Protein 5SXO (pdb70)

Organism: Listeria monocytogenes (NCBI:txid1639)

Sequence (409 aa):
KRRVVVTGIGAVTPIGNDAETSWENAKKGVNGVAKMTRLNPDDFPVKIAAELKDFDVEKYLEKKEARKMDRFTHYAIASAEMAVQDSGLVIDDSNANRVGVWIGSGIGGMETFETQYEIFLNRGHRRVSPFFVPMMIPDMGSGQVSIRFGAKGINSTTVTACATATNSIGDAFKVIERGDADAMITGGAEAPITKMSLAGFTANKALSLNPDPETACRPFDKDRDGFIIGEGAGIVILEEYEHAKARGAKIYAEIVGYGATGDAYHITAPAPNGEGAARAMKMAIDDAGLTPDKVDYINAHGTSTPYNDEYETQAIKTVFGDHAKKLAISSTKSMTGHTLGASGGIEAIFALLTIRDNIIAPTIHLKNQDEVCDLDYVPNEAREANVNVVISNSFGFGGHNATLVFKRI

Nearest PDB structures (foldseek):
  5sxo-assembly1_A-2  TM=1.001E+00  e=2.263E-98  Listeria monocytogenes ATCC 19115
  3o04-assembly1_A  TM=1.002E+00  e=2.950E-94  Listeria monocytogenes EGD-e
  4ls5-assembly1_B  TM=9.975E-01  e=4.091E-77  Bacillus subtilis subsp. subtilis str. 168
  4ls6-assembly1_B  TM=9.971E-01  e=7.662E-77  Bacillus subtilis subsp. subtilis str. 168
  2gqd-assembly1_B  TM=9.963E-01  e=1.580E-71  Staphylococcus aureus

Foldseek 3Di:
DFWKFFQFKFKFFLQHRTLVSNLVCLQVVAFQKDFDDVDCLVVALAGIFREGDPDDLVVQDPPVVVVLAAPQLSQLRRRLVRGCVSFVDAQDPVALQQEAEEEEEAFFRPVLVVVQVVCCVPPNPVPRDPSSVLRGDGLVNQVVSCVVRVRNYYRYFAHDKQCRFQVRVVVVSVCVVVPRHFKYKGGYFYDQPDPVSSVVCVVVQAAFSPRDSQAQQFFQAPPQAHFHEFGMAMITMMGGPVVCVVVVGDTLFIWQFKFKFFQVPDQFAEDPLLVGQLRRVLRGCVSNVHALLLAAEEQELRRRHPRRSLNRLSSLCVRNPVCQQVHEYAHSCLRRIRNISRRQRSSVSSQSVCQVQQKHRARENRDHHDPRSHHHHRYHHIDRHNGFKYKYWGCRRRRITMMIITGHD

Radius of gyration: 19.76 Å; Cα contacts (8 Å, |Δi|>4): 1179; chains: 1; bounding box: 49×61×46 Å

B-factor: mean 24.23, std 11.74, range [8.73, 93.4]

Structure (mmCIF, N/CA/C/O backbone):
data_5SXO
#
_entry.id   5SXO
#
_cell.length_a   73.750
_cell.length_b   73.750
_cell.length_c   170.270
_cell.angle_alpha   90.00
_cell.angle_beta   90.00
_cell.angle_gamma   90.00
#
_symmetry.space_group_name_H-M   'P 43 21 2'
#
loop_
_entity.id
_entity.type
_entity.pdbx_description
1 polymer '3-oxoacyl-[acyl-carrier-protein] synthase 2'
2 water water
#
loop_
_atom_site.group_PDB
_atom_site.id
_atom_site.type_symbol
_atom_site.label_atom_id
_atom_site.label_alt_id
_atom_site.label_comp_id
_atom_site.label_asym_id
_atom_site.label_entity_id
_atom_site.label_seq_id
_atom_site.pdbx_PDB_ins_code
_atom_site.Cartn_x
_atom_site.Cartn_y
_atom_site.Cartn_z
_atom_site.occupancy
_atom_site.B_iso_or_equiv
_atom_site.auth_seq_id
_atom_site.auth_comp_id
_atom_site.auth_asym_id
_atom_site.auth_atom_id
_atom_site.pdbx_PDB_model_num
ATOM 1 N N . LYS A 1 3 ? -30.980 -35.778 -3.222 1.00 26.76 3 LYS A N 1
ATOM 2 C CA . LYS A 1 3 ? -29.609 -35.309 -3.382 1.00 27.02 3 LYS A CA 1
ATOM 3 C C . LYS A 1 3 ? -28.958 -35.945 -4.601 1.00 23.30 3 LYS A C 1
ATOM 4 O O . LYS A 1 3 ? -29.095 -37.141 -4.846 1.00 24.87 3 LYS A O 1
ATOM 22 N N . ARG A 1 4 ? -28.249 -35.132 -5.368 1.00 19.67 4 ARG A N 1
ATOM 23 C CA . ARG A 1 4 ? -27.547 -35.617 -6.542 1.00 17.92 4 ARG A CA 1
ATOM 24 C C . ARG A 1 4 ? -26.147 -36.076 -6.160 1.00 15.82 4 ARG A C 1
ATOM 25 O O . ARG A 1 4 ? -25.512 -35.522 -5.260 1.00 16.96 4 ARG A O 1
ATOM 46 N N . ARG A 1 5 ? -25.671 -37.102 -6.853 1.00 15.13 5 ARG A N 1
ATOM 47 C CA . ARG A 1 5 ? -24.283 -37.511 -6.728 1.00 14.47 5 ARG A CA 1
ATOM 48 C C . ARG A 1 5 ? -23.407 -36.641 -7.619 1.00 13.99 5 ARG A C 1
ATOM 49 O O . ARG A 1 5 ? -23.846 -36.137 -8.657 1.00 13.72 5 ARG A O 1
ATOM 70 N N . VAL A 1 6 ? -22.159 -36.464 -7.197 1.00 13.05 6 VAL A N 1
ATOM 71 C CA . VAL A 1 6 ? -21.250 -35.490 -7.790 1.00 12.69 6 VAL A CA 1
ATOM 72 C C . VAL A 1 6 ? -19.890 -36.149 -7.960 1.00 12.86 6 VAL A C 1
ATOM 73 O O . VAL A 1 6 ? -19.369 -36.762 -7.022 1.00 13.52 6 VAL A O 1
ATOM 86 N N . VAL A 1 7 ? -19.314 -36.022 -9.154 1.00 12.96 7 VAL A N 1
ATOM 87 C CA . VAL A 1 7 ? -18.033 -36.636 -9.470 1.00 13.40 7 VAL A CA 1
ATOM 88 C C . VAL A 1 7 ? -17.069 -35.563 -9.964 1.00 11.98 7 VAL A C 1
ATOM 89 O O . VAL A 1 7 ? -17.468 -34.458 -10.338 1.00 13.08 7 VAL A O 1
ATOM 102 N N . VAL A 1 8 ? -15.784 -35.910 -9.964 1.00 12.28 8 VAL A N 1
ATOM 103 C CA . VAL A 1 8 ? -14.727 -35.044 -10.477 1.00 12.64 8 VAL A CA 1
ATOM 104 C C . VAL A 1 8 ? -14.371 -35.517 -11.877 1.00 12.42 8 VAL A C 1
ATOM 105 O O . VAL A 1 8 ? -13.953 -36.666 -12.060 1.00 13.02 8 VAL A O 1
ATOM 118 N N . THR A 1 9 ? -14.511 -34.627 -12.859 1.00 11.53 9 THR A N 1
ATOM 119 C CA . THR A 1 9 ? -14.260 -34.970 -14.254 1.00 11.88 9 THR A CA 1
ATOM 120 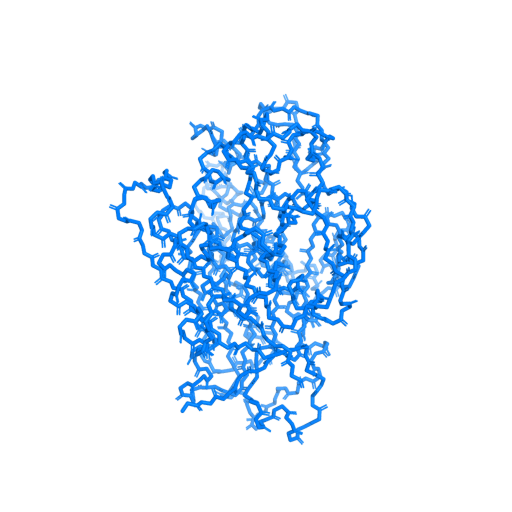C C . THR A 1 9 ? -13.097 -34.211 -14.873 1.00 12.07 9 THR A C 1
ATOM 121 O O . THR A 1 9 ? -12.783 -34.441 -16.044 1.00 15.39 9 THR A O 1
ATOM 132 N N . GLY A 1 10 ? -12.449 -33.320 -14.136 1.00 11.25 10 GLY A N 1
ATOM 133 C CA . GLY A 1 10 ? -11.308 -32.598 -14.665 1.00 11.86 10 GLY A CA 1
ATOM 134 C C . GLY A 1 10 ? -10.452 -32.065 -13.545 1.00 12.16 10 GLY A C 1
ATOM 135 O O . GLY A 1 10 ? -10.948 -31.745 -12.459 1.00 12.16 10 GLY A O 1
ATOM 139 N N . ILE A 1 11 ? -9.144 -31.984 -13.803 1.00 11.64 11 ILE A N 1
ATOM 140 C CA . ILE A 1 11 ? -8.183 -31.426 -12.862 1.00 11.74 11 ILE A CA 1
ATOM 141 C C . ILE A 1 11 ? -7.265 -30.472 -13.613 1.00 11.44 11 ILE A C 1
ATOM 142 O O . ILE A 1 11 ? -7.001 -30.642 -14.807 1.00 11.99 11 ILE A O 1
ATOM 158 N N . GLY A 1 12 ? -6.782 -29.457 -12.907 1.00 10.55 12 GLY A N 1
ATOM 159 C CA . GLY A 1 12 ? -5.821 -28.527 -13.460 1.00 11.63 12 GLY A CA 1
ATOM 160 C C . GLY A 1 12 ? -5.092 -27.804 -12.348 1.00 11.45 12 GLY A C 1
ATOM 161 O O . GLY A 1 12 ? -5.710 -27.432 -11.347 1.00 11.45 12 GLY A O 1
ATOM 165 N N . ALA A 1 13 ? -3.787 -27.596 -12.495 1.00 11.64 13 ALA A N 1
ATOM 166 C CA . ALA A 1 13 ? -3.021 -27.014 -11.403 1.00 11.78 13 ALA A CA 1
ATOM 167 C C . ALA A 1 13 ? -1.713 -26.444 -11.922 1.00 12.53 13 ALA A C 1
ATOM 168 O O . ALA A 1 13 ? -1.128 -26.952 -12.883 1.00 14.24 13 ALA A O 1
ATOM 175 N N . VAL A 1 14 ? -1.254 -25.390 -11.252 1.00 13.74 14 VAL A N 1
ATOM 176 C CA . VAL A 1 14 ? 0.125 -24.932 -11.342 1.00 13.33 14 VAL A CA 1
ATOM 177 C C . VAL A 1 14 ? 0.676 -24.904 -9.922 1.00 13.83 14 VAL A C 1
ATOM 178 O O . VAL A 1 14 ? 0.048 -24.338 -9.018 1.00 14.03 14 VAL A O 1
ATOM 191 N N . THR A 1 15 ? 1.818 -25.561 -9.717 1.00 14.54 15 THR A N 1
ATOM 192 C CA . THR A 1 15 ? 2.369 -25.712 -8.375 1.00 15.27 15 THR A CA 1
ATOM 193 C C . THR A 1 15 ? 3.881 -25.547 -8.400 1.00 15.62 15 THR A C 1
ATOM 194 O O . THR A 1 15 ? 4.495 -25.584 -9.474 1.00 15.54 15 THR A O 1
ATOM 205 N N . PRO A 1 16 ? 4.518 -25.389 -7.238 1.00 16.50 16 PRO A N 1
ATOM 206 C CA . PRO A 1 16 ? 5.987 -25.290 -7.206 1.00 16.48 16 PRO A CA 1
ATOM 207 C C . PRO A 1 16 ? 6.710 -26.535 -7.702 1.00 17.39 16 PRO A C 1
ATOM 208 O O . PRO A 1 16 ? 7.935 -26.478 -7.870 1.00 18.68 16 PRO A O 1
ATOM 219 N N . ILE A 1 17 ? 6.007 -27.642 -7.943 1.00 17.75 17 ILE A N 1
ATOM 220 C CA . ILE A 1 17 ? 6.626 -28.850 -8.476 1.00 17.48 17 ILE A CA 1
ATOM 221 C C . ILE A 1 17 ? 6.022 -29.256 -9.823 1.00 17.82 17 ILE A C 1
ATOM 222 O O . ILE A 1 17 ? 6.119 -30.412 -10.226 1.00 19.47 17 ILE A O 1
ATOM 238 N N . GLY A 1 18 ? 5.417 -28.310 -10.540 1.00 16.83 18 GLY A N 1
ATOM 239 C CA . GLY A 1 18 ? 4.950 -28.584 -11.885 1.00 16.98 18 GLY A CA 1
ATOM 240 C C . GLY A 1 18 ? 3.921 -27.592 -12.385 1.00 16.25 18 GLY A C 1
ATOM 241 O O . GLY A 1 18 ? 3.023 -27.193 -11.640 1.00 16.41 18 GLY A O 1
ATOM 245 N N . ASN A 1 19 ? 4.033 -27.193 -13.652 1.00 16.45 19 ASN A N 1
ATOM 246 C CA . ASN A 1 19 ? 3.094 -26.253 -14.250 1.00 17.01 19 ASN A CA 1
ATOM 247 C C . ASN A 1 19 ? 1.878 -26.943 -14.858 1.00 16.26 19 ASN A C 1
ATOM 248 O O . ASN A 1 19 ? 1.130 -26.316 -15.618 1.00 16.41 19 ASN A O 1
ATOM 259 N N . ASP A 1 20 ? 1.667 -28.213 -14.528 1.00 15.17 20 ASP A N 1
ATOM 260 C CA . ASP A 1 20 ? 0.414 -28.898 -14.791 1.00 15.30 20 ASP A CA 1
ATOM 261 C C . ASP A 1 20 ? 0.219 -29.944 -13.702 1.00 14.75 20 ASP A C 1
ATOM 262 O O . ASP A 1 20 ? 1.149 -30.285 -12.965 1.00 15.02 20 ASP A O 1
ATOM 271 N N . ALA A 1 21 ? -1.014 -30.441 -13.601 1.00 14.34 21 ALA A N 1
ATOM 272 C CA . ALA A 1 21 ? -1.373 -31.343 -12.511 1.00 14.46 21 ALA A CA 1
ATOM 273 C C . ALA A 1 21 ? -0.611 -32.661 -12.583 1.00 15.49 21 ALA A C 1
ATOM 274 O O . ALA A 1 21 ? -0.147 -33.171 -11.556 1.00 16.16 21 ALA A O 1
ATOM 281 N N . GLU A 1 22 ? -0.492 -33.246 -13.779 1.00 15.32 22 GLU A N 1
ATOM 282 C CA . GLU A 1 22 ? 0.164 -34.545 -13.894 1.00 16.49 22 GLU A CA 1
ATOM 283 C C . GLU A 1 22 ? 1.654 -34.448 -13.586 1.00 16.70 22 GLU A C 1
ATOM 284 O O . GLU A 1 22 ? 2.204 -35.310 -12.893 1.00 17.39 22 GLU A O 1
ATOM 296 N N . THR A 1 23 ? 2.331 -33.414 -14.095 1.00 17.88 23 THR A N 1
ATOM 297 C CA . THR A 1 23 ? 3.735 -33.223 -13.745 1.00 18.52 23 THR A CA 1
ATOM 298 C C . THR A 1 23 ? 3.890 -33.040 -12.244 1.00 17.77 23 THR A C 1
ATOM 299 O O . THR A 1 23 ? 4.789 -33.624 -11.628 1.00 18.36 23 THR A O 1
ATOM 310 N N . SER A 1 24 ? 3.016 -32.234 -11.637 1.00 16.56 24 SER A N 1
ATOM 311 C CA . SER A 1 24 ? 3.083 -32.021 -10.197 1.00 17.62 24 SER A CA 1
ATOM 312 C C . SER A 1 24 ? 2.935 -33.335 -9.441 1.00 17.53 24 SER A C 1
ATOM 313 O O . SER A 1 24 ? 3.666 -33.594 -8.479 1.00 17.32 24 SER A O 1
ATOM 321 N N . TRP A 1 25 ? 1.991 -34.177 -9.863 1.00 17.08 25 TRP A N 1
ATOM 322 C CA . TRP A 1 25 ? 1.745 -35.430 -9.157 1.00 17.91 25 TRP A CA 1
ATOM 323 C C . TRP A 1 25 ? 2.882 -36.424 -9.373 1.00 18.64 25 TRP A C 1
ATOM 324 O O . TRP A 1 25 ? 3.285 -37.125 -8.439 1.00 19.46 25 TRP A O 1
ATOM 345 N N . GLU A 1 26 ? 3.418 -36.500 -10.592 1.00 18.55 26 GLU A N 1
ATOM 346 C CA . GLU A 1 26 ? 4.579 -37.354 -10.821 1.00 19.23 26 GLU A CA 1
ATOM 347 C C . GLU A 1 26 ? 5.743 -36.931 -9.936 1.00 19.56 26 GLU A C 1
ATOM 348 O O . GLU A 1 26 ? 6.435 -37.777 -9.359 1.00 21.47 26 GLU A O 1
ATOM 360 N N . ASN A 1 27 ? 5.965 -35.623 -9.806 1.00 19.66 27 ASN A N 1
ATOM 361 C CA . ASN A 1 27 ? 7.047 -35.140 -8.957 1.00 19.45 27 ASN A CA 1
ATOM 362 C C . ASN A 1 27 ? 6.737 -35.359 -7.480 1.00 19.33 27 ASN A C 1
ATOM 363 O O . ASN A 1 27 ? 7.639 -35.662 -6.690 1.00 19.83 27 ASN A O 1
ATOM 374 N N . ALA A 1 28 ? 5.469 -35.230 -7.084 1.00 19.07 28 ALA A N 1
ATOM 375 C CA . ALA A 1 28 ? 5.106 -35.523 -5.702 1.00 18.68 28 ALA A CA 1
ATOM 376 C C . ALA A 1 28 ? 5.407 -36.978 -5.357 1.00 20.05 28 ALA A C 1
ATOM 377 O O . ALA A 1 28 ? 5.954 -37.272 -4.288 1.00 20.86 28 ALA A O 1
ATOM 384 N N . LYS A 1 29 ? 5.066 -37.904 -6.256 1.00 19.94 29 LYS A N 1
ATOM 385 C CA . LYS A 1 29 ? 5.344 -39.314 -6.003 1.00 20.74 29 LYS A CA 1
ATOM 386 C C . LYS A 1 29 ? 6.840 -39.582 -5.912 1.00 22.59 29 LYS A C 1
ATOM 387 O O . LYS A 1 29 ? 7.260 -40.531 -5.241 1.00 25.19 29 LYS A O 1
ATOM 406 N N . LYS A 1 30 ? 7.656 -38.762 -6.570 1.00 22.42 30 LYS A N 1
ATOM 407 C CA . LYS A 1 30 ? 9.105 -38.902 -6.527 1.00 23.74 30 LYS A CA 1
ATOM 408 C C . LYS A 1 30 ? 9.740 -38.153 -5.363 1.00 23.81 30 LYS A C 1
ATOM 409 O O . LYS A 1 30 ? 10.964 -38.199 -5.213 1.00 24.16 30 LYS A O 1
ATOM 428 N N . GLY A 1 31 ? 8.948 -37.462 -4.546 1.00 23.18 31 GLY A N 1
ATOM 429 C CA . GLY A 1 31 ? 9.494 -36.731 -3.419 1.00 22.62 31 GLY A CA 1
ATOM 430 C C . GLY A 1 31 ? 10.241 -35.474 -3.800 1.00 22.86 31 GLY A C 1
ATOM 431 O O . GLY A 1 31 ? 11.138 -35.049 -3.066 1.00 24.46 31 GLY A O 1
ATOM 435 N N . VAL A 1 32 ? 9.892 -34.862 -4.931 1.00 22.24 32 VAL A N 1
ATOM 436 C CA . VAL A 1 32 ? 10.594 -33.672 -5.397 1.00 21.81 32 VAL A CA 1
ATOM 437 C C . VAL A 1 32 ? 10.290 -32.503 -4.469 1.00 21.64 32 VAL A C 1
ATOM 438 O O . VAL A 1 32 ? 9.133 -32.257 -4.107 1.00 21.95 32 VAL A O 1
ATOM 451 N N . ASN A 1 33 ? 11.332 -31.764 -4.103 1.00 20.68 33 ASN A N 1
ATOM 452 C CA . ASN A 1 33 ? 11.215 -30.617 -3.212 1.00 22.09 33 ASN A CA 1
ATOM 453 C C . ASN A 1 33 ? 11.019 -29.359 -4.050 1.00 21.38 33 ASN A C 1
ATOM 454 O O . ASN A 1 33 ? 11.865 -29.028 -4.887 1.00 23.56 33 ASN A O 1
ATOM 465 N N . GLY A 1 34 ? 9.900 -28.665 -3.836 1.00 19.84 34 GLY A N 1
ATOM 466 C CA . GLY A 1 34 ? 9.642 -27.413 -4.519 1.00 19.85 34 GLY A CA 1
ATOM 467 C C . GLY A 1 34 ? 10.143 -26.171 -3.812 1.00 20.05 34 GLY A C 1
ATOM 468 O O . GLY A 1 34 ? 10.051 -25.072 -4.368 1.00 20.18 34 GLY A O 1
ATOM 472 N N . VAL A 1 35 ? 10.654 -26.314 -2.594 1.00 19.37 35 VAL A N 1
ATOM 473 C CA . VAL A 1 35 ? 11.196 -25.187 -1.842 1.00 20.59 35 VAL A CA 1
ATOM 474 C C . VAL A 1 35 ? 12.630 -24.937 -2.282 1.00 21.29 35 VAL A C 1
ATOM 475 O O . VAL A 1 35 ? 13.426 -25.874 -2.423 1.00 21.80 35 VAL A O 1
ATOM 488 N N . ALA A 1 36 ? 12.971 -23.669 -2.488 1.00 20.69 36 ALA A N 1
ATOM 489 C CA . ALA A 1 36 ? 14.313 -23.297 -2.918 1.00 22.05 36 ALA A CA 1
ATOM 490 C C . ALA A 1 36 ? 14.570 -21.856 -2.498 1.00 22.55 36 ALA A C 1
ATOM 491 O O . ALA A 1 36 ? 13.688 -21.176 -1.966 1.00 22.89 36 ALA A O 1
ATOM 498 N N . LYS A 1 37 ? 15.796 -21.395 -2.737 1.00 24.45 37 LYS A N 1
ATOM 499 C CA . LYS A 1 37 ? 16.124 -19.996 -2.504 1.00 25.78 37 LYS A CA 1
ATOM 500 C C . LYS A 1 37 ? 15.137 -19.104 -3.246 1.00 25.27 37 LYS A C 1
ATOM 501 O O . LYS A 1 37 ? 14.809 -19.349 -4.410 1.00 24.97 37 LYS A O 1
ATOM 520 N N . MET A 1 38 ? 14.655 -18.076 -2.555 1.00 24.12 38 MET A N 1
ATOM 521 C CA . MET A 1 38 ? 13.641 -17.197 -3.117 1.00 24.81 38 MET A CA 1
ATOM 522 C C . MET A 1 38 ? 14.224 -16.351 -4.244 1.00 24.87 38 MET A C 1
ATOM 523 O O . MET A 1 38 ? 15.343 -15.837 -4.145 1.00 25.69 38 MET A O 1
ATOM 537 N N . THR A 1 39 ? 13.451 -16.215 -5.327 1.00 25.25 39 THR A N 1
ATOM 538 C CA . THR A 1 39 ? 13.809 -15.357 -6.449 1.00 25.93 39 THR A CA 1
ATOM 539 C C . THR A 1 39 ? 12.756 -14.311 -6.777 1.00 26.00 39 THR A C 1
ATOM 540 O O . THR A 1 39 ? 13.093 -13.301 -7.405 1.00 27.50 39 THR A O 1
ATOM 551 N N . ARG A 1 40 ? 11.500 -14.518 -6.376 1.00 24.82 40 ARG A N 1
ATOM 552 C CA . ARG A 1 40 ? 10.461 -13.525 -6.634 1.00 24.13 40 ARG A CA 1
ATOM 553 C C . ARG A 1 40 ? 10.793 -12.212 -5.944 1.00 24.94 40 ARG A C 1
ATOM 554 O O . ARG A 1 40 ? 10.497 -11.130 -6.462 1.00 25.96 40 ARG A O 1
ATOM 575 N N . LEU A 1 41 ? 11.387 -12.295 -4.760 1.00 24.10 41 LEU A N 1
ATOM 576 C CA . LEU A 1 41 ? 11.888 -11.150 -4.025 1.00 24.86 41 LEU A CA 1
ATOM 577 C C . LEU A 1 41 ? 13.360 -11.392 -3.731 1.00 25.36 41 LEU A C 1
ATOM 578 O O . LEU A 1 41 ? 13.847 -12.523 -3.807 1.00 25.59 41 LEU A O 1
ATOM 594 N N . ASN A 1 42 ? 14.073 -10.319 -3.400 1.00 27.61 42 ASN A N 1
ATOM 595 C CA . ASN A 1 42 ? 15.496 -10.438 -3.107 1.00 29.38 42 ASN A CA 1
ATOM 596 C C . ASN A 1 42 ? 15.675 -10.999 -1.701 1.00 29.26 42 ASN A C 1
ATOM 597 O O . ASN A 1 42 ? 15.342 -10.320 -0.721 1.00 28.97 42 ASN A O 1
ATOM 608 N N . PRO A 1 43 ? 16.200 -12.219 -1.547 1.00 29.03 43 PRO A N 1
ATOM 609 C CA . PRO A 1 43 ? 16.323 -12.787 -0.195 1.00 30.52 43 PRO A CA 1
ATOM 610 C C . PRO A 1 43 ? 17.245 -12.000 0.714 1.00 32.34 43 PRO A C 1
ATOM 611 O O . PRO A 1 43 ? 17.104 -12.086 1.940 1.00 34.08 43 PRO A O 1
ATOM 622 N N . ASP A 1 44 ? 18.181 -11.229 0.158 1.00 32.04 44 ASP A N 1
ATOM 623 C CA . ASP A 1 44 ? 19.064 -10.412 0.980 1.00 32.90 44 ASP A CA 1
ATOM 624 C C . ASP A 1 44 ? 18.322 -9.314 1.729 1.00 33.90 44 ASP A C 1
ATOM 625 O O . ASP A 1 44 ? 18.917 -8.678 2.604 1.00 34.52 44 ASP A O 1
ATOM 634 N N . ASP A 1 45 ? 17.046 -9.082 1.416 1.00 35.73 45 ASP A N 1
ATOM 635 C CA . ASP A 1 45 ? 16.282 -7.985 1.997 1.00 38.53 45 ASP A CA 1
ATOM 636 C C . ASP A 1 45 ? 15.202 -8.457 2.964 1.00 36.52 45 ASP A C 1
ATOM 637 O O . ASP A 1 45 ? 14.382 -7.642 3.398 1.00 38.20 45 ASP A O 1
ATOM 646 N N . PHE A 1 46 ? 15.176 -9.740 3.313 1.00 33.31 46 PHE A N 1
ATOM 647 C CA . PHE A 1 46 ? 14.152 -10.272 4.199 1.00 31.05 46 PHE A CA 1
ATOM 648 C C . PHE A 1 46 ? 14.770 -11.302 5.133 1.00 30.10 46 PHE A C 1
ATOM 649 O O . PHE A 1 46 ? 15.777 -11.931 4.786 1.00 29.48 46 PHE A O 1
ATOM 666 N N . PRO A 1 47 ? 14.189 -11.496 6.321 1.00 29.52 47 PRO A N 1
ATOM 667 C CA . PRO A 1 47 ? 14.683 -12.563 7.207 1.00 29.24 47 PRO A CA 1
ATOM 668 C C . PRO A 1 47 ? 14.337 -13.962 6.728 1.00 27.64 47 PRO A C 1
ATOM 669 O O . PRO A 1 47 ? 14.977 -14.924 7.171 1.00 29.52 47 PRO A O 1
ATOM 680 N N . VAL A 1 48 ? 13.348 -14.108 5.851 1.00 25.76 48 VAL A N 1
ATOM 681 C CA . VAL A 1 48 ? 13.015 -15.384 5.230 1.00 26.34 48 VAL A CA 1
ATOM 682 C C . VAL A 1 48 ? 13.660 -15.404 3.852 1.00 26.96 48 VAL A C 1
ATOM 683 O O . VAL A 1 48 ? 13.504 -14.456 3.073 1.00 28.37 48 VAL A O 1
ATOM 696 N N . LYS A 1 49 ? 14.387 -16.479 3.553 1.00 24.91 49 LYS A N 1
ATOM 697 C CA . LYS A 1 49 ? 15.233 -16.549 2.370 1.00 25.46 49 LYS A CA 1
ATOM 698 C C . LYS A 1 49 ? 14.756 -17.569 1.350 1.00 24.01 49 LYS A C 1
ATOM 699 O O . LYS A 1 49 ? 15.350 -17.661 0.271 1.00 24.68 49 LYS A O 1
ATOM 718 N N . ILE A 1 50 ? 13.718 -18.346 1.664 1.00 22.43 50 ILE A N 1
ATOM 719 C CA . ILE A 1 50 ? 13.286 -19.454 0.825 1.00 21.81 50 ILE A CA 1
ATOM 720 C C . ILE A 1 50 ? 11.778 -19.385 0.621 1.00 20.98 50 ILE A C 1
ATOM 721 O O . ILE A 1 50 ? 11.042 -18.777 1.403 1.00 20.09 50 ILE A O 1
ATOM 737 N N . ALA A 1 51 ? 11.324 -20.032 -0.448 1.00 19.77 51 ALA A N 1
ATOM 738 C CA . ALA A 1 51 ? 9.906 -20.088 -0.777 1.00 19.42 51 ALA A CA 1
ATOM 739 C C . ALA A 1 51 ? 9.705 -21.194 -1.802 1.00 19.01 51 ALA A C 1
ATOM 740 O O . ALA A 1 51 ? 10.661 -21.702 -2.392 1.00 19.53 51 ALA A O 1
ATOM 747 N N . ALA A 1 52 ? 8.446 -21.559 -2.004 1.00 18.49 52 ALA A N 1
ATOM 748 C CA . ALA A 1 52 ? 8.057 -22.545 -3.008 1.00 18.30 52 ALA A CA 1
ATOM 749 C C . ALA A 1 52 ? 7.378 -21.789 -4.147 1.00 17.88 52 ALA A C 1
ATOM 750 O O . ALA A 1 52 ? 6.182 -21.491 -4.085 1.00 17.66 52 ALA A O 1
ATOM 757 N N . GLU A 1 53 ? 8.152 -21.476 -5.181 1.00 18.48 53 GLU A N 1
ATOM 758 C CA . GLU A 1 53 ? 7.688 -20.687 -6.312 1.00 19.13 53 GLU A CA 1
ATOM 759 C C . GLU A 1 53 ? 7.366 -21.592 -7.493 1.00 19.13 53 GLU A C 1
ATOM 760 O O . GLU A 1 53 ? 7.913 -22.689 -7.628 1.00 19.25 53 GLU A O 1
ATOM 772 N N . LEU A 1 54 ? 6.475 -21.119 -8.358 1.00 17.97 54 LEU A N 1
ATOM 773 C CA . LEU A 1 54 ? 6.349 -21.745 -9.664 1.00 18.24 54 LEU A CA 1
ATOM 774 C C . LEU A 1 54 ? 7.679 -21.627 -10.395 1.00 19.03 54 LEU A C 1
ATOM 775 O O . LEU A 1 54 ? 8.384 -20.623 -10.271 1.00 20.15 54 LEU A O 1
ATOM 791 N N . LYS A 1 55 ? 8.026 -22.668 -11.145 1.00 19.13 55 LYS A N 1
ATOM 792 C CA . LYS A 1 55 ? 9.279 -22.733 -11.889 1.00 20.62 55 LYS A CA 1
ATOM 793 C C . LYS A 1 55 ? 8.954 -22.556 -13.367 1.00 21.94 55 LYS A C 1
ATOM 794 O O . LYS A 1 55 ? 8.315 -23.422 -13.973 1.00 21.83 55 LYS A O 1
ATOM 813 N N . ASP A 1 56 ? 9.385 -21.435 -13.944 1.00 25.83 56 ASP A N 1
ATOM 814 C CA . ASP A 1 56 ? 9.273 -21.208 -15.386 1.00 28.55 56 ASP A CA 1
ATOM 815 C C . ASP A 1 56 ? 7.818 -21.184 -15.854 1.00 26.95 56 ASP A C 1
ATOM 816 O O . ASP A 1 56 ? 7.491 -21.672 -16.938 1.00 27.65 56 ASP A O 1
ATOM 825 N N . PHE A 1 57 ? 6.935 -20.612 -15.040 1.00 25.49 57 PHE A N 1
ATOM 826 C CA . PHE A 1 57 ? 5.547 -20.442 -15.448 1.00 24.38 57 PHE A CA 1
ATOM 827 C C . PHE A 1 57 ? 5.443 -19.266 -16.411 1.00 27.52 57 PHE A C 1
ATOM 828 O O . PHE A 1 57 ? 5.954 -18.177 -16.131 1.00 29.11 57 PHE A O 1
ATOM 845 N N . ASP A 1 58 ? 4.773 -19.486 -17.539 1.00 28.77 58 ASP A N 1
ATOM 846 C CA . ASP A 1 58 ? 4.647 -18.488 -18.601 1.00 31.79 58 ASP A CA 1
ATOM 847 C C . ASP A 1 58 ? 3.166 -18.218 -18.841 1.00 29.00 58 ASP A C 1
ATOM 848 O O . ASP A 1 58 ? 2.476 -19.019 -19.479 1.00 28.56 58 ASP A O 1
ATOM 857 N N . VAL A 1 59 ? 2.682 -17.077 -18.343 1.00 27.57 59 VAL A N 1
ATOM 858 C CA . VAL A 1 59 ? 1.276 -16.726 -18.501 1.00 25.77 59 VAL A CA 1
ATOM 859 C C . VAL A 1 59 ? 0.895 -16.561 -19.967 1.00 25.03 59 VAL A C 1
ATOM 860 O O . VAL A 1 59 ? -0.282 -16.687 -20.316 1.00 23.07 59 VAL A O 1
ATOM 873 N N . GLU A 1 60 ? 1.864 -16.287 -20.842 1.00 27.94 60 GLU A N 1
ATOM 874 C CA . GLU A 1 60 ? 1.554 -16.054 -22.248 1.00 31.27 60 GLU A CA 1
ATOM 875 C C . GLU A 1 60 ? 1.049 -17.302 -22.963 1.00 31.26 60 GLU A C 1
ATOM 876 O O . GLU A 1 60 ? 0.546 -17.186 -24.086 1.00 30.57 60 GLU A O 1
ATOM 888 N N . LYS A 1 61 ? 1.168 -18.482 -22.353 1.00 30.43 61 LYS A N 1
ATOM 889 C CA . LYS A 1 61 ? 0.539 -19.674 -22.908 1.00 31.96 61 LYS A CA 1
ATOM 890 C C . LYS A 1 61 ? -0.977 -19.659 -22.758 1.00 30.37 61 LYS A C 1
ATOM 891 O O . LYS A 1 61 ? -1.652 -20.487 -23.378 1.00 31.45 61 LYS A O 1
ATOM 910 N N . TYR A 1 62 ? -1.526 -18.741 -21.958 1.00 27.06 62 TYR A N 1
ATOM 911 C CA . TYR A 1 62 ? -2.957 -18.680 -21.702 1.00 26.07 62 TYR A CA 1
ATOM 912 C C . TYR A 1 62 ? -3.578 -17.334 -22.018 1.00 25.52 62 TYR A C 1
ATOM 913 O O . TYR A 1 62 ? -4.783 -17.281 -22.287 1.00 26.61 62 TYR A O 1
ATOM 931 N N . LEU A 1 63 ? -2.802 -16.255 -21.992 1.00 24.25 63 LEU A N 1
ATOM 932 C CA . LEU A 1 63 ? -3.334 -14.915 -22.160 1.00 24.76 63 LEU A CA 1
ATOM 933 C C . LEU A 1 63 ? -2.400 -14.114 -23.049 1.00 25.69 63 LEU A C 1
ATOM 934 O O . LEU A 1 63 ? -1.183 -14.315 -23.040 1.00 26.88 63 LEU A O 1
ATOM 950 N N . GLU A 1 64 ? -2.982 -13.202 -23.817 1.00 28.20 64 GLU A N 1
ATOM 951 C CA . GLU A 1 64 ? -2.181 -12.205 -24.502 1.00 32.33 64 GLU A CA 1
ATOM 952 C C . GLU A 1 64 ? -1.582 -11.251 -23.476 1.00 29.57 64 GLU A C 1
ATOM 953 O O . GLU A 1 64 ? -2.127 -11.054 -22.386 1.00 27.46 64 GLU A O 1
ATOM 965 N N . LYS A 1 65 ? -0.433 -10.672 -23.826 1.00 31.37 65 LYS A N 1
ATOM 966 C CA . LYS A 1 65 ? 0.268 -9.798 -22.892 1.00 34.49 65 LYS A CA 1
ATOM 967 C C . LYS A 1 65 ? -0.644 -8.688 -22.384 1.00 31.92 65 LYS A C 1
ATOM 968 O O . LYS A 1 65 ? -0.665 -8.389 -21.183 1.00 30.47 65 LYS A O 1
ATOM 987 N N . LYS A 1 66 ? -1.430 -8.085 -23.279 1.00 32.06 66 LYS A N 1
ATOM 988 C CA . LYS A 1 66 ? -2.311 -6.993 -22.878 1.00 34.67 66 LYS A CA 1
ATOM 989 C C . LYS A 1 66 ? -3.348 -7.458 -21.860 1.00 31.05 66 LYS A C 1
ATOM 990 O O . LYS A 1 66 ? -3.679 -6.722 -20.924 1.00 30.25 66 LYS A O 1
ATOM 1009 N N . GLU A 1 67 ? -3.878 -8.673 -22.030 1.00 28.85 67 GLU A N 1
ATOM 1010 C CA . GLU A 1 67 ? -4.860 -9.197 -21.085 1.00 29.71 67 GLU A CA 1
ATOM 1011 C C . GLU A 1 67 ? -4.211 -9.522 -19.747 1.00 25.70 67 GLU A C 1
ATOM 1012 O O . GLU A 1 67 ? -4.784 -9.243 -18.685 1.00 24.72 67 GLU A O 1
ATOM 1024 N N . ALA A 1 68 ? -3.018 -10.119 -19.781 1.00 24.45 68 ALA A N 1
ATOM 1025 C CA . ALA A 1 68 ? -2.342 -10.506 -18.549 1.00 22.82 68 ALA A CA 1
ATOM 1026 C C . ALA A 1 68 ? -2.000 -9.294 -17.696 1.00 22.03 68 ALA A C 1
ATOM 1027 O O . ALA A 1 68 ? -2.030 -9.379 -16.462 1.00 21.16 68 ALA A O 1
ATOM 1034 N N . ARG A 1 69 ? -1.677 -8.161 -18.328 1.00 24.41 69 ARG A N 1
ATOM 1035 C CA . ARG A 1 69 ? -1.335 -6.956 -17.580 1.00 28.07 69 ARG A CA 1
ATOM 1036 C C . ARG A 1 69 ? -2.499 -6.445 -16.745 1.00 24.05 69 ARG A C 1
ATOM 1037 O O . ARG A 1 69 ? -2.282 -5.665 -15.811 1.00 24.38 69 ARG A O 1
ATOM 1058 N N . LYS A 1 70 ? -3.725 -6.859 -17.056 1.00 22.11 70 LYS A N 1
ATOM 1059 C CA . LYS A 1 70 ? -4.905 -6.427 -16.322 1.00 22.72 70 LYS A CA 1
ATOM 1060 C C . LYS A 1 70 ? -5.349 -7.458 -15.291 1.00 20.13 70 LYS A C 1
ATOM 1061 O O . LYS A 1 70 ? -6.516 -7.459 -14.883 1.00 20.76 70 LYS A O 1
ATOM 1080 N N . MET A 1 71 ? -4.437 -8.328 -14.857 1.00 19.47 71 MET A N 1
ATOM 1081 C CA . MET A 1 71 ? -4.736 -9.358 -13.874 1.00 18.66 71 MET A CA 1
ATOM 1082 C C . MET A 1 71 ? -3.551 -9.526 -12.937 1.00 17.58 71 MET A C 1
ATOM 1083 O O . MET A 1 71 ? -2.396 -9.428 -13.357 1.00 18.90 71 MET A O 1
ATOM 1097 N N . ASP A 1 72 ? -3.844 -9.785 -11.670 1.00 15.46 72 ASP A N 1
ATOM 1098 C CA . ASP A 1 72 ? -2.807 -10.129 -10.715 1.00 14.38 72 ASP A CA 1
ATOM 1099 C C . ASP A 1 72 ? -2.327 -11.556 -10.967 1.00 14.01 72 ASP A C 1
ATOM 1100 O O . ASP A 1 72 ? -3.036 -12.381 -11.548 1.00 14.43 72 ASP A O 1
ATOM 1109 N N . ARG A 1 73 ? -1.105 -11.843 -10.506 1.00 15.42 73 ARG A N 1
ATOM 1110 C CA . ARG A 1 73 ? -0.554 -13.193 -10.617 1.00 14.99 73 ARG A CA 1
ATOM 1111 C C . ARG A 1 73 ? -1.531 -14.258 -10.128 1.00 13.54 73 ARG A C 1
ATOM 1112 O O . ARG A 1 73 ? -1.621 -15.338 -10.721 1.00 14.08 73 ARG A O 1
ATOM 1133 N N . PHE A 1 74 ? -2.237 -14.009 -9.020 1.00 12.55 74 PHE A N 1
ATOM 1134 C CA . PHE A 1 74 ? -3.116 -15.060 -8.512 1.00 11.88 74 PHE A CA 1
ATOM 1135 C C . PHE A 1 74 ? -4.187 -15.416 -9.534 1.00 11.77 74 PHE A C 1
ATOM 1136 O O . PHE A 1 74 ? -4.570 -16.586 -9.655 1.00 11.62 74 PHE A O 1
ATOM 1153 N N . THR A 1 75 ? -4.653 -14.427 -10.296 1.00 12.54 75 THR A N 1
ATOM 1154 C CA . THR A 1 75 ? -5.631 -14.682 -11.345 1.00 12.21 75 THR A CA 1
ATOM 1155 C C . THR A 1 75 ? -4.997 -15.376 -12.547 1.00 11.97 75 THR A C 1
ATOM 1156 O O . THR A 1 75 ? -5.645 -16.220 -13.177 1.00 12.14 75 THR A O 1
ATOM 1167 N N . HIS A 1 76 ? -3.737 -15.061 -12.871 1.00 12.11 76 HIS A N 1
ATOM 1168 C CA . HIS A 1 76 ? -3.018 -15.847 -13.875 1.00 12.60 76 HIS A CA 1
ATOM 1169 C C . HIS A 1 76 ? -3.083 -17.327 -13.533 1.00 12.52 76 HIS A C 1
ATOM 1170 O O . HIS A 1 76 ? -3.315 -18.173 -14.403 1.00 12.32 76 HIS A O 1
ATOM 1184 N N . TYR A 1 77 ? -2.843 -17.657 -12.261 1.00 11.86 77 TYR A N 1
ATOM 1185 C CA . TYR A 1 77 ? -2.786 -19.057 -11.856 1.00 12.01 77 TYR A CA 1
ATOM 1186 C C . TYR A 1 77 ? -4.167 -19.696 -11.916 1.00 11.42 77 TYR A C 1
ATOM 1187 O O . TYR A 1 77 ? -4.305 -20.852 -12.336 1.00 12.00 77 TYR A O 1
ATOM 1205 N N . ALA A 1 78 ? -5.201 -18.955 -11.505 1.00 10.98 78 ALA A N 1
ATOM 1206 C CA . ALA A 1 78 ? -6.567 -19.458 -11.602 1.00 10.90 78 ALA A CA 1
ATOM 1207 C C . ALA A 1 78 ? -6.956 -19.725 -13.049 1.00 11.57 78 ALA A C 1
ATOM 1208 O O . ALA A 1 78 ? -7.570 -20.754 -13.353 1.00 12.28 78 ALA A O 1
ATOM 1215 N N . ILE A 1 79 ? -6.606 -18.810 -13.956 1.00 11.64 79 ILE A N 1
ATOM 1216 C CA . ILE A 1 79 ? -6.961 -18.969 -15.367 1.00 12.66 79 ILE A CA 1
ATOM 1217 C C . ILE A 1 79 ? -6.239 -20.168 -15.967 1.00 11.92 79 ILE A C 1
ATOM 1218 O O . ILE A 1 79 ? -6.839 -20.984 -16.677 1.00 12.19 79 ILE A O 1
ATOM 1234 N N . ALA A 1 80 ? -4.934 -20.278 -15.716 1.00 11.90 80 ALA A N 1
ATOM 1235 C CA . ALA A 1 80 ? -4.162 -21.376 -16.285 1.00 12.49 80 ALA A CA 1
ATOM 1236 C C . ALA A 1 80 ? -4.703 -22.713 -15.808 1.00 12.13 80 ALA A C 1
ATOM 1237 O O . ALA A 1 80 ? -4.896 -23.643 -16.600 1.00 13.13 80 ALA A O 1
ATOM 1244 N N . SER A 1 81 ? -4.964 -22.821 -14.506 1.00 11.61 81 SER A N 1
ATOM 1245 C CA . SER A 1 81 ? -5.440 -24.079 -13.943 1.00 11.40 81 SER A CA 1
ATOM 1246 C C . SER A 1 81 ? -6.855 -24.396 -14.410 1.00 11.50 81 SER A C 1
ATOM 1247 O O . SER A 1 81 ? -7.170 -25.554 -14.702 1.00 12.52 81 SER A O 1
ATOM 1255 N N . ALA A 1 82 ? -7.720 -23.382 -14.495 1.00 11.38 82 ALA A N 1
ATOM 1256 C CA . ALA A 1 82 ? -9.073 -23.612 -14.993 1.00 11.53 82 ALA A CA 1
ATOM 1257 C C . ALA A 1 82 ? -9.058 -24.036 -16.455 1.00 11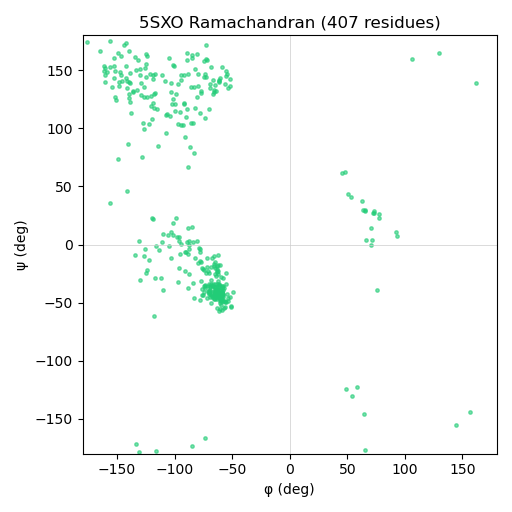.89 82 ALA A C 1
ATOM 1258 O O . ALA A 1 82 ? -9.815 -24.925 -16.852 1.00 12.25 82 ALA A O 1
ATOM 1265 N N . GLU A 1 83 ? -8.205 -23.411 -17.269 1.00 12.17 83 GLU A N 1
ATOM 1266 C CA . GLU A 1 83 ? -8.084 -23.816 -18.665 1.00 12.46 83 GLU A CA 1
ATOM 1267 C C . GLU A 1 83 ? -7.689 -25.282 -18.766 1.00 12.20 83 GLU A C 1
ATOM 1268 O O . GLU A 1 83 ? -8.301 -26.053 -19.510 1.00 12.52 83 GLU A O 1
ATOM 1280 N N . MET A 1 84 ? -6.669 -25.691 -18.013 1.00 12.35 84 MET A N 1
ATOM 1281 C CA . MET A 1 84 ? -6.232 -27.079 -18.082 1.00 12.38 84 MET A CA 1
ATOM 1282 C C . MET A 1 84 ? -7.318 -28.022 -17.577 1.00 12.19 84 MET A C 1
ATOM 1283 O O . MET A 1 84 ? -7.515 -29.109 -18.136 1.00 12.66 84 MET A O 1
ATOM 1297 N N . ALA A 1 85 ? -8.050 -27.615 -16.537 1.00 11.80 85 ALA A N 1
ATOM 1298 C CA . ALA A 1 85 ? -9.103 -28.464 -15.989 1.00 10.99 85 ALA A CA 1
ATOM 1299 C C . ALA A 1 85 ? -10.279 -28.597 -16.951 1.00 11.37 85 ALA A C 1
ATOM 1300 O O . ALA A 1 85 ? -10.810 -29.696 -17.141 1.00 11.16 85 ALA A O 1
ATOM 1307 N N . VAL A 1 86 ? -10.729 -27.484 -17.535 1.00 10.95 86 VAL A N 1
ATOM 1308 C CA . VAL A 1 86 ? -11.823 -27.554 -18.502 1.00 11.42 86 VAL A CA 1
ATOM 1309 C C . VAL A 1 86 ? -11.427 -28.427 -19.688 1.00 12.40 86 VAL A C 1
ATOM 1310 O O . VAL A 1 86 ? -12.195 -29.289 -20.131 1.00 13.87 86 VAL A O 1
ATOM 1323 N N . GLN A 1 87 ? -10.216 -28.226 -20.212 1.00 12.63 87 GLN A N 1
ATOM 1324 C CA . GLN A 1 87 ? -9.760 -29.034 -21.338 1.00 13.62 87 GLN A CA 1
ATOM 1325 C C . GLN A 1 87 ? -9.711 -30.508 -20.955 1.00 12.80 87 GLN A C 1
ATOM 1326 O O . GLN A 1 87 ? -10.198 -31.374 -21.693 1.00 14.18 87 GLN A O 1
ATOM 1340 N N . ASP A 1 88 ? -9.134 -30.805 -19.789 1.00 12.76 88 ASP A N 1
ATOM 1341 C CA . ASP A 1 88 ? -9.044 -32.179 -19.305 1.00 13.23 88 ASP A CA 1
ATOM 1342 C C . ASP A 1 88 ? -10.423 -32.817 -19.212 1.00 13.08 88 ASP A C 1
ATOM 1343 O O . ASP A 1 88 ? -10.592 -34.005 -19.511 1.00 14.65 88 ASP A O 1
ATOM 1352 N N . SER A 1 89 ? -11.427 -32.041 -18.804 1.00 13.26 89 SER A N 1
ATOM 1353 C CA . SER A 1 89 ? -12.758 -32.592 -18.593 1.00 13.57 89 SER A CA 1
ATOM 1354 C C . SER A 1 89 ? -13.489 -32.880 -19.893 1.00 14.37 89 SER A C 1
ATOM 1355 O O . SER A 1 89 ? -14.436 -33.672 -19.887 1.00 16.08 89 SER A O 1
ATOM 1363 N N . GLY A 1 90 ? -13.100 -32.243 -20.995 1.00 13.99 90 GLY A N 1
ATOM 1364 C CA . GLY A 1 90 ? -13.861 -32.363 -22.221 1.00 15.10 90 GLY A CA 1
ATOM 1365 C C . GLY A 1 90 ? -15.247 -31.762 -22.165 1.00 14.58 90 GLY A C 1
ATOM 1366 O O . GLY A 1 90 ? -15.997 -31.879 -23.141 1.00 15.61 90 GLY A O 1
ATOM 1370 N N . LEU A 1 91 ? -15.616 -31.116 -21.063 1.00 14.74 91 LEU A N 1
ATOM 1371 C CA . LEU A 1 91 ? -16.935 -30.509 -20.958 1.00 14.70 91 LEU A CA 1
ATOM 1372 C C . LEU A 1 91 ? -17.052 -29.364 -21.953 1.00 14.43 91 LEU A C 1
ATOM 1373 O O . LEU A 1 91 ? -16.171 -28.505 -22.033 1.00 15.75 91 LEU A O 1
ATOM 1389 N N . VAL A 1 92 ? -18.146 -29.353 -22.707 1.00 14.35 92 VAL A N 1
ATOM 1390 C CA . VAL A 1 92 ? -18.444 -28.282 -23.648 1.00 15.72 92 VAL A CA 1
ATOM 1391 C C . VAL A 1 92 ? -19.495 -27.379 -23.021 1.00 15.16 92 VAL A 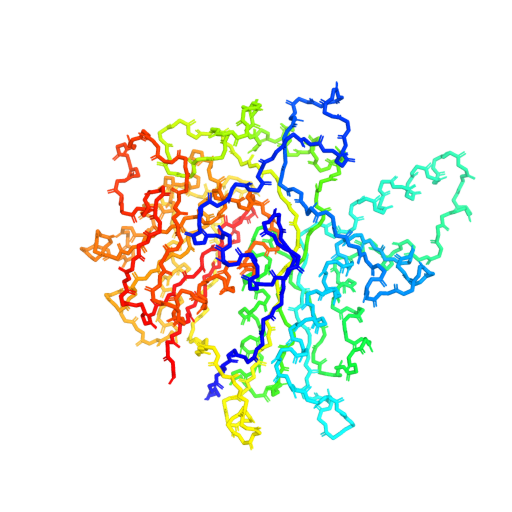C 1
ATOM 1392 O O . VAL A 1 92 ? -20.600 -27.828 -22.695 1.00 16.16 92 VAL A O 1
ATOM 1405 N N . ILE A 1 93 ? -19.148 -26.108 -22.857 1.00 15.80 93 ILE A N 1
ATOM 1406 C CA . ILE A 1 93 ? -20.036 -25.105 -22.286 1.00 16.98 93 ILE A CA 1
ATOM 1407 C C . ILE A 1 93 ? -20.532 -24.257 -23.447 1.00 18.91 93 ILE A C 1
ATOM 1408 O O . ILE A 1 93 ? -19.756 -23.516 -24.059 1.00 20.61 93 ILE A O 1
ATOM 1424 N N . ASP A 1 94 ? -21.817 -24.387 -23.777 1.00 19.07 94 ASP A N 1
ATOM 1425 C CA . ASP A 1 94 ? -22.402 -23.604 -24.860 1.00 20.07 94 ASP A CA 1
ATOM 1426 C C . ASP A 1 94 ? -23.733 -23.016 -24.412 1.00 19.31 94 ASP A C 1
ATOM 1427 O O . ASP A 1 94 ? -24.087 -23.104 -23.233 1.00 18.53 94 ASP A O 1
ATOM 1436 N N . ASP A 1 95 ? -24.480 -22.410 -25.333 1.00 21.77 95 ASP A N 1
ATOM 1437 C CA . ASP A 1 95 ? -25.718 -21.751 -24.935 1.00 23.91 95 ASP A CA 1
ATOM 1438 C C . ASP A 1 95 ? -26.695 -22.726 -24.290 1.00 25.04 95 ASP A C 1
ATOM 1439 O O . ASP A 1 95 ? -27.502 -22.323 -23.446 1.00 26.27 95 ASP A O 1
ATOM 1448 N N . SER A 1 96 ? -26.629 -24.010 -24.653 1.00 23.79 96 SER A N 1
ATOM 1449 C CA . SER A 1 96 ? -27.615 -24.970 -24.172 1.00 23.91 96 SER A CA 1
ATOM 1450 C C . SER A 1 96 ? -27.437 -25.314 -22.696 1.00 22.47 96 SER A C 1
ATOM 1451 O O . SER A 1 96 ? -28.409 -25.719 -22.051 1.00 24.34 96 SER A O 1
ATOM 1459 N N . ASN A 1 97 ? -26.232 -25.166 -22.144 1.00 19.55 97 ASN A N 1
ATOM 1460 C CA . ASN A 1 97 ? -25.990 -25.533 -20.755 1.00 18.29 97 ASN A CA 1
ATOM 1461 C C . ASN A 1 97 ? -25.269 -24.469 -19.936 1.00 15.01 97 ASN A C 1
ATOM 1462 O O . ASN A 1 97 ? -24.984 -24.716 -18.761 1.00 15.32 97 ASN A O 1
ATOM 1473 N N . ALA A 1 98 ? -24.980 -23.297 -20.505 1.00 15.05 98 ALA A N 1
ATOM 1474 C CA . ALA A 1 98 ? -24.172 -22.308 -19.796 1.00 15.47 98 ALA A CA 1
ATOM 1475 C C . ALA A 1 98 ? -24.797 -21.916 -18.462 1.00 13.97 98 ALA A C 1
ATOM 1476 O O . ALA A 1 98 ? -24.080 -21.655 -17.493 1.00 12.88 98 ALA A O 1
ATOM 1483 N N . ASN A 1 99 ? -26.130 -21.845 -18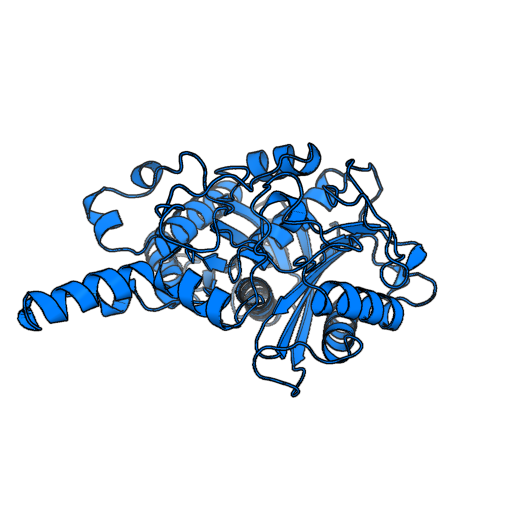.397 1.00 13.99 99 ASN A N 1
ATOM 1484 C CA . ASN A 1 99 ? -26.808 -21.458 -17.164 1.00 13.68 99 ASN A CA 1
ATOM 1485 C C . ASN A 1 99 ? -26.606 -22.474 -16.050 1.00 14.10 99 ASN A C 1
ATOM 1486 O O . ASN A 1 99 ? -26.846 -22.150 -14.880 1.00 16.11 99 ASN A O 1
ATOM 1497 N N . ARG A 1 100 ? -26.175 -23.689 -16.387 1.00 13.78 100 ARG A N 1
ATOM 1498 C CA . ARG A 1 100 ? -26.030 -24.781 -15.435 1.00 15.07 100 ARG A CA 1
ATOM 1499 C C . ARG A 1 100 ? -24.575 -25.065 -15.093 1.00 13.37 100 ARG A C 1
ATOM 1500 O O . ARG A 1 100 ? -24.288 -26.076 -14.445 1.00 13.89 100 ARG A O 1
ATOM 1521 N N . VAL A 1 101 ? -23.650 -24.220 -15.533 1.00 12.13 101 VAL A N 1
ATOM 1522 C CA . VAL A 1 101 ? -22.234 -24.380 -15.230 1.00 11.72 101 VAL A CA 1
ATOM 1523 C C . VAL A 1 101 ? -21.789 -23.130 -14.495 1.00 10.33 101 VAL A C 1
ATOM 1524 O O . VAL A 1 101 ? -21.869 -22.023 -15.040 1.00 11.23 101 VAL A O 1
ATOM 1537 N N . GLY A 1 102 ? -21.326 -23.302 -13.255 1.00 10.97 102 GLY A N 1
ATOM 1538 C CA . GLY A 1 102 ? -20.911 -22.198 -12.425 1.00 10.69 102 GLY A CA 1
ATOM 1539 C C . GLY A 1 102 ? -19.432 -22.258 -12.086 1.00 9.85 102 GLY A C 1
ATOM 1540 O O . GLY A 1 102 ? -18.698 -23.149 -12.522 1.00 9.88 102 GLY A O 1
ATOM 1544 N N . VAL A 1 103 ? -19.019 -21.285 -11.278 1.00 9.96 103 VAL A N 1
ATOM 1545 C CA . VAL A 1 103 ? -17.622 -21.090 -10.912 1.00 9.29 103 VAL A CA 1
ATOM 1546 C C . VAL A 1 103 ? -17.573 -20.734 -9.436 1.00 10.07 103 VAL A C 1
ATOM 1547 O O . VAL A 1 103 ? -18.290 -19.835 -8.990 1.00 11.56 103 VAL A O 1
ATOM 1560 N N . TRP A 1 104 ? -16.736 -21.440 -8.675 1.00 9.42 104 TRP A N 1
ATOM 1561 C CA . TRP A 1 104 ? -16.568 -21.158 -7.245 1.00 9.84 104 TRP A CA 1
ATOM 1562 C C . TRP A 1 104 ? -15.080 -21.314 -6.932 1.00 9.66 104 TRP A C 1
ATOM 1563 O O . TRP A 1 104 ? -14.622 -22.392 -6.553 1.00 9.92 104 TRP A O 1
ATOM 1584 N N . ILE A 1 105 ? -14.329 -20.231 -7.125 1.00 9.92 105 ILE A N 1
ATOM 1585 C CA . ILE A 1 105 ? -12.880 -20.220 -6.976 1.00 9.94 105 ILE A CA 1
ATOM 1586 C C . ILE A 1 105 ? -12.532 -19.203 -5.905 1.00 10.33 105 ILE A C 1
ATOM 1587 O O . ILE A 1 105 ? -12.967 -18.047 -5.969 1.00 11.13 105 ILE A O 1
ATOM 1603 N N . GLY A 1 106 ? -11.756 -19.634 -4.924 1.00 11.21 106 GLY A N 1
ATOM 1604 C CA . GLY A 1 106 ? -11.362 -18.762 -3.845 1.00 12.84 106 GLY A CA 1
ATOM 1605 C C . GLY A 1 106 ? -9.927 -18.305 -3.944 1.00 11.17 106 GLY A C 1
ATOM 1606 O O . GLY A 1 106 ? -9.109 -18.906 -4.646 1.00 10.91 106 GLY A O 1
ATOM 1610 N N . SER A 1 107 ? -9.623 -17.224 -3.239 1.00 11.56 107 SER A N 1
ATOM 1611 C CA . SER A 1 107 ? -8.259 -16.801 -2.979 1.00 11.43 107 SER A CA 1
ATOM 1612 C C . SER A 1 107 ? -8.236 -16.283 -1.552 1.00 12.50 107 SER A C 1
ATOM 1613 O O . SER A 1 107 ? -9.197 -15.651 -1.112 1.00 14.88 107 SER A O 1
ATOM 1621 N N . GLY A 1 108 ? -7.164 -16.577 -0.823 1.00 12.46 108 GLY A N 1
ATOM 1622 C CA . GLY A 1 108 ? -7.064 -16.169 0.565 1.00 12.95 108 GLY A CA 1
ATOM 1623 C C . GLY A 1 108 ? -6.762 -14.696 0.748 1.00 12.92 108 GLY A C 1
ATOM 1624 O O . GLY A 1 108 ? -7.362 -14.039 1.605 1.00 14.32 108 GLY A O 1
ATOM 1628 N N . ILE A 1 109 ? -5.830 -14.161 -0.045 1.00 14.98 109 ILE A N 1
ATOM 1629 C CA . ILE A 1 109 ? -5.422 -12.765 0.082 1.00 16.92 109 ILE A CA 1
ATOM 1630 C C . ILE A 1 109 ? -5.528 -11.989 -1.221 1.00 17.13 109 ILE A C 1
ATOM 1631 O O . ILE A 1 109 ? -5.281 -10.782 -1.225 1.00 19.58 109 ILE A O 1
ATOM 1647 N N . GLY A 1 110 ? -5.891 -12.632 -2.326 1.00 15.18 110 GLY A N 1
ATOM 1648 C CA . GLY A 1 110 ? -6.132 -11.906 -3.556 1.00 15.06 110 GLY A CA 1
ATOM 1649 C C . GLY A 1 110 ? -4.888 -11.227 -4.099 1.00 14.30 110 GLY A C 1
ATOM 1650 O O . GLY A 1 110 ? -3.762 -11.721 -3.978 1.00 15.55 110 GLY A O 1
ATOM 1654 N N . GLY A 1 111 ? -5.099 -10.066 -4.713 1.00 14.00 111 GLY A N 1
ATOM 1655 C CA . GLY A 1 111 ? -4.048 -9.416 -5.470 1.00 14.68 111 GLY A CA 1
ATOM 1656 C C . GLY A 1 111 ? -3.175 -8.492 -4.650 1.00 15.81 111 GLY A C 1
ATOM 1657 O O . GLY A 1 111 ? -3.178 -7.275 -4.855 1.00 16.25 111 GLY A O 1
ATOM 1661 N N . MET A 1 112 ? -2.413 -9.066 -3.718 1.00 16.27 112 MET A N 1
ATOM 1662 C CA . MET A 1 112 ? -1.585 -8.248 -2.840 1.00 19.53 112 MET A CA 1
ATOM 1663 C C . MET A 1 112 ? -0.499 -7.518 -3.620 1.00 17.51 112 MET A C 1
ATOM 1664 O O . MET A 1 112 ? -0.205 -6.351 -3.333 1.00 17.33 112 MET A O 1
ATOM 1678 N N . GLU A 1 113 ? 0.102 -8.173 -4.617 1.00 17.59 113 GLU A N 1
ATOM 1679 C CA . GLU A 1 113 ? 1.121 -7.494 -5.410 1.00 17.65 113 GLU A CA 1
ATOM 1680 C C . GLU A 1 113 ? 0.533 -6.283 -6.122 1.00 17.63 113 GLU A C 1
ATOM 1681 O O . GLU A 1 113 ? 1.157 -5.218 -6.171 1.00 18.83 113 GLU A O 1
ATOM 1693 N N . THR A 1 114 ? -0.675 -6.424 -6.674 1.00 17.18 114 THR A N 1
ATOM 1694 C CA . THR A 1 114 ? -1.320 -5.293 -7.332 1.00 16.55 114 THR A CA 1
ATOM 1695 C C . THR A 1 114 ? -1.553 -4.151 -6.349 1.00 16.38 114 THR A C 1
ATOM 1696 O O . THR A 1 114 ? -1.326 -2.981 -6.676 1.00 16.93 114 THR A O 1
ATOM 1707 N N . PHE A 1 115 ? -2.013 -4.469 -5.139 1.00 15.94 115 PHE A N 1
ATOM 1708 C CA . PHE A 1 115 ? -2.226 -3.430 -4.137 1.00 18.26 115 PHE A CA 1
ATOM 1709 C C . PHE A 1 115 ? -0.927 -2.688 -3.847 1.00 17.64 115 PHE A C 1
ATOM 1710 O O . PHE A 1 115 ? -0.896 -1.452 -3.812 1.00 17.81 115 PHE A O 1
ATOM 1727 N N . GLU A 1 116 ? 0.164 -3.431 -3.651 1.00 17.88 116 GLU A N 1
ATOM 1728 C CA . GLU A 1 116 ? 1.458 -2.804 -3.397 1.00 18.52 116 GLU A CA 1
ATOM 1729 C C . GLU A 1 116 ? 1.844 -1.867 -4.534 1.00 19.30 116 GLU A C 1
ATOM 1730 O O . GLU A 1 116 ? 2.246 -0.721 -4.303 1.00 20.73 116 GLU A O 1
ATOM 1742 N N . THR A 1 117 ? 1.732 -2.344 -5.774 1.00 19.38 117 THR A N 1
ATOM 1743 C CA . THR A 1 117 ? 2.170 -1.554 -6.920 1.00 20.73 117 THR A CA 1
ATOM 1744 C C . THR A 1 117 ? 1.312 -0.308 -7.093 1.00 21.27 117 THR A C 1
ATOM 1745 O O . THR A 1 117 ? 1.837 0.784 -7.347 1.00 21.96 117 THR A O 1
ATOM 1756 N N . GLN A 1 118 ? -0.007 -0.451 -6.963 1.00 20.73 118 GLN A N 1
ATOM 1757 C CA . GLN A 1 118 ? -0.906 0.665 -7.230 1.00 20.63 118 GLN A CA 1
ATOM 1758 C C . GLN A 1 118 ? -0.865 1.699 -6.113 1.00 21.81 118 GLN A C 1
ATOM 1759 O O . GLN A 1 118 ? -0.983 2.902 -6.371 1.00 21.21 118 GLN A O 1
ATOM 1773 N N . TYR A 1 119 ? -0.703 1.260 -4.866 1.00 21.58 119 TYR A N 1
ATOM 1774 C CA . TYR A 1 119 ? -0.598 2.225 -3.781 1.00 24.46 119 TYR A CA 1
ATOM 1775 C C . TYR A 1 119 ? 0.694 3.029 -3.885 1.00 25.47 119 TYR A C 1
ATOM 1776 O O . TYR A 1 119 ? 0.709 4.228 -3.588 1.00 24.79 119 TYR A O 1
ATOM 1794 N N . GLU A 1 120 ? 1.783 2.396 -4.328 1.00 26.63 120 GLU A N 1
ATOM 1795 C CA . GLU A 1 120 ? 3.016 3.143 -4.561 1.00 30.31 120 GLU A CA 1
ATOM 1796 C C . GLU A 1 120 ? 2.825 4.189 -5.652 1.00 27.59 120 GLU A C 1
ATOM 1797 O O . GLU A 1 120 ? 3.348 5.305 -5.551 1.00 27.44 120 GLU A O 1
ATOM 1809 N N . ILE A 1 121 ? 2.083 3.847 -6.707 1.00 27.03 121 ILE A N 1
ATOM 1810 C CA . ILE A 1 121 ? 1.745 4.831 -7.731 1.00 26.77 121 ILE A CA 1
ATOM 1811 C C . ILE A 1 121 ? 0.927 5.963 -7.125 1.00 26.17 121 ILE A C 1
ATOM 1812 O O . ILE A 1 121 ? 1.172 7.143 -7.401 1.00 27.21 121 ILE A O 1
ATOM 1828 N N . PHE A 1 122 ? -0.061 5.621 -6.296 1.00 26.44 122 PHE A N 1
ATOM 1829 C CA . PHE A 1 122 ? -0.866 6.641 -5.632 1.00 28.18 122 PHE A CA 1
ATOM 1830 C C . PHE A 1 122 ? 0.018 7.610 -4.857 1.00 29.85 122 PHE A C 1
ATOM 1831 O O . PHE A 1 122 ? -0.115 8.832 -4.986 1.00 30.18 122 PHE A O 1
ATOM 1848 N N . LEU A 1 123 ? 0.937 7.077 -4.049 1.00 31.85 123 LEU A N 1
ATOM 1849 C CA . LEU A 1 123 ? 1.765 7.930 -3.202 1.00 35.24 123 LEU A CA 1
ATOM 1850 C C . LEU A 1 123 ? 2.733 8.769 -4.028 1.00 37.21 123 LEU A C 1
ATOM 1851 O O . LEU A 1 123 ? 2.913 9.962 -3.758 1.00 38.30 123 LEU A O 1
ATOM 1867 N N . ASN A 1 124 ? 3.366 8.168 -5.035 1.00 40.00 124 ASN A N 1
ATOM 1868 C CA . ASN A 1 124 ? 4.453 8.828 -5.748 1.00 44.93 124 ASN A CA 1
ATOM 1869 C C . ASN A 1 124 ? 3.982 9.691 -6.909 1.00 49.37 124 ASN A C 1
ATOM 1870 O O . ASN A 1 124 ? 4.688 10.634 -7.289 1.00 50.01 124 ASN A O 1
ATOM 1881 N N . ARG A 1 125 ? 2.816 9.398 -7.487 1.00 50.14 125 ARG A N 1
ATOM 1882 C CA . ARG A 1 125 ? 2.366 10.093 -8.685 1.00 51.65 125 ARG A CA 1
ATOM 1883 C C . ARG A 1 125 ? 0.975 10.703 -8.578 1.00 49.60 125 ARG A C 1
ATOM 1884 O O . ARG A 1 125 ? 0.595 11.466 -9.473 1.00 50.46 125 ARG A O 1
ATOM 1905 N N . GLY A 1 126 ? 0.213 10.401 -7.539 1.00 46.15 126 GLY A N 1
ATOM 1906 C CA . GLY A 1 126 ? -1.082 11.012 -7.342 1.00 44.12 126 GLY A CA 1
ATOM 1907 C C . GLY A 1 126 ? -2.222 10.049 -7.640 1.00 41.51 126 GLY A C 1
ATOM 1908 O O . GLY A 1 126 ? -2.070 9.046 -8.344 1.00 39.21 126 GLY A O 1
ATOM 1912 N N . HIS A 1 127 ? -3.393 10.386 -7.095 1.00 42.29 127 HIS A N 1
ATOM 1913 C CA . HIS A 1 127 ? -4.557 9.515 -7.223 1.00 43.16 127 HIS A CA 1
ATOM 1914 C C . HIS A 1 127 ? -4.983 9.336 -8.675 1.00 40.29 127 HIS A C 1
ATOM 1915 O O . HIS A 1 127 ? -5.508 8.276 -9.036 1.00 38.36 127 HIS A O 1
ATOM 1929 N N . ARG A 1 128 ? -4.771 10.349 -9.520 1.00 39.62 128 ARG A N 1
ATOM 1930 C CA . ARG A 1 128 ? -5.211 10.262 -10.910 1.00 41.48 128 ARG A CA 1
ATOM 1931 C C . ARG A 1 128 ? -4.484 9.174 -11.688 1.00 39.95 128 ARG A C 1
ATOM 1932 O O . ARG A 1 128 ? -4.983 8.737 -12.730 1.00 40.49 128 ARG A O 1
ATOM 1953 N N . ARG A 1 129 ? -3.324 8.727 -11.213 1.00 38.93 129 ARG A N 1
ATOM 1954 C CA . ARG A 1 129 ? -2.527 7.747 -11.938 1.00 39.05 129 ARG A CA 1
ATOM 1955 C C . ARG A 1 129 ? -2.856 6.306 -11.566 1.00 33.52 129 ARG A C 1
ATOM 1956 O O . ARG A 1 129 ? -2.330 5.387 -12.202 1.00 32.04 129 ARG A O 1
ATOM 1977 N N . VAL A 1 130 ? -3.709 6.082 -10.562 1.00 30.33 130 VAL A N 1
ATOM 1978 C CA . VAL A 1 130 ? -4.110 4.722 -10.223 1.00 27.25 130 VAL A CA 1
ATOM 1979 C C . VAL A 1 130 ? -4.821 4.095 -11.414 1.00 25.97 130 VAL A C 1
ATOM 1980 O O . VAL A 1 130 ? -5.595 4.753 -12.122 1.00 26.34 130 VAL A O 1
ATOM 1993 N N . SER A 1 131 ? -4.563 2.813 -11.639 1.00 25.27 131 SER A N 1
ATOM 1994 C CA . SER A 1 131 ? -5.106 2.145 -12.811 1.00 25.91 131 SER A CA 1
ATOM 1995 C C . SER A 1 131 ? -6.628 2.045 -12.716 1.00 25.38 131 SER A C 1
ATOM 1996 O O . SER A 1 131 ? -7.169 1.801 -11.633 1.00 24.39 131 SER A O 1
ATOM 2004 N N . PRO A 1 132 ? -7.347 2.216 -13.830 1.00 26.24 132 PRO A N 1
ATOM 2005 C CA . PRO A 1 132 ? -8.797 1.963 -13.805 1.00 27.25 132 PRO A CA 1
ATOM 2006 C C . PRO A 1 132 ? -9.155 0.536 -13.434 1.00 26.81 132 PRO A C 1
ATOM 2007 O O . PRO A 1 132 ? -10.309 0.277 -13.072 1.00 27.39 132 PRO A O 1
ATOM 2018 N N . PHE A 1 133 ? -8.209 -0.397 -13.519 1.00 27.25 133 PHE A N 1
ATOM 2019 C CA . PHE A 1 133 ? -8.461 -1.801 -13.232 1.00 27.49 133 PHE A CA 1
ATOM 2020 C C . PHE A 1 133 ? -7.925 -2.224 -11.870 1.00 24.10 133 PHE A C 1
ATOM 2021 O O . PHE A 1 133 ? -7.900 -3.423 -11.568 1.00 22.95 133 PHE A O 1
ATOM 2038 N N . PHE A 1 134 ? -7.509 -1.267 -11.037 1.00 21.84 134 PHE A N 1
ATOM 2039 C CA . PHE A 1 134 ? -6.941 -1.606 -9.736 1.00 20.19 134 PHE A CA 1
ATOM 2040 C C . PHE A 1 134 ? -7.904 -2.451 -8.907 1.00 19.67 134 PHE A C 1
ATOM 2041 O O . PHE A 1 134 ? -7.539 -3.527 -8.422 1.00 20.87 134 PHE A O 1
ATOM 2058 N N . VAL A 1 135 ? -9.132 -1.975 -8.722 1.00 21.30 135 VAL A N 1
ATOM 2059 C CA . VAL A 1 135 ? -10.097 -2.649 -7.853 1.00 22.04 135 VAL A CA 1
ATOM 2060 C C . VAL A 1 135 ? -10.343 -4.070 -8.350 1.00 21.52 135 VAL A C 1
ATOM 2061 O O . VAL A 1 135 ? -10.168 -5.030 -7.582 1.00 21.55 135 VAL A O 1
ATOM 2074 N N . PRO A 1 136 ? -10.756 -4.268 -9.604 1.00 21.65 136 PRO A N 1
ATOM 2075 C CA . PRO A 1 136 ? -10.995 -5.648 -10.055 1.00 20.85 136 PRO A CA 1
ATOM 2076 C C . PRO A 1 136 ? -9.768 -6.538 -9.947 1.00 19.13 136 PRO A C 1
ATOM 2077 O O . PRO A 1 136 ? -9.899 -7.727 -9.629 1.00 20.06 136 PRO A O 1
ATOM 2088 N N . MET A 1 137 ? -8.573 -5.996 -10.193 1.00 18.61 137 MET A N 1
ATOM 2089 C CA . MET A 1 137 ? -7.370 -6.822 -10.149 1.00 18.36 137 MET A CA 1
ATOM 2090 C C . MET A 1 137 ? -7.055 -7.293 -8.739 1.00 18.65 137 MET A C 1
ATOM 2091 O O . MET A 1 137 ? -6.530 -8.398 -8.560 1.00 19.39 137 MET A O 1
ATOM 2105 N N . MET A 1 138 ? -7.353 -6.474 -7.734 1.00 18.71 138 MET A N 1
ATOM 2106 C CA . MET A 1 138 ? -6.949 -6.785 -6.370 1.00 19.57 138 MET A CA 1
ATOM 2107 C C . MET A 1 138 ? -7.924 -7.725 -5.670 1.00 16.61 138 MET A C 1
ATOM 2108 O O . MET A 1 138 ? -7.497 -8.552 -4.857 1.00 17.24 138 MET A O 1
ATOM 2122 N N . ILE A 1 139 ? -9.212 -7.639 -5.975 1.00 15.58 139 ILE A N 1
ATOM 2123 C CA . ILE A 1 139 ? -10.204 -8.328 -5.139 1.00 14.82 139 ILE A CA 1
ATOM 2124 C C . ILE A 1 139 ? -10.133 -9.832 -5.383 1.00 14.02 139 ILE A C 1
ATOM 2125 O O . ILE A 1 139 ? -9.901 -10.268 -6.528 1.00 14.40 139 ILE A O 1
ATOM 2141 N N . PRO A 1 140 ? -10.336 -10.661 -4.352 1.00 13.34 140 PRO A N 1
ATOM 2142 C CA . PRO A 1 140 ? -10.085 -12.101 -4.506 1.00 14.03 140 PRO A CA 1
ATOM 2143 C C . PRO A 1 140 ? -11.060 -12.805 -5.423 1.00 13.47 140 PRO A C 1
ATOM 2144 O O . PRO A 1 140 ? -10.740 -13.902 -5.896 1.00 14.51 140 PRO A O 1
ATOM 2155 N N . ASP A 1 141 ? -12.229 -12.224 -5.690 1.00 12.68 141 ASP A N 1
ATOM 2156 C CA . ASP A 1 141 ? -13.203 -12.856 -6.573 1.00 13.19 141 ASP A CA 1
ATOM 2157 C C . ASP A 1 141 ? -12.893 -12.652 -8.049 1.00 16.49 141 ASP A C 1
ATOM 2158 O O . ASP A 1 141 ? -13.665 -13.115 -8.895 1.00 14.96 141 ASP A O 1
ATOM 2167 N N . MET A 1 142 ? -11.778 -12.009 -8.395 1.00 21.90 142 MET A N 1
ATOM 2168 C CA . MET A 1 142 ? -11.495 -11.840 -9.813 1.00 23.74 142 MET A CA 1
ATOM 2169 C C . MET A 1 142 ? -11.115 -13.155 -10.476 1.00 22.97 142 MET A C 1
ATOM 2170 O O . MET A 1 142 ? -11.266 -13.287 -11.693 1.00 22.80 142 MET A O 1
ATOM 2184 N N . GLY A 1 143 ? -10.637 -14.133 -9.709 1.00 15.09 143 GLY A N 1
ATOM 2185 C CA . GLY A 1 143 ? -10.447 -15.461 -10.266 1.00 14.31 143 GLY A CA 1
ATOM 2186 C C . GLY A 1 143 ? -11.734 -16.028 -10.833 1.00 13.34 143 GLY A C 1
ATOM 2187 O O . GLY A 1 143 ? -11.798 -16.419 -12.003 1.00 13.26 143 GLY A O 1
ATOM 2191 N N . SER A 1 144 ? -12.783 -16.074 -10.007 1.00 11.59 144 SER A N 1
ATOM 2192 C CA . SER A 1 144 ? -14.081 -16.542 -10.481 1.00 11.10 144 SER A CA 1
ATOM 2193 C C . SER A 1 144 ? -14.613 -15.656 -11.597 1.00 11.47 144 SER A C 1
ATOM 2194 O O . SER A 1 144 ? -15.154 -16.154 -12.590 1.00 12.58 144 SER A O 1
ATOM 2202 N N . GLY A 1 145 ? -14.495 -14.338 -11.438 1.00 11.15 145 GLY A N 1
ATOM 2203 C CA . GLY A 1 145 ? -15.035 -13.434 -12.439 1.00 12.55 145 GLY A CA 1
ATOM 2204 C C . GLY A 1 145 ? -14.407 -13.648 -13.801 1.00 12.31 145 GLY A C 1
ATOM 2205 O O . GLY A 1 145 ? -15.103 -13.722 -14.815 1.00 14.02 145 GLY A O 1
ATOM 2209 N N . GLN A 1 146 ? -13.075 -13.753 -13.840 1.00 12.83 146 GLN A N 1
ATOM 2210 C CA . GLN A 1 146 ? -12.379 -13.946 -15.108 1.00 12.39 146 GLN A CA 1
ATOM 2211 C C . GLN A 1 146 ? -12.637 -15.336 -15.677 1.00 12.32 146 GLN A C 1
ATOM 2212 O O . GLN A 1 146 ? -12.820 -15.491 -16.887 1.00 13.60 146 GLN A O 1
ATOM 2226 N N . VAL A 1 147 ? -12.647 -16.360 -14.825 1.00 12.69 147 VAL A N 1
ATOM 2227 C CA . VAL A 1 147 ? -12.887 -17.719 -15.306 1.00 12.30 147 VAL A CA 1
ATOM 2228 C C . VAL A 1 147 ? -14.290 -17.842 -15.891 1.00 12.32 147 VAL A C 1
ATOM 2229 O O . VAL A 1 147 ? -14.487 -18.469 -16.938 1.00 12.00 147 VAL A O 1
ATOM 2242 N N . SER A 1 148 ? -15.283 -17.242 -15.233 1.00 11.99 148 SER A N 1
ATOM 2243 C CA . SER A 1 148 ? -16.644 -17.265 -15.758 1.00 12.33 148 SER A CA 1
ATOM 2244 C C . SER A 1 148 ? -16.693 -16.683 -17.165 1.00 12.53 148 SER A C 1
ATOM 2245 O O . SER A 1 148 ? -17.289 -17.271 -18.076 1.00 13.28 148 SER A O 1
ATOM 2253 N N . ILE A 1 149 ? -16.082 -15.512 -17.357 1.00 12.61 149 ILE A N 1
ATOM 2254 C CA . ILE A 1 149 ? -16.073 -14.866 -18.667 1.00 12.54 149 ILE A CA 1
ATOM 2255 C C . ILE A 1 149 ? -15.360 -15.746 -19.686 1.00 12.68 149 ILE A C 1
ATOM 2256 O O . ILE A 1 149 ? -15.832 -15.933 -20.812 1.00 14.71 149 ILE A O 1
ATOM 2272 N N . ARG A 1 150 ? -14.205 -16.290 -19.304 1.00 12.89 150 ARG A N 1
ATOM 2273 C CA . ARG A 1 150 ? -13.389 -17.034 -20.257 1.00 13.57 150 ARG A CA 1
ATOM 2274 C C . ARG A 1 150 ? -14.140 -18.232 -20.819 1.00 14.01 150 ARG A C 1
ATOM 2275 O O . ARG A 1 150 ? -14.030 -18.534 -22.013 1.00 16.12 150 ARG A O 1
ATOM 2296 N N . PHE A 1 151 ? -14.907 -18.930 -19.982 1.00 12.51 151 PHE A N 1
ATOM 2297 C CA . PHE A 1 151 ? -15.554 -20.168 -20.398 1.00 13.53 151 PHE A CA 1
ATOM 2298 C C . PHE A 1 151 ? -17.048 -20.028 -20.644 1.00 14.57 151 PHE A C 1
ATOM 2299 O O . PHE A 1 151 ? -17.684 -21.004 -21.055 1.00 16.88 151 PHE A O 1
ATOM 2316 N N . GLY A 1 152 ? -17.617 -18.843 -20.436 1.00 13.91 152 GLY A N 1
ATOM 2317 C CA . GLY A 1 152 ? -19.037 -18.652 -20.654 1.00 14.32 152 GLY A CA 1
ATOM 2318 C C . GLY A 1 152 ? -19.918 -19.307 -19.615 1.00 13.04 152 GLY A C 1
ATOM 2319 O O . GLY A 1 152 ? -21.072 -19.637 -19.909 1.00 14.60 152 GLY A O 1
ATOM 2323 N N . ALA A 1 153 ? -19.411 -19.491 -18.398 1.00 12.68 153 ALA A N 1
ATOM 2324 C CA . ALA A 1 153 ? -20.160 -20.153 -17.339 1.00 12.35 153 ALA A CA 1
ATOM 2325 C C . ALA A 1 153 ? -21.105 -19.153 -16.685 1.00 12.96 153 ALA A C 1
ATOM 2326 O O . ALA A 1 153 ? -20.660 -18.161 -16.098 1.00 12.62 153 ALA A O 1
ATOM 2333 N N . LYS A 1 154 ? -22.406 -19.417 -16.779 1.00 12.70 154 LYS A N 1
ATOM 2334 C CA . LYS A 1 154 ? -23.431 -18.472 -16.356 1.00 12.43 154 LYS A CA 1
ATOM 2335 C C . LYS A 1 154 ? -24.191 -18.917 -15.111 1.00 12.14 154 LYS A C 1
ATOM 2336 O O . LYS A 1 154 ? -25.121 -18.222 -14.689 1.00 12.01 154 LYS A O 1
ATOM 2355 N N . GLY A 1 155 ? -23.833 -20.052 -14.523 1.00 12.18 155 GLY A N 1
ATOM 2356 C CA . GLY A 1 155 ? -24.364 -20.441 -13.235 1.00 11.47 155 GLY A CA 1
ATOM 2357 C C . GLY A 1 155 ? -23.761 -19.605 -12.119 1.00 11.67 155 GLY A C 1
ATOM 2358 O O . GLY A 1 155 ? -23.130 -18.571 -12.338 1.00 12.41 155 GLY A O 1
ATOM 2362 N N . ILE A 1 156 ? -23.963 -20.074 -10.885 1.00 13.03 156 ILE A N 1
ATOM 2363 C CA . ILE A 1 156 ? -23.485 -19.327 -9.727 1.00 12.69 156 ILE A CA 1
ATOM 2364 C C . ILE A 1 156 ? -22.007 -18.996 -9.900 1.00 11.82 156 ILE A C 1
ATOM 2365 O O . ILE A 1 156 ? -21.209 -19.833 -10.334 1.00 12.99 156 ILE A O 1
ATOM 2381 N N . ASN A 1 157 ? -21.651 -17.755 -9.571 1.00 11.73 157 ASN A N 1
ATOM 2382 C CA . ASN A 1 157 ? -20.303 -17.212 -9.742 1.00 12.08 157 ASN A CA 1
ATOM 2383 C C . ASN A 1 157 ? -19.917 -16.657 -8.379 1.00 11.92 157 ASN A C 1
ATOM 2384 O O . ASN A 1 157 ? -20.358 -15.565 -8.004 1.00 12.34 157 ASN A O 1
ATOM 2395 N N . SER A 1 158 ? -19.134 -17.416 -7.612 1.00 9.75 158 SER A N 1
ATOM 2396 C CA . SER A 1 158 ? -18.871 -17.033 -6.237 1.00 9.94 158 SER A CA 1
ATOM 2397 C C . SER A 1 158 ? -17.436 -17.348 -5.844 1.00 10.46 158 SER A C 1
ATOM 2398 O O . SER A 1 158 ? -16.672 -17.971 -6.586 1.00 9.66 158 SER A O 1
ATOM 2406 N N . THR A 1 159 ? -17.092 -16.898 -4.641 1.00 11.49 159 THR A N 1
ATOM 2407 C CA . THR A 1 159 ? -15.733 -16.949 -4.117 1.00 10.92 159 THR A CA 1
ATOM 2408 C C . THR A 1 159 ? -15.849 -17.059 -2.607 1.00 10.58 159 THR A C 1
ATOM 2409 O O . THR A 1 159 ? -16.505 -16.222 -1.982 1.00 11.84 159 THR A O 1
ATOM 2420 N N . THR A 1 160 ? -15.237 -18.088 -2.030 1.00 10.32 160 THR A N 1
ATOM 2421 C CA . THR A 1 160 ? -15.107 -18.204 -0.587 1.00 9.57 160 THR A CA 1
ATOM 2422 C C . THR A 1 160 ? -13.685 -17.824 -0.209 1.00 10.03 160 THR A C 1
ATOM 2423 O O . THR A 1 160 ? -12.732 -18.165 -0.917 1.00 11.66 160 THR A O 1
ATOM 2434 N N . VAL A 1 161 ? -13.550 -17.083 0.885 1.00 10.44 161 VAL A N 1
ATOM 2435 C CA . VAL A 1 161 ? -12.261 -16.603 1.360 1.00 10.48 161 VAL A CA 1
ATOM 2436 C C . VAL A 1 161 ? -12.151 -17.022 2.818 1.00 10.71 161 VAL A C 1
ATOM 2437 O O . VAL A 1 161 ? -12.811 -16.437 3.682 1.00 12.43 161 VAL A O 1
ATOM 2450 N N . THR A 1 162 ? -11.344 -18.045 3.087 1.00 11.38 162 THR A N 1
ATOM 2451 C CA . THR A 1 162 ? -11.197 -18.612 4.426 1.00 11.26 162 THR A CA 1
ATOM 2452 C C . THR A 1 162 ? -9.742 -18.996 4.676 1.00 10.69 162 THR A C 1
ATOM 2453 O O . THR A 1 162 ? -9.433 -20.081 5.174 1.00 10.91 162 THR A O 1
ATOM 2464 N N . ALA A 1 163 ? -8.827 -18.097 4.324 1.00 11.40 163 ALA A N 1
ATOM 2465 C CA . ALA A 1 163 ? -7.394 -18.271 4.583 1.00 12.08 163 ALA A CA 1
ATOM 2466 C C . ALA A 1 163 ? -6.951 -19.613 3.996 1.00 11.96 163 ALA A C 1
ATOM 2467 O O . ALA A 1 163 ? -7.252 -19.898 2.829 1.00 11.49 163 ALA A O 1
ATOM 2474 N N . CYS A 1 164 ? -6.250 -20.458 4.756 1.00 12.05 164 CYS A N 1
ATOM 2475 C CA . CYS A 1 164 ? -5.699 -21.697 4.218 1.00 12.67 164 CYS A CA 1
ATOM 2476 C C . CYS A 1 164 ? -6.772 -22.683 3.787 1.00 12.11 164 CYS A C 1
ATOM 2477 O O . CYS A 1 164 ? -6.462 -23.623 3.049 1.00 14.33 164 CYS A O 1
ATOM 2485 N N . ALA A 1 165 ? -8.004 -22.524 4.262 1.00 11.33 165 ALA A N 1
ATOM 2486 C CA . ALA A 1 165 ? -9.096 -23.425 3.919 1.00 11.27 165 ALA A CA 1
ATOM 2487 C C . ALA A 1 165 ? -9.846 -22.986 2.671 1.00 10.76 165 ALA A C 1
ATOM 2488 O O . ALA A 1 165 ? -10.806 -23.653 2.273 1.00 11.16 165 ALA A O 1
ATOM 2495 N N . THR A 1 166 ? -9.404 -21.900 2.036 1.00 10.16 166 THR A N 1
ATOM 2496 C CA . THR A 1 166 ? -10.151 -21.270 0.950 1.00 9.87 166 THR A CA 1
ATOM 2497 C C . THR A 1 166 ? -10.558 -22.264 -0.135 1.00 10.04 166 THR A C 1
ATOM 2498 O O . THR A 1 166 ? -11.731 -22.339 -0.511 1.00 9.86 166 THR A O 1
ATOM 2509 N N . ALA A 1 167 ? -9.593 -23.004 -0.682 1.00 10.11 167 ALA A N 1
ATOM 2510 C CA . ALA A 1 167 ? -9.902 -23.897 -1.797 1.00 10.27 167 ALA A CA 1
ATOM 2511 C C . ALA A 1 167 ? -10.756 -25.076 -1.347 1.00 10.42 167 ALA A C 1
ATOM 2512 O O . ALA A 1 167 ? -11.638 -25.535 -2.084 1.00 10.65 167 ALA A O 1
ATOM 2519 N N . THR A 1 168 ? -10.511 -25.581 -0.143 1.00 10.85 168 THR A N 1
ATOM 2520 C CA . THR A 1 168 ? -11.279 -26.717 0.352 1.00 10.07 168 THR A CA 1
ATOM 2521 C C . THR A 1 168 ? -12.733 -26.324 0.591 1.00 9.64 168 THR A C 1
ATOM 2522 O O . THR A 1 168 ? -13.653 -27.048 0.193 1.00 10.24 168 THR A O 1
ATOM 2533 N N . ASN A 1 169 ? -12.962 -25.166 1.220 1.00 9.91 169 ASN A N 1
ATOM 2534 C CA . ASN A 1 169 ? -14.326 -24.660 1.354 1.00 10.04 169 ASN A CA 1
ATOM 2535 C C . ASN A 1 169 ? -14.959 -24.419 -0.014 1.00 9.25 169 ASN A C 1
ATOM 2536 O O . ASN A 1 169 ? -16.123 -24.767 -0.234 1.00 9.82 169 ASN A O 1
ATOM 2547 N N . SER A 1 170 ? -14.219 -23.805 -0.943 1.00 9.15 170 SER A N 1
ATOM 2548 C CA . SER A 1 170 ? -14.793 -23.486 -2.247 1.00 9.43 170 SER A CA 1
ATOM 2549 C C . SER A 1 170 ? -15.260 -24.746 -2.966 1.00 9.27 170 SER A C 1
ATOM 2550 O O . SER A 1 170 ? -16.366 -24.787 -3.514 1.00 9.65 170 SER A O 1
ATOM 2558 N N . ILE A 1 171 ? -14.426 -25.786 -2.974 1.00 8.98 171 ILE A N 1
ATOM 2559 C CA . ILE A 1 171 ? -14.806 -27.042 -3.616 1.00 10.23 171 ILE A CA 1
ATOM 2560 C C . ILE A 1 171 ? -16.004 -27.667 -2.907 1.00 9.63 171 ILE A C 1
ATOM 2561 O O . ILE A 1 171 ? -16.936 -28.165 -3.552 1.00 10.77 171 ILE A O 1
ATOM 2577 N N . GLY A 1 172 ? -16.004 -27.651 -1.572 1.00 10.12 172 GLY A N 1
ATOM 2578 C CA . GLY A 1 172 ? -17.150 -28.160 -0.835 1.00 10.97 172 GLY A CA 1
ATOM 2579 C C . GLY A 1 172 ? -18.418 -27.384 -1.132 1.00 9.52 172 GLY A C 1
ATOM 2580 O O . GLY A 1 172 ? -19.491 -27.968 -1.306 1.00 10.37 172 GLY A O 1
ATOM 2584 N N . ASP A 1 173 ? -18.311 -26.055 -1.195 1.00 9.38 173 ASP A N 1
ATOM 2585 C CA . ASP A 1 173 ? -19.477 -25.231 -1.492 1.00 9.39 173 ASP A CA 1
ATOM 2586 C C . ASP A 1 173 ? -20.001 -25.521 -2.893 1.00 8.73 173 ASP A C 1
ATOM 2587 O O . ASP A 1 173 ? -21.217 -25.590 -3.107 1.00 10.47 173 ASP A O 1
ATOM 2596 N N . ALA A 1 174 ? -19.095 -25.709 -3.858 1.00 9.28 174 ALA A N 1
ATOM 2597 C CA . ALA A 1 174 ? -19.507 -26.064 -5.212 1.00 9.51 174 ALA A CA 1
ATOM 2598 C C . ALA A 1 174 ? -20.149 -27.445 -5.240 1.00 9.00 174 ALA A C 1
ATOM 2599 O O . ALA A 1 174 ? -21.142 -27.668 -5.945 1.00 10.90 174 ALA A O 1
ATOM 2606 N N . PHE A 1 175 ? -19.579 -28.390 -4.494 1.00 10.38 175 PHE A N 1
ATOM 2607 C CA . PHE A 1 175 ? -20.177 -29.710 -4.341 1.00 11.22 175 PHE A CA 1
ATOM 2608 C C . PHE A 1 175 ? -21.619 -29.599 -3.864 1.00 10.17 175 PHE A C 1
ATOM 2609 O O . PHE A 1 175 ? -22.522 -30.230 -4.425 1.00 10.59 175 PHE A O 1
ATOM 2626 N N . LYS A 1 176 ? -21.862 -28.762 -2.854 1.00 10.81 176 LYS A N 1
ATOM 2627 C CA . LYS A 1 176 ? -23.216 -28.611 -2.337 1.00 10.45 176 LYS A CA 1
ATOM 2628 C C . LYS A 1 176 ? -24.156 -27.966 -3.352 1.00 9.99 176 LYS A C 1
ATOM 2629 O O . LYS A 1 176 ? -25.337 -28.317 -3.392 1.00 11.92 176 LYS A O 1
ATOM 2648 N N . VAL A 1 177 ? -23.663 -27.036 -4.179 1.00 10.80 177 VAL A N 1
ATOM 2649 C CA . VAL A 1 177 ? -24.488 -26.480 -5.256 1.00 11.14 177 VAL A CA 1
ATOM 2650 C C . VAL A 1 177 ? -25.017 -27.592 -6.154 1.00 10.22 177 VAL A C 1
ATOM 2651 O O . VAL A 1 177 ? -26.207 -27.635 -6.486 1.00 11.41 177 VAL A O 1
ATOM 2664 N N . ILE A 1 178 ? -24.132 -28.487 -6.595 1.00 11.27 178 ILE A N 1
ATOM 2665 C CA . ILE A 1 178 ? -24.554 -29.557 -7.496 1.00 10.96 178 ILE A CA 1
ATOM 2666 C C . ILE A 1 178 ? -25.446 -30.551 -6.765 1.00 12.17 178 ILE A C 1
ATOM 2667 O O . ILE A 1 178 ? -26.455 -31.022 -7.305 1.00 11.77 178 ILE A O 1
ATOM 2683 N N . GLU A 1 179 ? -25.103 -30.870 -5.518 1.00 12.20 179 GLU A N 1
ATOM 2684 C CA . GLU A 1 179 ? -25.874 -31.851 -4.763 1.00 13.30 179 GLU A CA 1
ATOM 2685 C C . GLU A 1 179 ? -27.336 -31.438 -4.637 1.00 12.45 179 GLU A C 1
ATOM 2686 O O . GLU A 1 179 ? -28.232 -32.283 -4.729 1.00 13.17 179 GLU A O 1
ATOM 2698 N N . ARG A 1 180 ? -27.601 -30.146 -4.442 1.00 12.11 180 ARG A N 1
ATOM 2699 C CA . ARG A 1 180 ? -28.967 -29.661 -4.272 1.00 13.00 180 ARG A CA 1
ATOM 2700 C C . ARG A 1 180 ? -29.654 -29.339 -5.593 1.00 14.16 180 ARG A C 1
ATOM 2701 O O . ARG A 1 180 ? -30.803 -28.884 -5.582 1.00 15.98 180 ARG A O 1
ATOM 2722 N N . GLY A 1 181 ? -28.989 -29.574 -6.725 1.00 13.80 181 GLY A N 1
ATOM 2723 C CA . GLY A 1 181 ? -29.605 -29.440 -8.029 1.00 14.52 181 GLY A CA 1
ATOM 2724 C C . GLY A 1 181 ? -29.465 -28.089 -8.693 1.00 14.63 181 GLY A C 1
ATOM 2725 O O . GLY A 1 181 ? -30.124 -27.854 -9.711 1.00 17.07 181 GLY A O 1
ATOM 2729 N N . ASP A 1 182 ? -28.621 -27.201 -8.172 1.00 14.16 182 ASP A N 1
ATOM 2730 C CA . ASP A 1 182 ? -28.544 -25.830 -8.664 1.00 13.71 182 ASP A CA 1
ATOM 2731 C C . ASP A 1 182 ? -27.464 -25.627 -9.723 1.00 14.07 182 ASP A C 1
ATOM 2732 O O . ASP A 1 182 ? -27.305 -24.506 -10.218 1.00 15.45 182 ASP A O 1
ATOM 2741 N N . ALA A 1 183 ? -26.740 -26.678 -10.093 1.00 13.20 183 ALA A N 1
ATOM 2742 C CA . ALA A 1 183 ? -25.824 -26.636 -11.225 1.00 12.17 183 ALA A CA 1
ATOM 2743 C C . ALA A 1 183 ? -25.534 -28.066 -11.644 1.00 13.05 183 ALA A C 1
ATOM 2744 O O . ALA A 1 183 ? -25.620 -28.989 -10.831 1.00 14.40 183 ALA A O 1
ATOM 2751 N N . ASP A 1 184 ? -25.191 -28.242 -12.922 1.00 13.08 184 ASP A N 1
ATOM 2752 C CA . ASP A 1 184 ? -24.737 -29.535 -13.413 1.00 12.44 184 ASP A CA 1
ATOM 2753 C C . ASP A 1 184 ? -23.222 -29.663 -13.441 1.00 11.06 184 ASP A C 1
ATOM 2754 O O . ASP A 1 184 ? -22.712 -30.788 -13.464 1.00 12.15 184 ASP A O 1
ATOM 2763 N N . ALA A 1 185 ? -22.496 -28.550 -13.427 1.00 12.25 185 ALA A N 1
ATOM 2764 C CA . ALA A 1 185 ? -21.045 -28.593 -13.350 1.00 11.19 185 ALA A CA 1
ATOM 2765 C C . ALA A 1 185 ? -20.551 -27.316 -12.691 1.00 11.50 185 ALA A C 1
ATOM 2766 O O . ALA A 1 185 ? -21.214 -26.276 -12.743 1.00 11.70 185 ALA A O 1
ATOM 2773 N N . MET A 1 186 ? -19.379 -27.411 -12.070 1.00 10.45 186 MET A N 1
ATOM 2774 C CA . MET A 1 186 ? -18.760 -26.280 -11.392 1.00 10.03 186 MET A CA 1
ATOM 2775 C C . MET A 1 186 ? -17.260 -26.309 -11.638 1.00 9.53 186 MET A C 1
ATOM 2776 O O . MET A 1 186 ? -16.626 -27.363 -11.522 1.00 11.15 186 MET A O 1
ATOM 2790 N N . ILE A 1 187 ? -16.702 -25.150 -11.967 1.00 9.70 187 ILE A N 1
ATOM 2791 C CA . ILE A 1 187 ? -15.260 -24.950 -12.059 1.00 10.14 187 ILE A CA 1
ATOM 2792 C C . ILE A 1 187 ? -14.846 -24.375 -10.712 1.00 9.92 187 ILE A C 1
ATOM 2793 O O . ILE A 1 187 ? -15.254 -23.263 -10.365 1.00 10.91 187 ILE A O 1
ATOM 2809 N N . THR A 1 188 ? -14.057 -25.116 -9.933 1.00 10.05 188 THR A N 1
ATOM 2810 C CA . THR A 1 188 ? -13.923 -24.777 -8.521 1.00 9.83 188 THR A CA 1
ATOM 2811 C C . THR A 1 188 ? -12.537 -25.115 -7.986 1.00 9.61 188 THR A C 1
ATOM 2812 O O . THR A 1 188 ? -11.889 -26.070 -8.421 1.00 10.44 188 THR A O 1
ATOM 2823 N N . GLY A 1 189 ? -12.098 -24.317 -7.016 1.00 9.41 189 GLY A N 1
ATOM 2824 C CA . GLY A 1 189 ? -10.819 -24.527 -6.374 1.00 10.05 189 GLY A CA 1
ATOM 2825 C C . GLY A 1 189 ? -10.292 -23.252 -5.750 1.00 9.74 189 GLY A C 1
ATOM 2826 O O . GLY A 1 189 ? -11.075 -22.444 -5.236 1.00 10.48 189 GLY A O 1
ATOM 2830 N N . GLY A 1 190 ? -8.975 -23.057 -5.789 1.00 9.38 190 GLY A N 1
ATOM 2831 C CA . GLY A 1 190 ? -8.375 -21.870 -5.209 1.00 10.44 190 GLY A CA 1
ATOM 2832 C C . GLY A 1 190 ? -7.075 -21.506 -5.891 1.00 11.20 190 GLY A C 1
ATOM 2833 O O . GLY A 1 190 ? -6.439 -22.331 -6.556 1.00 11.97 190 GLY A O 1
ATOM 2837 N N . ALA A 1 191 ? -6.686 -20.246 -5.704 1.00 10.21 191 ALA A N 1
ATOM 2838 C CA . ALA A 1 191 ? -5.482 -19.697 -6.304 1.00 11.73 191 ALA A CA 1
ATOM 2839 C C . ALA A 1 191 ? -4.887 -18.672 -5.353 1.00 12.04 191 ALA A C 1
ATOM 2840 O O . ALA A 1 191 ? -5.613 -17.958 -4.654 1.00 13.15 191 ALA A O 1
ATOM 2847 N N . GLU A 1 192 ? -3.560 -18.598 -5.332 1.00 12.50 192 GLU A N 1
ATOM 2848 C CA . GLU A 1 192 ? -2.882 -17.702 -4.409 1.00 12.21 192 GLU A CA 1
ATOM 2849 C C . GLU A 1 192 ? -1.523 -17.325 -4.975 1.00 11.33 192 GLU A C 1
ATOM 2850 O O . GLU A 1 192 ? -0.781 -18.183 -5.463 1.00 12.55 192 GLU A O 1
ATOM 2862 N N . ALA A 1 193 ? -1.203 -16.037 -4.890 1.00 12.81 193 ALA A N 1
ATOM 2863 C CA . ALA A 1 193 ? 0.120 -15.515 -5.220 1.00 13.38 193 ALA A CA 1
ATOM 2864 C C . ALA A 1 193 ? 0.566 -14.675 -4.031 1.00 14.32 193 ALA A C 1
ATOM 2865 O O . ALA A 1 193 ? 0.537 -13.436 -4.083 1.00 15.80 193 ALA A O 1
ATOM 2872 N N . PRO A 1 194 ? 0.978 -15.317 -2.939 1.00 14.47 194 PRO A N 1
ATOM 2873 C CA . PRO A 1 194 ? 1.267 -14.588 -1.689 1.00 15.38 194 PRO A CA 1
ATOM 2874 C C . PRO A 1 194 ? 2.739 -14.275 -1.473 1.00 15.78 194 PRO A C 1
ATOM 2875 O O . PRO A 1 194 ? 3.082 -13.805 -0.384 1.00 16.98 194 PRO A O 1
ATOM 2886 N N . ILE A 1 195 ? 3.606 -14.542 -2.443 1.00 15.56 195 ILE A N 1
ATOM 2887 C CA . ILE A 1 195 ? 5.019 -14.234 -2.290 1.00 17.27 195 ILE A CA 1
ATOM 2888 C C . ILE A 1 195 ? 5.214 -12.769 -2.654 1.00 18.07 195 ILE A C 1
ATOM 2889 O O . ILE A 1 195 ? 5.636 -12.436 -3.768 1.00 18.00 195 ILE A O 1
ATOM 2905 N N . THR A 1 196 ? 4.878 -11.887 -1.717 1.00 18.89 196 THR A N 1
ATOM 2906 C CA . THR A 1 196 ? 5.008 -10.451 -1.888 1.00 19.16 196 THR A CA 1
ATOM 2907 C C . THR A 1 196 ? 5.642 -9.883 -0.629 1.00 18.37 196 THR A C 1
ATOM 2908 O O . THR A 1 196 ? 5.629 -10.511 0.433 1.00 19.80 196 THR A O 1
ATOM 2919 N N . LYS A 1 197 ? 6.192 -8.676 -0.748 1.00 20.26 197 LYS A N 1
ATOM 2920 C CA . LYS A 1 197 ? 6.949 -8.121 0.369 1.00 21.73 197 LYS A CA 1
ATOM 2921 C C . LYS A 1 197 ? 6.061 -7.861 1.585 1.00 20.86 197 LYS A C 1
ATOM 2922 O O . LYS A 1 197 ? 6.495 -8.073 2.722 1.00 21.98 197 LYS A O 1
ATOM 2941 N N . MET A 1 198 ? 4.814 -7.426 1.377 1.00 21.25 198 MET A N 1
ATOM 2942 C CA . MET A 1 198 ? 3.925 -7.195 2.515 1.00 21.37 198 MET A CA 1
ATOM 2943 C C . MET A 1 198 ? 3.433 -8.504 3.116 1.00 19.72 198 MET A C 1
ATOM 2944 O O . MET A 1 198 ? 3.275 -8.612 4.338 1.00 20.24 198 MET A O 1
ATOM 2958 N N . SER A 1 199 ? 3.160 -9.501 2.275 1.00 18.88 199 SER A N 1
ATOM 2959 C CA . SER A 1 199 ? 2.778 -10.812 2.786 1.00 18.64 199 SER A CA 1
ATOM 2960 C C . SER A 1 199 ? 3.889 -11.398 3.647 1.00 19.64 199 SER A C 1
ATOM 2961 O O . SER A 1 199 ? 3.647 -11.847 4.774 1.00 19.78 199 SER A O 1
ATOM 2969 N N . LEU A 1 200 ? 5.121 -11.400 3.133 1.00 20.04 200 LEU A N 1
ATOM 2970 C CA . LEU A 1 200 ? 6.249 -11.886 3.922 1.00 22.00 200 LEU A CA 1
ATOM 2971 C C . LEU A 1 200 ? 6.390 -11.093 5.213 1.00 20.86 200 LEU A C 1
ATOM 2972 O O . LEU A 1 200 ? 6.585 -11.666 6.290 1.00 20.63 200 LEU A O 1
ATOM 2988 N N . ALA A 1 201 ? 6.294 -9.765 5.125 1.00 20.46 201 ALA A N 1
ATOM 2989 C CA . ALA A 1 201 ? 6.438 -8.939 6.319 1.00 20.67 201 ALA A CA 1
ATOM 2990 C C . ALA A 1 201 ? 5.363 -9.269 7.346 1.00 19.37 201 ALA A C 1
ATOM 2991 O O . ALA A 1 201 ? 5.638 -9.320 8.551 1.00 19.83 201 ALA A O 1
ATOM 2998 N N . GLY A 1 202 ? 4.135 -9.514 6.885 1.00 18.61 202 GLY A N 1
ATOM 2999 C CA . GLY A 1 202 ? 3.045 -9.781 7.809 1.00 18.34 202 GLY A CA 1
ATOM 3000 C C . GLY A 1 202 ? 3.153 -11.147 8.462 1.00 17.59 202 GLY A C 1
ATOM 3001 O O . GLY A 1 202 ? 2.976 -11.284 9.676 1.00 18.99 202 GLY A O 1
ATOM 3005 N N . PHE A 1 203 ? 3.440 -12.179 7.668 1.00 18.26 203 PHE A N 1
ATOM 3006 C CA . PHE A 1 203 ? 3.582 -13.512 8.244 1.00 18.47 203 PHE A CA 1
ATOM 3007 C C . PHE A 1 203 ? 4.826 -13.619 9.120 1.00 19.49 203 PHE A C 1
ATOM 3008 O O . PHE A 1 203 ? 4.825 -14.377 10.097 1.00 21.71 203 PHE A O 1
ATOM 3025 N N . THR A 1 204 ? 5.883 -12.863 8.803 1.00 19.09 204 THR A N 1
ATOM 3026 C CA . THR A 1 204 ? 7.061 -12.836 9.666 1.00 20.81 204 THR A CA 1
ATOM 3027 C C . THR A 1 204 ? 6.764 -12.106 10.970 1.00 20.71 204 THR A C 1
ATOM 3028 O O . THR A 1 204 ? 7.176 -12.554 12.047 1.00 22.39 204 THR A O 1
ATOM 3039 N N . ALA A 1 205 ? 6.048 -10.982 10.895 1.00 20.87 205 ALA A N 1
ATOM 3040 C CA . ALA A 1 205 ? 5.669 -10.266 12.109 1.00 20.80 205 ALA A CA 1
ATOM 3041 C C . ALA A 1 205 ? 4.789 -11.125 13.007 1.00 21.25 205 ALA A C 1
ATOM 3042 O O . ALA A 1 205 ? 4.873 -11.029 14.238 1.00 21.87 205 ALA A O 1
ATOM 3049 N N . ASN A 1 206 ? 3.947 -11.967 12.412 1.00 21.45 206 ASN A N 1
ATOM 3050 C CA . ASN A 1 206 ? 3.090 -12.897 13.136 1.00 22.31 206 ASN A CA 1
ATOM 3051 C C . ASN A 1 206 ? 3.843 -14.133 13.613 1.00 20.79 206 ASN A C 1
ATOM 3052 O O . ASN A 1 206 ? 3.245 -14.988 14.276 1.00 21.67 206 ASN A O 1
ATOM 3063 N N . LYS A 1 207 ? 5.131 -14.252 13.284 1.00 19.75 207 LYS A N 1
ATOM 3064 C CA . LYS A 1 207 ? 5.967 -15.365 13.736 1.00 20.51 207 LYS A CA 1
ATOM 3065 C C . LYS A 1 207 ? 5.480 -16.708 13.193 1.00 19.91 207 LYS A C 1
ATOM 3066 O O . LYS A 1 207 ? 5.677 -17.753 13.820 1.00 20.57 207 LYS A O 1
ATOM 3085 N N . ALA A 1 208 ? 4.857 -16.698 12.015 1.00 19.22 208 ALA A N 1
ATOM 3086 C CA . ALA A 1 208 ? 4.287 -17.912 11.443 1.00 18.88 208 ALA A CA 1
ATOM 3087 C C . ALA A 1 208 ? 5.252 -18.664 10.536 1.00 18.95 208 ALA A C 1
ATOM 3088 O O . ALA A 1 208 ? 5.078 -19.873 10.342 1.00 21.07 208 ALA A O 1
ATOM 3095 N N . LEU A 1 209 ? 6.261 -17.991 9.990 1.00 20.49 209 LEU A N 1
ATOM 3096 C CA . LEU A 1 209 ? 7.147 -18.594 9.006 1.00 21.28 209 LEU A CA 1
ATOM 3097 C C . LEU A 1 209 ? 8.384 -19.169 9.676 1.00 20.77 209 LEU A C 1
ATOM 3098 O O . LEU A 1 209 ? 8.933 -18.578 10.609 1.00 21.78 209 LEU A O 1
ATOM 3114 N N . SER A 1 210 ? 8.831 -20.318 9.179 1.00 21.07 210 SER A N 1
ATOM 3115 C CA . SER A 1 210 ? 10.128 -20.834 9.586 1.00 22.55 210 SER A CA 1
ATOM 3116 C C . SER A 1 210 ? 11.219 -19.884 9.117 1.00 24.10 210 SER A C 1
ATOM 3117 O O . SER A 1 210 ? 11.182 -19.376 7.993 1.00 24.33 210 SER A O 1
ATOM 3125 N N . LEU A 1 211 ? 12.190 -19.636 9.993 1.00 24.64 211 LEU A N 1
ATOM 3126 C CA . LEU A 1 211 ? 13.373 -18.858 9.656 1.00 26.49 211 LEU A CA 1
ATOM 3127 C C . LEU A 1 211 ? 14.550 -19.743 9.269 1.00 26.87 211 LEU A C 1
ATOM 3128 O O . LEU A 1 211 ? 15.661 -19.237 9.082 1.00 28.20 211 LEU A O 1
ATOM 3144 N N . ASN A 1 212 ? 14.331 -21.045 9.157 1.00 25.66 212 ASN A N 1
ATOM 3145 C CA . ASN A 1 212 ? 15.380 -21.969 8.744 1.00 25.18 212 ASN A CA 1
ATOM 3146 C C . ASN A 1 212 ? 15.681 -21.735 7.268 1.00 25.87 212 ASN A C 1
ATOM 3147 O O . ASN A 1 212 ? 14.794 -21.939 6.428 1.00 25.39 212 ASN A O 1
ATOM 3158 N N . PRO A 1 213 ? 16.891 -21.304 6.903 1.00 26.90 213 PRO A N 1
ATOM 3159 C CA . PRO A 1 213 ? 17.173 -20.987 5.497 1.00 27.78 213 PRO A CA 1
ATOM 3160 C C . PRO A 1 213 ? 17.555 -22.184 4.640 1.00 27.34 213 PRO A C 1
ATOM 3161 O O . PRO A 1 213 ? 17.841 -21.999 3.453 1.00 28.94 213 PRO A O 1
ATOM 3172 N N . ASP A 1 214 ? 17.571 -23.396 5.192 1.00 26.74 214 ASP A N 1
ATOM 3173 C CA . ASP A 1 214 ? 17.994 -24.570 4.441 1.00 26.62 214 ASP A CA 1
ATOM 3174 C C . ASP A 1 214 ? 16.777 -25.174 3.756 1.00 26.01 214 ASP A C 1
ATOM 3175 O O . ASP A 1 214 ? 15.923 -25.757 4.440 1.00 25.74 214 ASP A O 1
ATOM 3184 N N . PRO A 1 215 ? 16.652 -25.088 2.428 1.00 27.12 215 PRO A N 1
ATOM 3185 C CA . PRO A 1 215 ? 15.478 -25.685 1.773 1.00 27.51 215 PRO A CA 1
ATOM 3186 C C . PRO A 1 215 ? 15.375 -27.191 1.947 1.00 27.34 215 PRO A C 1
ATOM 3187 O O . PRO A 1 215 ? 14.291 -27.748 1.740 1.00 27.87 215 PRO A O 1
ATOM 3198 N N . GLU A 1 216 ? 16.456 -27.870 2.331 1.00 28.91 216 GLU A N 1
ATOM 3199 C CA . GLU A 1 216 ? 16.407 -29.315 2.510 1.00 31.28 216 GLU A CA 1
ATOM 3200 C C . GLU A 1 216 ? 15.854 -29.736 3.866 1.00 28.99 216 GLU A C 1
ATOM 3201 O O . GLU A 1 216 ? 15.551 -30.920 4.049 1.00 29.72 216 GLU A O 1
ATOM 3213 N N . THR A 1 217 ? 15.706 -28.809 4.815 1.00 27.09 217 THR A N 1
ATOM 3214 C CA . THR A 1 217 ? 15.184 -29.140 6.135 1.00 26.01 217 THR A CA 1
ATOM 3215 C C . THR A 1 217 ? 14.127 -28.174 6.652 1.00 24.53 217 THR A C 1
ATOM 3216 O O . THR A 1 217 ? 13.518 -28.463 7.687 1.00 24.96 217 THR A O 1
ATOM 3227 N N . ALA A 1 218 ? 13.890 -27.046 5.982 1.00 22.56 218 ALA A N 1
ATOM 3228 C CA . ALA A 1 218 ? 13.001 -26.029 6.536 1.00 21.79 218 ALA A CA 1
ATOM 3229 C C . ALA A 1 218 ? 11.589 -26.571 6.732 1.00 21.55 218 ALA A C 1
ATOM 3230 O O . ALA A 1 218 ? 11.044 -26.537 7.842 1.00 21.60 218 ALA A O 1
ATOM 3237 N N . CYS A 1 219 ? 10.975 -27.068 5.661 1.00 20.18 219 CYS A N 1
ATOM 3238 C CA . CYS A 1 219 ? 9.633 -27.632 5.738 1.00 19.99 219 CYS A CA 1
ATOM 3239 C C . CYS A 1 219 ? 9.739 -29.118 6.052 1.00 20.91 219 CYS A C 1
ATOM 3240 O O . CYS A 1 219 ? 10.284 -29.887 5.253 1.00 22.28 219 CYS A O 1
ATOM 3248 N N . ARG A 1 220 ? 9.221 -29.520 7.213 1.00 20.18 220 ARG A N 1
ATOM 3249 C CA . ARG A 1 220 ? 9.288 -30.915 7.653 1.00 20.33 220 ARG A CA 1
ATOM 3250 C C . ARG A 1 220 ? 8.067 -31.222 8.509 1.00 20.01 220 ARG A C 1
ATOM 3251 O O . ARG A 1 220 ? 8.154 -31.350 9.735 1.00 21.44 220 ARG A O 1
ATOM 3272 N N . PRO A 1 221 ? 6.901 -31.358 7.880 1.00 19.53 221 PRO A N 1
ATOM 3273 C CA . PRO A 1 221 ? 5.676 -31.622 8.642 1.00 19.88 221 PRO A CA 1
ATOM 3274 C C . PRO A 1 221 ? 5.808 -32.871 9.499 1.00 19.43 221 PRO A C 1
ATOM 3275 O O . PRO A 1 221 ? 6.351 -33.890 9.069 1.00 20.14 221 PRO A O 1
ATOM 3286 N N . PHE A 1 222 ? 5.310 -32.774 10.731 1.00 19.40 222 PHE A N 1
ATOM 3287 C CA . PHE A 1 222 ? 5.280 -33.853 11.716 1.00 19.66 222 PHE A CA 1
ATOM 3288 C C . PHE A 1 222 ? 6.657 -34.199 12.269 1.00 21.13 222 PHE A C 1
ATOM 3289 O O . PHE A 1 222 ? 6.761 -35.088 13.130 1.00 22.06 222 PHE A O 1
ATOM 3306 N N . ASP A 1 223 ? 7.711 -33.521 11.826 1.00 22.25 223 ASP A N 1
ATOM 3307 C CA . ASP A 1 223 ? 9.045 -33.745 12.357 1.00 24.38 223 ASP A CA 1
ATOM 3308 C C . ASP A 1 223 ? 9.200 -33.011 13.681 1.00 24.99 223 ASP A C 1
ATOM 3309 O O . ASP A 1 223 ? 8.630 -31.938 13.892 1.00 25.24 223 ASP A O 1
ATOM 3318 N N . LYS A 1 224 ? 9.989 -33.608 14.577 1.00 25.34 224 LYS A N 1
ATOM 3319 C CA . LYS A 1 224 ? 10.188 -33.045 15.909 1.00 27.60 224 LYS A CA 1
ATOM 3320 C C . LYS A 1 224 ? 10.743 -31.625 15.848 1.00 26.30 224 LYS A C 1
ATOM 3321 O O . LYS A 1 224 ? 10.488 -30.821 16.752 1.00 27.32 224 LYS A O 1
ATOM 3340 N N . ASP A 1 225 ? 11.497 -31.294 14.799 1.00 25.72 225 ASP A N 1
ATOM 3341 C CA . ASP A 1 225 ? 12.208 -30.024 14.717 1.00 26.57 225 ASP A CA 1
ATOM 3342 C C . ASP A 1 225 ? 11.514 -28.986 13.836 1.00 25.99 225 ASP A C 1
ATOM 3343 O O . ASP A 1 225 ? 12.100 -27.932 13.570 1.00 26.55 225 ASP A O 1
ATOM 3352 N N . ARG A 1 226 ? 10.289 -29.251 13.382 1.00 24.25 226 ARG A N 1
ATOM 3353 C CA . ARG A 1 226 ? 9.539 -28.261 12.617 1.00 23.17 226 ARG A CA 1
ATOM 3354 C C . ARG A 1 226 ? 9.424 -26.962 13.411 1.00 23.42 226 ARG A C 1
ATOM 3355 O O . ARG A 1 226 ? 9.371 -26.970 14.644 1.00 24.98 226 ARG A O 1
ATOM 3376 N N . ASP A 1 227 ? 9.358 -25.832 12.698 1.00 23.19 227 ASP A N 1
ATOM 3377 C CA . ASP A 1 227 ? 9.384 -24.531 13.365 1.00 22.83 227 ASP A CA 1
ATOM 3378 C C . ASP A 1 227 ? 8.739 -23.449 12.501 1.00 21.73 227 ASP A C 1
ATOM 3379 O O . ASP A 1 227 ? 9.170 -22.288 12.511 1.00 22.70 227 ASP A O 1
ATOM 3388 N N . GLY A 1 228 ? 7.687 -23.804 11.769 1.00 20.32 228 GLY A N 1
ATOM 3389 C CA . GLY A 1 228 ? 6.938 -22.818 11.011 1.00 19.60 228 GLY A CA 1
ATOM 3390 C C . GLY A 1 228 ? 6.724 -23.204 9.564 1.00 18.74 228 GLY A C 1
ATOM 3391 O O . GLY A 1 228 ? 7.391 -24.112 9.058 1.00 19.00 228 GLY A O 1
ATOM 3395 N N . PHE A 1 229 ? 5.805 -22.527 8.882 1.00 17.97 229 PHE A N 1
ATOM 3396 C CA . PHE A 1 229 ? 5.506 -22.916 7.515 1.00 17.85 229 PHE A CA 1
ATOM 3397 C C . PHE A 1 229 ? 6.409 -22.188 6.522 1.00 18.62 229 PHE A C 1
ATOM 3398 O O . PHE A 1 229 ? 7.117 -21.236 6.860 1.00 18.92 229 PHE A O 1
ATOM 3415 N N . ILE A 1 230 ? 6.429 -22.709 5.300 1.00 18.41 230 ILE A N 1
ATOM 3416 C CA . ILE A 1 230 ? 7.192 -22.145 4.193 1.00 18.46 230 ILE A CA 1
ATOM 3417 C C . ILE A 1 230 ? 6.183 -21.723 3.138 1.00 18.27 230 ILE A C 1
ATOM 3418 O O . ILE A 1 230 ? 5.300 -22.508 2.774 1.00 18.88 230 ILE A O 1
ATOM 3434 N N . ILE A 1 231 ? 6.302 -20.490 2.659 1.00 17.42 231 ILE A N 1
ATOM 3435 C CA . ILE A 1 231 ? 5.271 -19.903 1.810 1.00 17.70 231 ILE A CA 1
ATOM 3436 C C . ILE A 1 231 ? 5.422 -20.407 0.382 1.00 17.48 231 ILE A C 1
ATOM 3437 O O . ILE A 1 231 ? 6.534 -20.488 -0.156 1.00 19.30 231 ILE A O 1
ATOM 3453 N N . GLY A 1 232 ? 4.290 -20.764 -0.230 1.00 16.16 232 GLY A N 1
ATOM 3454 C CA . GLY A 1 232 ? 4.255 -21.195 -1.612 1.00 16.43 232 GLY A CA 1
ATOM 3455 C C . GLY A 1 232 ? 3.176 -20.461 -2.388 1.00 16.61 232 GLY A C 1
ATOM 3456 O O . GLY A 1 232 ? 2.474 -19.601 -1.854 1.00 18.58 232 GLY A O 1
ATOM 3460 N N . GLU A 1 233 ? 3.054 -20.831 -3.663 1.00 15.51 233 GLU A N 1
ATOM 3461 C CA . GLU A 1 233 ? 2.099 -20.196 -4.562 1.00 14.79 233 GLU A CA 1
ATOM 3462 C C . GLU A 1 233 ? 1.587 -21.225 -5.557 1.00 14.60 233 GLU A C 1
ATOM 3463 O O . GLU A 1 233 ? 2.196 -22.279 -5.757 1.00 15.50 233 GLU A O 1
ATOM 3475 N N . GLY A 1 234 ? 0.469 -20.895 -6.190 1.00 13.20 234 GLY A N 1
ATOM 3476 C CA . GLY A 1 234 ? -0.056 -21.674 -7.287 1.00 13.70 234 GLY A CA 1
ATOM 3477 C C . GLY A 1 234 ? -1.571 -21.688 -7.275 1.00 12.99 234 GLY A C 1
ATOM 3478 O O . GLY A 1 234 ? -2.221 -20.785 -6.750 1.00 12.49 234 GLY A O 1
ATOM 3482 N N . ALA A 1 235 ? -2.130 -22.737 -7.869 1.00 12.24 235 ALA A N 1
ATOM 3483 C CA . ALA A 1 235 ? -3.572 -22.885 -7.950 1.00 11.49 235 ALA A CA 1
ATOM 3484 C C . ALA A 1 235 ? -3.896 -24.341 -8.222 1.00 11.23 235 ALA A C 1
ATOM 3485 O O . ALA A 1 235 ? -3.112 -25.064 -8.847 1.00 12.70 235 ALA A O 1
ATOM 3492 N N . GLY A 1 236 ? -5.072 -24.748 -7.761 1.00 11.73 236 GLY A N 1
ATOM 3493 C CA . GLY A 1 236 ? -5.614 -26.053 -8.070 1.00 12.14 236 GLY A CA 1
ATOM 3494 C C . GLY A 1 236 ? -7.098 -25.943 -8.327 1.00 11.45 236 GLY A C 1
ATOM 3495 O O . GLY A 1 236 ? -7.827 -25.385 -7.503 1.00 11.62 236 GLY A O 1
ATOM 3499 N N . ILE A 1 237 ? -7.545 -26.448 -9.477 1.00 11.22 237 ILE A N 1
ATOM 3500 C CA . ILE A 1 237 ? -8.929 -26.344 -9.916 1.00 11.21 237 ILE A CA 1
ATOM 3501 C C . ILE A 1 237 ? -9.407 -27.734 -10.304 1.00 10.92 237 ILE A C 1
ATOM 3502 O O . ILE A 1 237 ? -8.670 -28.501 -10.932 1.00 11.98 237 ILE A O 1
ATOM 3518 N N . VAL A 1 238 ? -10.644 -28.055 -9.938 1.00 11.34 238 VAL A N 1
ATOM 3519 C CA . VAL A 1 238 ? -11.285 -29.277 -10.397 1.00 11.82 238 VAL A CA 1
ATOM 3520 C C . VAL A 1 238 ? -12.599 -28.910 -11.069 1.00 11.66 238 VAL A C 1
ATOM 3521 O O . VAL A 1 238 ? -13.187 -27.855 -10.810 1.00 11.15 238 VAL A O 1
ATOM 3534 N N . ILE A 1 239 ? -13.044 -29.794 -11.957 1.00 10.34 239 ILE A N 1
ATOM 3535 C CA . ILE A 1 239 ? -14.385 -29.727 -12.522 1.00 10.78 239 ILE A CA 1
ATOM 3536 C C . ILE A 1 239 ? -15.232 -30.734 -11.764 1.00 10.56 239 ILE A C 1
ATOM 3537 O O . ILE A 1 239 ? -14.963 -31.940 -11.808 1.00 11.99 239 ILE A O 1
ATOM 3553 N N . LEU A 1 240 ? -16.226 -30.237 -11.036 1.00 11.32 240 LEU A N 1
ATOM 3554 C CA . LEU A 1 240 ? -17.234 -31.096 -10.440 1.00 11.35 240 LEU A CA 1
ATOM 3555 C C . LEU A 1 240 ? -18.421 -31.177 -11.384 1.00 12.13 240 LEU A C 1
ATOM 3556 O O . LEU A 1 240 ? -18.762 -30.205 -12.060 1.00 11.70 240 LEU A O 1
ATOM 3572 N N . GLU A 1 241 ? -19.063 -32.340 -11.412 1.00 11.79 241 GLU A N 1
ATOM 3573 C CA . GLU A 1 241 ? -20.137 -32.575 -12.361 1.00 12.86 241 GLU A CA 1
ATOM 3574 C C . GLU A 1 241 ? -21.169 -33.516 -11.752 1.00 12.01 241 GLU A C 1
ATOM 3575 O O . GLU A 1 241 ? -20.816 -34.489 -11.084 1.00 12.83 241 GLU A O 1
ATOM 3587 N N . GLU A 1 242 ? -22.443 -33.225 -11.991 1.00 12.37 242 GLU A N 1
ATOM 3588 C CA . GLU A 1 242 ? -23.494 -34.133 -11.556 1.00 13.40 242 GLU A CA 1
ATOM 3589 C C . GLU A 1 242 ? -23.324 -35.483 -12.249 1.00 12.99 242 GLU A C 1
ATOM 3590 O O . GLU A 1 242 ? -22.992 -35.554 -13.434 1.00 13.63 242 GLU A O 1
ATOM 3602 N N . TYR A 1 243 ? -23.544 -36.563 -11.496 1.00 13.57 243 TYR A N 1
ATOM 3603 C CA . TYR A 1 243 ? -23.109 -37.889 -11.932 1.00 14.79 243 TYR A CA 1
ATOM 3604 C C . TYR A 1 243 ? -23.827 -38.333 -13.202 1.00 15.12 243 TYR A C 1
ATOM 3605 O O . TYR A 1 243 ? -23.202 -38.870 -14.124 1.00 15.03 243 TYR A O 1
ATOM 3623 N N . GLU A 1 244 ? -25.148 -38.154 -13.261 1.00 16.13 244 GLU A N 1
ATOM 3624 C CA . GLU A 1 244 ? -25.875 -38.575 -14.453 1.00 16.07 244 GLU A CA 1
ATOM 3625 C C . GLU A 1 244 ? -25.437 -37.773 -15.672 1.00 15.60 244 GLU A C 1
ATOM 3626 O O . GLU A 1 244 ? -25.311 -38.321 -16.773 1.00 16.45 244 GLU A O 1
ATOM 3638 N N . HIS A 1 245 ? -25.200 -36.472 -15.490 1.00 15.03 245 HIS A N 1
ATOM 3639 C CA . HIS A 1 245 ? -24.689 -35.634 -16.570 1.00 15.91 245 HIS A CA 1
ATOM 3640 C C . HIS A 1 245 ? -23.344 -36.151 -17.070 1.00 14.39 245 HIS A C 1
ATOM 3641 O O . HIS A 1 245 ? -23.104 -36.220 -18.283 1.00 14.47 245 HIS A O 1
ATOM 3655 N N . ALA A 1 246 ? -22.459 -36.532 -16.148 1.00 13.27 246 ALA A N 1
ATOM 3656 C CA . ALA A 1 246 ? -21.138 -37.020 -16.525 1.00 13.66 246 ALA A CA 1
ATOM 3657 C C . ALA A 1 246 ? -21.238 -38.323 -17.310 1.00 14.16 246 ALA A C 1
ATOM 3658 O O . ALA A 1 246 ? -20.606 -38.480 -18.361 1.00 14.82 246 ALA A O 1
ATOM 3665 N N . LYS A 1 247 ? -22.038 -39.271 -16.818 1.00 15.26 247 LYS A N 1
ATOM 3666 C CA . LYS A 1 247 ? -22.196 -40.540 -17.524 1.00 15.85 247 LYS A CA 1
ATOM 3667 C C . LYS A 1 247 ? -22.826 -40.339 -18.897 1.00 15.37 247 LYS A C 1
ATOM 3668 O O . LYS A 1 247 ? -22.448 -41.010 -19.865 1.00 14.64 247 LYS A O 1
ATOM 3687 N N . ALA A 1 248 ? -23.792 -39.424 -19.003 1.00 14.93 248 ALA A N 1
ATOM 3688 C CA . ALA A 1 248 ? -24.504 -39.249 -20.264 1.00 16.04 248 ALA A CA 1
ATOM 3689 C C . ALA A 1 248 ? -23.560 -38.825 -21.381 1.00 15.44 248 ALA A C 1
ATOM 3690 O O . ALA A 1 248 ? -23.749 -39.214 -22.536 1.00 16.49 248 ALA A O 1
ATOM 3697 N N . ARG A 1 249 ? -22.543 -38.022 -21.065 1.00 15.00 249 ARG A N 1
ATOM 3698 C CA . ARG A 1 249 ? -21.576 -37.592 -22.069 1.00 15.03 249 ARG A CA 1
ATOM 3699 C C . ARG A 1 249 ? -20.313 -38.444 -22.090 1.00 15.02 249 ARG A C 1
ATOM 3700 O O . ARG A 1 249 ? -19.405 -38.162 -22.879 1.00 16.66 249 ARG A O 1
ATOM 3721 N N . GLY A 1 250 ? -20.239 -39.488 -21.269 1.00 14.59 250 GLY A N 1
ATOM 3722 C CA . GLY A 1 250 ? -19.076 -40.357 -21.260 1.00 13.95 250 GLY A CA 1
ATOM 3723 C C . GLY A 1 250 ? -17.855 -39.736 -20.627 1.00 13.45 250 GLY A C 1
ATOM 3724 O O . GLY A 1 250 ? -16.728 -40.087 -20.986 1.00 14.34 250 GLY A O 1
ATOM 3728 N N . ALA A 1 251 ? -18.048 -38.832 -19.676 1.00 13.04 251 ALA A N 1
ATOM 3729 C CA . ALA A 1 251 ? -16.925 -38.132 -19.076 1.00 13.89 251 ALA A CA 1
ATOM 3730 C C . ALA A 1 251 ? -15.983 -39.106 -18.381 1.00 14.31 251 ALA A C 1
ATOM 3731 O O . ALA A 1 251 ? -16.415 -40.067 -17.741 1.00 15.08 251 ALA A O 1
ATOM 3738 N N . LYS A 1 252 ? -14.683 -38.853 -18.518 1.00 13.85 252 LYS A N 1
ATOM 3739 C CA . LYS A 1 252 ? -13.697 -39.487 -17.653 1.00 14.81 252 LYS A CA 1
ATOM 3740 C C . LYS A 1 252 ? -13.929 -39.021 -16.223 1.00 14.39 252 LYS A C 1
ATOM 3741 O O . LYS A 1 252 ? -14.095 -37.826 -15.973 1.00 15.78 252 LYS A O 1
ATOM 3760 N N . ILE A 1 253 ? -13.954 -39.965 -15.287 1.00 14.06 253 ILE A N 1
ATOM 3761 C CA . ILE A 1 253 ? -14.254 -39.682 -13.886 1.00 15.40 253 ILE A CA 1
ATOM 3762 C C . ILE A 1 253 ? -13.051 -40.077 -13.038 1.00 15.31 253 ILE A C 1
ATOM 3763 O O . ILE A 1 253 ? -12.626 -41.239 -13.052 1.00 16.94 253 ILE A O 1
ATOM 3779 N N . TYR A 1 254 ? -12.509 -39.110 -12.294 1.00 14.79 254 TYR A N 1
ATOM 3780 C CA . TYR A 1 254 ? -11.404 -39.390 -11.383 1.00 15.04 254 TYR A CA 1
ATOM 3781 C C . TYR A 1 254 ? -11.880 -40.091 -10.117 1.00 14.47 254 TYR A C 1
ATOM 3782 O O . TYR A 1 254 ? -11.238 -41.039 -9.652 1.00 17.02 254 TYR A O 1
ATOM 3800 N N . ALA A 1 255 ? -12.985 -39.628 -9.540 1.00 15.49 255 ALA A N 1
ATOM 3801 C CA . ALA A 1 255 ? -13.536 -40.186 -8.312 1.00 15.96 255 ALA A CA 1
ATOM 3802 C C . ALA A 1 255 ? -14.840 -39.453 -8.030 1.00 15.15 255 ALA A C 1
ATOM 3803 O O . ALA A 1 255 ? -15.200 -38.493 -8.717 1.00 15.42 255 ALA A O 1
ATOM 3810 N N . GLU A 1 256 ? -15.546 -39.920 -7.008 1.00 14.33 256 GLU A N 1
ATOM 3811 C CA . GLU A 1 256 ? -16.738 -39.247 -6.520 1.00 13.87 256 GLU A CA 1
ATOM 3812 C C . GLU A 1 256 ? -16.358 -38.376 -5.329 1.00 13.64 256 GLU A C 1
ATOM 3813 O O . GLU A 1 256 ? -15.551 -38.779 -4.489 1.00 16.01 256 GLU A O 1
ATOM 3825 N N . ILE A 1 257 ? -16.912 -37.171 -5.272 1.00 12.33 257 ILE A N 1
ATOM 3826 C CA . ILE A 1 257 ? -16.833 -36.364 -4.060 1.00 12.67 257 ILE A CA 1
ATOM 3827 C C . ILE A 1 257 ? -18.072 -36.676 -3.230 1.00 13.03 257 ILE A C 1
ATOM 3828 O O . ILE A 1 257 ? -19.202 -36.540 -3.708 1.00 14.27 257 ILE A O 1
ATOM 3844 N N . VAL A 1 258 ? -17.860 -37.142 -2.002 1.00 12.71 258 VAL A N 1
ATOM 3845 C CA . VAL A 1 258 ? -18.943 -37.693 -1.192 1.00 13.89 258 VAL A CA 1
ATOM 3846 C C . VAL A 1 258 ? -19.134 -36.990 0.146 1.00 14.23 258 VAL A C 1
ATOM 3847 O O . VAL A 1 258 ? -20.175 -37.199 0.786 1.00 15.04 258 VAL A O 1
ATOM 3860 N N . GLY A 1 259 ? -18.193 -36.166 0.598 1.00 13.84 259 GLY A N 1
ATOM 3861 C CA . GLY A 1 259 ? -18.338 -35.553 1.904 1.00 14.54 259 GLY A CA 1
ATOM 3862 C C . GLY A 1 259 ? -17.639 -34.220 2.046 1.00 13.43 259 GLY A C 1
ATOM 3863 O O . GLY A 1 259 ? -16.549 -34.015 1.504 1.00 13.74 259 GLY A O 1
ATOM 3867 N N . TYR A 1 260 ? -18.273 -33.317 2.792 1.00 12.81 260 TYR A N 1
ATOM 3868 C CA . TYR A 1 260 ? -17.750 -31.983 3.070 1.00 12.81 260 TYR A CA 1
ATOM 3869 C C . TYR A 1 260 ? -18.036 -31.676 4.531 1.00 12.62 260 TYR A C 1
ATOM 3870 O O . TYR A 1 260 ? -19.193 -31.735 4.963 1.00 15.41 260 TYR A O 1
ATOM 3888 N N . GLY A 1 261 ? -16.990 -31.386 5.292 1.00 11.79 261 GLY A N 1
ATOM 3889 C CA . GLY A 1 261 ? -17.128 -30.927 6.668 1.00 11.81 261 GLY A CA 1
ATOM 3890 C C . GLY A 1 261 ? -16.534 -29.543 6.820 1.00 11.48 261 GLY A C 1
ATOM 3891 O O . GLY A 1 261 ? -15.503 -29.231 6.217 1.00 12.80 261 GLY A O 1
ATOM 3895 N N . ALA A 1 262 ? -17.187 -28.712 7.628 1.00 10.89 262 ALA A N 1
ATOM 3896 C CA . ALA A 1 262 ? -16.714 -27.354 7.858 1.00 11.53 262 ALA A CA 1
ATOM 3897 C C . ALA A 1 262 ? -17.159 -26.922 9.245 1.00 10.80 262 ALA A C 1
ATOM 3898 O O . ALA A 1 262 ? -18.346 -27.019 9.570 1.00 12.39 262 ALA A O 1
ATOM 3905 N N . THR A 1 263 ? -16.208 -26.462 10.056 1.00 11.42 263 THR A N 1
ATOM 3906 C CA . THR A 1 263 ? -16.480 -26.046 11.425 1.00 10.49 263 THR A CA 1
ATOM 3907 C C . THR A 1 263 ? -15.599 -24.855 11.770 1.00 11.50 263 THR A C 1
ATOM 3908 O O . THR A 1 263 ? -14.677 -24.498 11.032 1.00 11.94 263 THR A O 1
ATOM 3919 N N . GLY A 1 264 ? -15.873 -24.267 12.925 1.00 11.37 264 GLY A N 1
ATOM 3920 C CA . GLY A 1 264 ? -15.073 -23.162 13.431 1.00 12.06 264 GLY A CA 1
ATOM 3921 C C . GLY A 1 264 ? -14.554 -23.445 14.826 1.00 12.50 264 GLY A C 1
ATOM 3922 O O . GLY A 1 264 ? -15.238 -24.067 15.637 1.00 14.64 264 GLY A O 1
ATOM 3926 N N . ASP A 1 265 ? -13.330 -22.975 15.093 1.00 11.69 265 ASP A N 1
ATOM 3927 C CA . ASP A 1 265 ? -12.723 -23.157 16.414 1.00 13.07 265 ASP A CA 1
ATOM 3928 C C . ASP A 1 265 ? -13.354 -22.240 17.456 1.00 12.92 265 ASP A C 1
ATOM 3929 O O . ASP A 1 265 ? -13.434 -22.601 18.636 1.00 14.14 265 ASP A O 1
ATOM 3938 N N . ALA A 1 266 ? -13.733 -21.025 17.058 1.00 12.33 266 ALA A N 1
ATOM 3939 C CA . ALA A 1 266 ? -14.177 -19.994 17.997 1.00 13.55 266 ALA A CA 1
ATOM 3940 C C . ALA A 1 266 ? -13.150 -19.782 19.108 1.00 14.02 266 ALA A C 1
ATOM 3941 O O . ALA A 1 266 ? -13.497 -19.598 20.276 1.00 16.21 266 ALA A O 1
ATOM 3948 N N . TYR A 1 267 ? -11.869 -19.794 18.739 1.00 13.28 267 TYR A N 1
ATOM 3949 C CA . TYR A 1 267 ? -10.786 -19.786 19.717 1.00 13.06 267 TYR A CA 1
ATOM 3950 C C . TYR A 1 267 ? -9.903 -18.549 19.611 1.00 13.53 267 TYR A C 1
ATOM 3951 O O . TYR A 1 267 ? -9.820 -17.775 20.570 1.00 15.26 267 TYR A O 1
ATOM 3969 N N . HIS A 1 268 ? -9.236 -18.339 18.479 1.00 14.15 268 HIS A N 1
ATOM 3970 C CA . HIS A 1 268 ? -8.279 -17.250 18.332 1.00 13.89 268 HIS A CA 1
ATOM 3971 C C . HIS A 1 268 ? -8.160 -16.918 16.853 1.00 13.95 268 HIS A C 1
ATOM 3972 O O . HIS A 1 268 ? -8.369 -17.780 15.997 1.00 14.78 268 HIS A O 1
ATOM 3986 N N . ILE A 1 269 ? -7.805 -15.662 16.560 1.00 14.89 269 ILE A N 1
ATOM 3987 C CA . ILE A 1 269 ? -7.808 -15.194 15.177 1.00 16.91 269 ILE A CA 1
ATOM 3988 C C . ILE A 1 269 ? -6.702 -15.814 14.332 1.00 15.35 269 ILE A C 1
ATOM 3989 O O . ILE A 1 269 ? -6.836 -15.858 13.103 1.00 16.20 269 ILE A O 1
ATOM 4005 N N . THR A 1 270 ? -5.605 -16.278 14.937 1.00 16.25 270 THR A N 1
ATOM 4006 C CA . THR A 1 270 ? -4.526 -16.894 14.167 1.00 15.88 270 THR A CA 1
ATOM 4007 C C . THR A 1 270 ? -4.082 -18.246 14.718 1.00 16.83 270 THR A C 1
ATOM 4008 O O . THR A 1 270 ? -3.646 -19.110 13.951 1.00 19.09 270 THR A O 1
ATOM 4019 N N . ALA A 1 271 ? -4.183 -18.449 16.016 1.00 14.67 271 ALA A N 1
ATOM 4020 C CA . ALA A 1 271 ? -3.723 -19.712 16.582 1.00 15.43 271 ALA A CA 1
ATOM 4021 C C . ALA A 1 271 ? -4.822 -20.768 16.497 1.00 14.83 271 ALA A C 1
ATOM 4022 O O . ALA A 1 271 ? -5.978 -20.484 16.817 1.00 14.52 271 ALA A O 1
ATOM 4029 N N . PRO A 1 272 ? -4.498 -21.995 16.093 1.00 13.81 272 PRO A N 1
ATOM 4030 C CA . PRO A 1 272 ? -5.505 -23.061 16.095 1.00 14.92 272 PRO A CA 1
ATOM 4031 C C . PRO A 1 272 ? -5.827 -23.506 17.514 1.00 13.76 272 PRO A C 1
ATOM 4032 O O . PRO A 1 272 ? -5.042 -23.327 18.448 1.00 15.19 272 PRO A O 1
ATOM 4043 N N . ALA A 1 273 ? -7.003 -24.113 17.661 1.00 14.75 273 ALA A N 1
ATOM 4044 C CA . ALA A 1 273 ? -7.506 -24.450 18.986 1.00 14.68 273 ALA A CA 1
ATOM 4045 C C . ALA A 1 273 ? -6.758 -25.653 19.561 1.00 15.44 273 ALA A C 1
ATOM 4046 O O . ALA A 1 273 ? -6.413 -26.583 18.826 1.00 15.87 273 ALA A O 1
ATOM 4053 N N . PRO A 1 274 ? -6.513 -25.677 20.871 1.00 15.67 274 PRO A N 1
ATOM 4054 C CA . PRO A 1 274 ? -5.855 -26.844 21.467 1.00 16.18 274 PRO A CA 1
ATOM 4055 C C . PRO A 1 274 ? -6.590 -28.140 21.155 1.00 16.76 274 PRO A C 1
ATOM 4056 O O . PRO A 1 274 ? -7.816 -28.178 21.038 1.00 16.39 274 PRO A O 1
ATOM 4067 N N . ASN A 1 275 ? -5.813 -29.214 21.022 1.00 18.70 275 ASN A N 1
ATOM 4068 C CA . ASN A 1 275 ? -6.296 -30.581 20.861 1.00 19.62 275 ASN A CA 1
ATOM 4069 C C . ASN A 1 275 ? -6.928 -30.838 19.504 1.00 18.02 275 ASN A C 1
ATOM 4070 O O . ASN A 1 275 ? -7.440 -31.940 19.279 1.00 20.05 275 ASN A O 1
ATOM 4081 N N . GLY A 1 276 ? -6.918 -29.871 18.591 1.00 17.71 276 GLY A N 1
ATOM 4082 C CA . GLY A 1 276 ? -7.586 -30.075 17.320 1.00 17.76 276 GLY A CA 1
ATOM 4083 C C . GLY A 1 276 ? -9.083 -30.218 17.454 1.00 18.01 276 GLY A C 1
ATOM 4084 O O . GLY A 1 276 ? -9.713 -30.897 16.637 1.00 18.39 276 GLY A O 1
ATOM 4088 N N . GLU A 1 277 ? -9.669 -29.580 18.467 1.00 18.01 277 GLU A N 1
ATOM 4089 C CA . GLU A 1 277 ? -11.080 -29.768 18.783 1.00 20.37 277 GLU A CA 1
ATOM 4090 C C . GLU A 1 277 ? -11.969 -29.515 17.571 1.00 18.04 277 GLU A C 1
ATOM 4091 O O . GLU A 1 277 ? -12.854 -30.320 17.256 1.00 17.81 277 GLU A O 1
ATOM 4103 N N . GLY A 1 278 ? -11.754 -28.400 16.881 1.00 15.43 278 GLY A N 1
ATOM 4104 C CA . GLY A 1 278 ? -12.585 -28.063 15.740 1.00 14.50 278 GLY A CA 1
ATOM 4105 C C . GLY A 1 278 ? -12.252 -28.869 14.501 1.00 14.17 278 GLY A C 1
ATOM 4106 O O . GLY A 1 278 ? -13.147 -29.260 13.740 1.00 13.38 278 GLY A O 1
ATOM 4110 N N . ALA A 1 279 ? -10.957 -29.113 14.288 1.00 14.42 279 ALA A N 1
ATOM 4111 C CA . ALA A 1 279 ? -10.524 -29.945 13.172 1.00 14.73 279 ALA A CA 1
ATOM 4112 C C . ALA A 1 279 ? -11.136 -31.336 13.257 1.00 14.43 279 ALA A C 1
ATOM 4113 O O . ALA A 1 279 ? -11.559 -31.900 12.241 1.00 14.77 279 ALA A O 1
ATOM 4120 N N . ALA A 1 280 ? -11.193 -31.907 14.463 1.00 15.46 280 ALA A N 1
ATOM 4121 C CA . ALA A 1 280 ? -11.807 -33.219 14.626 1.00 15.95 280 ALA A CA 1
ATOM 4122 C C . ALA A 1 280 ? -13.269 -33.192 14.202 1.00 15.88 280 ALA A C 1
ATOM 4123 O O . ALA A 1 280 ? -13.737 -34.094 13.499 1.00 16.55 280 ALA A O 1
ATOM 4130 N N . ARG A 1 281 ? -14.004 -32.154 14.605 1.00 14.91 281 ARG A N 1
ATOM 4131 C CA . ARG A 1 281 ? -15.412 -32.068 14.234 1.00 13.79 281 ARG A CA 1
ATOM 4132 C C . ARG A 1 281 ? -15.589 -31.913 12.727 1.00 13.35 281 ARG A C 1
ATOM 4133 O O . ARG A 1 281 ? -16.562 -32.425 12.164 1.00 14.53 281 ARG A O 1
ATOM 4154 N N . ALA A 1 282 ? -14.668 -31.214 12.060 1.00 13.79 282 ALA A N 1
ATOM 4155 C CA . ALA A 1 282 ? -14.759 -31.072 10.609 1.00 13.70 282 ALA A CA 1
ATOM 4156 C C . ALA A 1 282 ? -14.550 -32.409 9.910 1.00 13.53 282 ALA A C 1
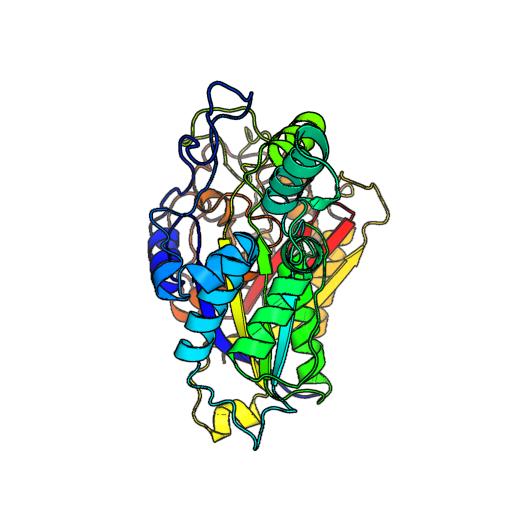ATOM 4157 O O . ALA A 1 282 ? -15.288 -32.746 8.975 1.00 13.75 282 ALA A O 1
ATOM 4164 N N . MET A 1 283 ? -13.553 -33.185 10.344 1.00 13.59 283 MET A N 1
ATOM 4165 C CA . MET A 1 283 ? -13.323 -34.493 9.738 1.00 13.56 283 MET A CA 1
ATOM 4166 C C . MET A 1 283 ? -14.515 -35.413 9.970 1.00 14.78 283 MET A C 1
ATOM 4167 O O . MET A 1 283 ? -14.982 -36.090 9.047 1.00 15.32 283 MET A O 1
ATOM 4181 N N . LYS A 1 284 ? -15.031 -35.441 11.201 1.00 15.32 284 LYS A N 1
ATOM 4182 C CA . LYS A 1 284 ? -16.175 -36.296 11.497 1.00 15.83 284 LYS A CA 1
ATOM 4183 C C . LYS A 1 284 ? -17.396 -35.874 10.690 1.00 14.40 284 LYS A C 1
ATOM 4184 O O . LYS A 1 284 ? -18.118 -36.723 10.153 1.00 15.62 284 LYS A O 1
ATOM 4203 N N . MET A 1 285 ? -17.642 -34.564 10.586 1.00 14.61 285 MET A N 1
ATOM 4204 C CA . MET A 1 285 ? -18.755 -34.084 9.772 1.00 14.02 285 MET A CA 1
ATOM 4205 C C . MET A 1 285 ? -18.614 -34.542 8.326 1.00 14.41 285 MET A C 1
ATOM 4206 O O . MET A 1 285 ? -19.601 -34.922 7.686 1.00 15.27 285 MET A O 1
ATOM 4220 N N . ALA A 1 286 ? -17.395 -34.504 7.795 1.00 13.43 286 ALA A N 1
ATOM 4221 C CA . ALA A 1 286 ? -17.177 -34.872 6.401 1.00 15.14 286 ALA A CA 1
ATOM 4222 C C . ALA A 1 286 ? -17.465 -36.352 6.169 1.00 15.37 286 ALA A C 1
ATOM 4223 O O . ALA A 1 286 ? -18.143 -36.717 5.202 1.00 15.43 286 ALA A O 1
ATOM 4230 N N . ILE A 1 287 ? -16.962 -37.225 7.044 1.00 15.77 287 ILE A N 1
ATOM 4231 C CA . ILE A 1 287 ? -17.219 -38.650 6.861 1.00 17.33 287 ILE A CA 1
ATOM 4232 C C . ILE A 1 287 ? -18.686 -38.975 7.125 1.00 17.08 287 ILE A C 1
ATOM 4233 O O . ILE A 1 287 ? -19.271 -39.828 6.449 1.00 17.35 287 ILE A O 1
ATOM 4249 N N . ASP A 1 288 ? -19.313 -38.286 8.087 1.00 17.26 288 ASP A N 1
ATOM 4250 C CA . ASP A 1 288 ? -20.751 -38.454 8.289 1.00 18.44 288 ASP A CA 1
ATOM 4251 C C . ASP A 1 288 ? -21.520 -38.044 7.040 1.00 18.04 288 ASP A C 1
ATOM 4252 O O . ASP A 1 288 ? -22.486 -38.707 6.649 1.00 18.13 288 ASP A O 1
ATOM 4261 N N . ASP A 1 289 ? -21.115 -36.936 6.413 1.00 16.03 289 ASP A N 1
ATOM 4262 C CA . ASP A 1 289 ? -21.760 -36.486 5.184 1.00 15.36 289 ASP A CA 1
ATOM 4263 C C . ASP A 1 289 ? -21.665 -37.557 4.105 1.00 16.27 289 ASP A C 1
ATOM 4264 O O . ASP A 1 289 ? -22.617 -37.779 3.347 1.00 17.53 289 ASP A O 1
ATOM 4273 N N . ALA A 1 290 ? -20.534 -38.253 4.045 1.00 17.02 290 ALA A N 1
ATOM 4274 C CA . ALA A 1 290 ? -20.323 -39.338 3.097 1.00 17.91 290 ALA A CA 1
ATOM 4275 C C . ALA A 1 290 ? -21.008 -40.640 3.502 1.00 20.08 290 ALA A C 1
ATOM 4276 O O . ALA A 1 290 ? -20.965 -41.605 2.732 1.00 21.40 290 ALA A O 1
ATOM 4283 N N . GLY A 1 291 ? -21.636 -40.698 4.672 1.00 19.93 291 GLY A N 1
ATOM 4284 C CA . GLY A 1 291 ? -22.237 -41.937 5.131 1.00 21.57 291 GLY A CA 1
ATOM 4285 C C . GLY A 1 291 ? -21.237 -43.036 5.409 1.00 22.44 291 GLY A C 1
ATOM 4286 O O . GLY A 1 291 ? -21.572 -44.219 5.285 1.00 24.82 291 GLY A O 1
ATOM 4290 N N . LEU A 1 292 ? -20.014 -42.676 5.791 1.00 22.17 292 LEU A N 1
ATOM 4291 C CA . LEU A 1 292 ? -18.942 -43.633 6.021 1.00 23.91 292 LEU A CA 1
ATOM 4292 C C . LEU A 1 292 ? -18.507 -43.590 7.478 1.00 25.53 292 LEU A C 1
ATOM 4293 O O . LEU A 1 292 ? -18.510 -42.532 8.113 1.00 28.64 292 LEU A O 1
ATOM 4309 N N . THR A 1 293 ? -18.115 -44.740 7.998 1.00 26.10 293 THR A N 1
ATOM 4310 C CA . THR A 1 293 ? -17.517 -44.771 9.321 1.00 26.78 293 THR A CA 1
ATOM 4311 C C . THR A 1 293 ? -16.024 -44.488 9.220 1.00 24.73 293 THR A C 1
ATOM 4312 O O . THR A 1 293 ? -15.429 -44.611 8.144 1.00 23.31 293 THR A O 1
ATOM 4323 N N . PRO A 1 294 ? -15.388 -44.089 10.324 1.00 25.87 294 PRO A N 1
ATOM 4324 C CA . PRO A 1 294 ? -13.963 -43.723 10.251 1.00 25.42 294 PRO A CA 1
ATOM 4325 C C . PRO A 1 294 ? -13.074 -44.813 9.683 1.00 26.30 294 PRO A C 1
ATOM 4326 O O . PRO A 1 294 ? -12.094 -44.499 8.995 1.00 25.13 294 PRO A O 1
ATOM 4337 N N . ASP A 1 295 ? -13.388 -46.086 9.940 1.00 27.33 295 ASP A N 1
ATOM 4338 C CA . ASP A 1 295 ? -12.535 -47.177 9.480 1.00 29.10 295 ASP A CA 1
ATOM 4339 C C . ASP A 1 295 ? -12.487 -47.283 7.960 1.00 26.61 295 ASP A C 1
ATOM 4340 O O . ASP A 1 295 ? -11.605 -47.967 7.430 1.00 27.58 295 ASP A O 1
ATOM 4349 N N . LYS A 1 296 ? -13.409 -46.633 7.249 1.00 24.19 296 LYS A N 1
ATOM 4350 C CA . LYS A 1 296 ? -13.420 -46.686 5.793 1.00 24.33 296 LYS A CA 1
ATOM 4351 C C . LYS A 1 296 ? -12.359 -45.797 5.155 1.00 22.85 296 LYS A C 1
ATOM 4352 O O . LYS A 1 296 ? -12.089 -45.947 3.958 1.00 23.79 296 LYS A O 1
ATOM 4371 N N . VAL A 1 297 ? -11.763 -44.874 5.905 1.00 21.82 297 VAL A N 1
ATOM 4372 C CA . VAL A 1 297 ? -10.792 -43.945 5.337 1.00 20.94 297 VAL A CA 1
ATOM 4373 C C . VAL A 1 297 ? -9.445 -44.643 5.218 1.00 21.15 297 VAL A C 1
ATOM 4374 O O . VAL A 1 297 ? -8.931 -45.200 6.194 1.00 22.64 297 VAL A O 1
ATOM 4387 N N . ASP A 1 298 ? -8.866 -44.606 4.018 1.00 20.93 298 ASP A N 1
ATOM 4388 C CA . ASP A 1 298 ? -7.575 -45.230 3.757 1.00 21.51 298 ASP A CA 1
ATOM 4389 C C . ASP A 1 298 ? -6.413 -44.252 3.823 1.00 19.98 298 ASP A C 1
ATOM 4390 O O . ASP A 1 298 ? -5.307 -44.649 4.206 1.00 22.69 298 ASP A O 1
ATOM 4399 N N . TYR A 1 299 ? -6.629 -42.990 3.458 1.00 19.28 299 TYR A N 1
ATOM 4400 C CA . TYR A 1 299 ? -5.538 -42.035 3.335 1.00 17.74 299 TYR A CA 1
ATOM 4401 C C . TYR A 1 299 ? -6.037 -40.638 3.678 1.00 18.39 299 TYR A C 1
ATOM 4402 O O . TYR A 1 299 ? -7.127 -40.236 3.261 1.00 18.49 299 TYR A O 1
ATOM 4420 N N . ILE A 1 300 ? -5.231 -39.910 4.447 1.00 17.75 300 ILE A N 1
ATOM 4421 C CA . ILE A 1 300 ? -5.498 -38.520 4.798 1.00 17.33 300 ILE A CA 1
ATOM 4422 C C . ILE A 1 300 ? -4.395 -37.681 4.176 1.00 16.45 300 ILE A C 1
ATOM 4423 O O . ILE A 1 300 ? -3.220 -37.835 4.529 1.00 17.41 300 ILE A O 1
ATOM 4439 N N . ASN A 1 301 ? -4.762 -36.794 3.257 1.00 15.98 301 ASN A N 1
ATOM 4440 C CA . ASN A 1 301 ? -3.833 -35.745 2.854 1.00 14.19 301 ASN A CA 1
ATOM 4441 C C . ASN A 1 301 ? -3.979 -34.637 3.886 1.00 14.85 301 ASN A C 1
ATOM 4442 O O . ASN A 1 301 ? -4.973 -33.905 3.904 1.00 15.28 301 ASN A O 1
ATOM 4453 N N . ALA A 1 302 ? -2.998 -34.542 4.777 1.00 15.65 302 ALA A N 1
ATOM 4454 C CA . ALA A 1 302 ? -3.113 -33.682 5.938 1.00 15.82 302 ALA A CA 1
ATOM 4455 C C . ALA A 1 302 ? -2.991 -32.214 5.544 1.00 15.78 302 ALA A C 1
ATOM 4456 O O . ALA A 1 302 ? -2.474 -31.863 4.482 1.00 16.91 302 ALA A O 1
ATOM 4463 N N . HIS A 1 303 ? -3.485 -31.346 6.424 1.00 14.97 303 HIS A N 1
ATOM 4464 C CA . HIS A 1 303 ? -3.120 -29.940 6.332 1.00 14.68 303 HIS A CA 1
ATOM 4465 C C . HIS A 1 303 ? -1.611 -29.792 6.496 1.00 15.65 303 HIS A C 1
ATOM 4466 O O . HIS A 1 303 ? -0.926 -29.247 5.623 1.00 17.67 303 HIS A O 1
ATOM 4480 N N . GLY A 1 304 ? -1.074 -30.314 7.601 1.00 15.62 304 GLY A N 1
ATOM 4481 C CA . GLY A 1 304 ? 0.350 -30.560 7.752 1.00 16.16 304 GLY A CA 1
ATOM 4482 C C . GLY A 1 304 ? 1.269 -29.446 7.298 1.00 16.38 304 GLY A C 1
ATOM 4483 O O . GLY A 1 304 ? 2.115 -29.651 6.426 1.00 17.09 304 GLY A O 1
ATOM 4487 N N . THR A 1 305 ? 1.152 -28.280 7.923 1.00 16.72 305 THR A N 1
ATOM 4488 C CA . THR A 1 305 ? 1.857 -27.084 7.480 1.00 16.97 305 THR A CA 1
ATOM 4489 C C . THR A 1 305 ? 3.259 -26.939 8.062 1.00 17.73 305 THR A C 1
ATOM 4490 O O . THR A 1 305 ? 3.952 -25.982 7.707 1.00 17.71 305 THR A O 1
ATOM 4501 N N . SER A 1 306 ? 3.683 -27.844 8.952 1.00 18.00 306 SER A N 1
ATOM 4502 C CA . SER A 1 306 ? 5.016 -27.812 9.552 1.00 18.18 306 SER A CA 1
ATOM 4503 C C . SER A 1 306 ? 5.124 -26.757 10.649 1.00 19.05 306 SER A C 1
ATOM 4504 O O . SER A 1 306 ? 6.215 -26.247 10.918 1.00 20.16 306 SER A O 1
ATOM 4512 N N . THR A 1 307 ? 4.002 -26.420 11.288 1.00 19.06 307 THR A N 1
ATOM 4513 C CA . THR A 1 307 ? 4.099 -25.585 12.473 1.00 18.35 307 THR A CA 1
ATOM 4514 C C . THR A 1 307 ? 3.978 -26.445 13.726 1.00 19.73 307 THR A C 1
ATOM 4515 O O . THR A 1 307 ? 3.374 -27.522 13.691 1.00 19.25 307 THR A O 1
ATOM 4526 N N . PRO A 1 308 ? 4.559 -26.007 14.845 1.00 20.82 308 PRO A N 1
ATOM 4527 C CA . PRO A 1 308 ? 4.409 -26.778 16.094 1.00 21.13 308 PRO A CA 1
ATOM 4528 C C . PRO A 1 308 ? 2.964 -27.115 16.426 1.00 20.16 308 PRO A C 1
ATOM 4529 O O . PRO A 1 308 ? 2.629 -28.289 16.634 1.00 21.18 308 PRO A O 1
ATOM 4540 N N . TYR A 1 309 ? 2.090 -26.109 16.462 1.00 18.11 309 TYR A N 1
ATOM 4541 C CA . TYR A 1 309 ? 0.704 -26.335 16.859 1.00 17.99 309 TYR A CA 1
ATOM 4542 C C . TYR A 1 309 ? -0.054 -27.172 15.831 1.00 17.25 309 TYR A C 1
ATOM 4543 O O . TYR A 1 309 ? -0.734 -28.139 16.191 1.00 18.74 309 TYR A O 1
ATOM 4561 N N . ASN A 1 310 ? 0.008 -26.811 14.549 1.00 17.86 310 ASN A N 1
ATOM 4562 C CA . ASN A 1 310 ? -0.877 -27.483 13.603 1.00 16.73 310 ASN A CA 1
ATOM 4563 C C . ASN A 1 310 ? -0.630 -28.982 13.581 1.00 15.99 310 ASN A C 1
ATOM 4564 O O . ASN A 1 310 ? -1.569 -29.779 13.684 1.00 17.16 310 ASN A O 1
ATOM 4575 N N . ASP A 1 311 ? 0.625 -29.387 13.409 1.00 16.98 311 ASP A N 1
ATOM 4576 C CA . ASP A 1 311 ? 0.893 -30.800 13.182 1.00 17.67 311 ASP A CA 1
ATOM 4577 C C . ASP A 1 311 ? 0.554 -31.613 14.423 1.00 19.05 311 ASP A C 1
ATOM 4578 O O . ASP A 1 311 ? 0.049 -32.736 14.317 1.00 19.72 311 ASP A O 1
ATOM 4587 N N . GLU A 1 312 ? 0.803 -31.040 15.606 1.00 19.77 312 GLU A N 1
ATOM 4588 C CA . GLU A 1 312 ? 0.387 -31.654 16.865 1.00 20.26 312 GLU A CA 1
ATOM 4589 C C . GLU A 1 312 ? -1.130 -31.757 16.947 1.00 18.62 312 GLU A C 1
ATOM 4590 O O . GLU A 1 312 ? -1.681 -32.836 17.198 1.00 18.50 312 GLU A O 1
ATOM 4602 N N . TYR A 1 313 ? -1.822 -30.631 16.767 1.00 17.63 313 TYR A N 1
ATOM 4603 C CA . TYR A 1 313 ? -3.271 -30.617 16.928 1.00 16.05 313 TYR A CA 1
ATOM 4604 C C . TYR A 1 313 ? -3.950 -31.484 15.876 1.00 15.05 313 TYR A C 1
ATOM 4605 O O . TYR A 1 313 ? -4.964 -32.132 16.159 1.00 16.35 313 TYR A O 1
ATOM 4623 N N . GLU A 1 314 ? -3.420 -31.497 14.650 1.00 15.79 314 GLU A N 1
ATOM 4624 C CA . GLU A 1 314 ? -4.016 -32.324 13.607 1.00 17.42 314 GLU A CA 1
ATOM 4625 C C . GLU A 1 314 ? -3.871 -33.804 13.936 1.00 17.27 314 GLU A C 1
ATOM 4626 O O . GLU A 1 314 ? -4.801 -34.587 13.719 1.00 17.89 314 GLU A O 1
ATOM 4638 N N . THR A 1 315 ? -2.714 -34.206 14.465 1.00 18.46 315 THR A N 1
ATOM 4639 C CA . THR A 1 315 ? -2.544 -35.585 14.912 1.00 20.21 315 THR A CA 1
ATOM 4640 C C . THR A 1 315 ? -3.553 -35.925 16.000 1.00 20.18 315 THR A C 1
ATOM 4641 O O . THR A 1 315 ? -4.188 -36.986 15.968 1.00 21.31 315 THR A O 1
ATOM 4652 N N . GLN A 1 316 ? -3.718 -35.028 16.973 1.00 19.98 316 GLN A N 1
ATOM 4653 C CA . GLN A 1 316 ? -4.668 -35.274 18.051 1.00 19.50 316 GLN A CA 1
ATOM 4654 C C . GLN A 1 316 ? -6.091 -35.380 17.515 1.00 18.07 316 GLN A C 1
ATOM 4655 O O . GLN A 1 316 ? -6.857 -36.251 17.941 1.00 19.19 316 GLN A O 1
ATOM 4669 N N . ALA A 1 317 ? -6.455 -34.522 16.558 1.00 17.31 317 ALA A N 1
ATOM 4670 C CA . ALA A 1 317 ? -7.787 -34.596 15.966 1.00 16.74 317 ALA A CA 1
ATOM 4671 C C . ALA A 1 317 ? -7.989 -35.911 15.223 1.00 16.45 317 ALA A C 1
ATOM 4672 O O . ALA A 1 317 ? -9.080 -36.493 15.257 1.00 17.27 317 ALA A O 1
ATOM 4679 N N . ILE A 1 318 ? -6.954 -36.386 14.529 1.00 16.85 318 ILE A N 1
ATOM 4680 C CA . ILE A 1 318 ? -7.058 -37.653 13.811 1.00 18.53 318 ILE A CA 1
ATOM 4681 C C . ILE A 1 318 ? -7.275 -38.799 14.790 1.00 20.20 318 ILE A C 1
ATOM 4682 O O . ILE A 1 318 ? -8.097 -39.692 14.551 1.00 20.94 318 ILE A O 1
ATOM 4698 N N . LYS A 1 319 ? -6.554 -38.786 15.915 1.00 20.46 319 LYS A N 1
ATOM 4699 C CA . LYS A 1 319 ? -6.753 -39.818 16.929 1.00 22.49 319 LYS A CA 1
ATOM 4700 C C . LYS A 1 319 ? -8.166 -39.759 17.494 1.00 22.21 319 LYS A C 1
ATOM 4701 O O . LYS A 1 319 ? -8.798 -40.797 17.716 1.00 23.58 319 LYS A O 1
ATOM 4720 N N . THR A 1 320 ? -8.683 -38.551 17.719 1.00 21.85 320 THR A N 1
ATOM 4721 C CA . THR A 1 320 ? -10.042 -38.406 18.231 1.00 21.21 320 THR A CA 1
ATOM 4722 C C . THR A 1 320 ? -11.059 -39.027 17.276 1.00 20.79 320 THR A C 1
ATOM 4723 O O . THR A 1 320 ? -11.937 -39.788 17.694 1.00 22.62 320 THR A O 1
ATOM 4734 N N . VAL A 1 321 ? -10.958 -38.707 15.986 1.00 19.67 321 VAL A N 1
ATOM 4735 C CA . VAL A 1 321 ? -11.959 -39.164 15.026 1.00 19.40 321 VAL A CA 1
ATOM 4736 C C . VAL A 1 321 ? -11.799 -40.647 14.715 1.00 20.55 321 VAL A C 1
ATOM 4737 O O . VAL A 1 321 ? -12.789 -41.377 14.602 1.00 22.82 321 VAL A O 1
ATOM 4750 N N . PHE A 1 322 ? -10.566 -41.118 14.560 1.00 21.34 322 PHE A N 1
ATOM 4751 C CA . PHE A 1 322 ? -10.331 -42.447 14.012 1.00 22.45 322 PHE A CA 1
ATOM 4752 C C . PHE A 1 322 ? -9.964 -43.494 15.056 1.00 25.17 322 PHE A C 1
ATOM 4753 O O . PHE A 1 322 ? -9.960 -44.684 14.733 1.00 25.33 322 PHE A O 1
ATOM 4770 N N . GLY A 1 323 ? -9.668 -43.090 16.289 1.00 25.46 323 GLY A N 1
ATOM 4771 C CA . GLY A 1 323 ? -9.418 -44.033 17.366 1.00 27.90 323 GLY A CA 1
ATOM 4772 C C . GLY A 1 323 ? -8.435 -45.129 17.008 1.00 31.04 323 GLY A C 1
ATOM 4773 O O . GLY A 1 323 ? -7.308 -44.847 16.595 1.00 31.46 323 GLY A O 1
ATOM 4777 N N . ASP A 1 324 ? -8.854 -46.390 17.166 1.00 34.84 324 ASP A N 1
ATOM 4778 C CA . ASP A 1 324 ? -7.961 -47.512 16.893 1.00 36.10 324 ASP A CA 1
ATOM 4779 C C . ASP A 1 324 ? -7.523 -47.545 15.433 1.00 36.02 324 ASP A C 1
ATOM 4780 O O . ASP A 1 324 ? -6.465 -48.101 15.116 1.00 37.85 324 ASP A O 1
ATOM 4789 N N . HIS A 1 325 ? -8.321 -46.971 14.533 1.00 31.81 325 HIS A N 1
ATOM 4790 C CA . HIS A 1 325 ? -7.972 -46.925 13.119 1.00 30.07 325 HIS A CA 1
ATOM 4791 C C . HIS A 1 325 ? -6.938 -45.851 12.799 1.00 28.35 325 HIS A C 1
ATOM 4792 O O . HIS A 1 325 ? -6.357 -45.881 11.709 1.00 30.21 325 HIS A O 1
ATOM 4806 N N . ALA A 1 326 ? -6.687 -44.916 13.720 1.00 28.62 326 ALA A N 1
ATOM 4807 C CA . ALA A 1 326 ? -5.758 -43.825 13.440 1.00 28.47 326 ALA A CA 1
ATOM 4808 C C . ALA A 1 326 ? -4.371 -44.350 13.088 1.00 31.05 326 ALA A C 1
ATOM 4809 O O . ALA A 1 326 ? -3.683 -43.781 12.233 1.00 31.69 326 ALA A O 1
ATOM 4816 N N . LYS A 1 327 ? -3.938 -45.431 13.743 1.00 33.44 327 LYS A N 1
ATOM 4817 C CA . LYS A 1 327 ? -2.646 -46.035 13.445 1.00 36.38 327 LYS A CA 1
ATOM 4818 C C . LYS A 1 327 ? -2.653 -46.824 12.144 1.00 33.99 327 LYS A C 1
ATOM 4819 O O . LYS A 1 327 ? -1.583 -47.059 11.572 1.00 34.60 327 LYS A O 1
ATOM 4838 N N . LYS A 1 328 ? -3.825 -47.244 11.671 1.00 32.84 328 LYS A N 1
ATOM 4839 C CA . LYS A 1 328 ? -3.915 -48.146 10.529 1.00 34.68 328 LYS A CA 1
ATOM 4840 C C . LYS A 1 328 ? -3.955 -47.403 9.199 1.00 31.49 328 LYS A C 1
ATOM 4841 O O . LYS A 1 328 ? -3.370 -47.869 8.215 1.00 31.69 328 LYS A O 1
ATOM 4860 N N . LEU A 1 329 ? -4.628 -46.259 9.138 1.00 29.51 329 LEU A N 1
ATOM 4861 C CA . LEU A 1 329 ? -4.636 -45.506 7.897 1.00 28.44 329 LEU A CA 1
ATOM 4862 C C . LEU A 1 329 ? -3.271 -44.858 7.668 1.00 25.86 329 LEU A C 1
ATOM 4863 O O . LEU A 1 329 ? -2.380 -44.888 8.525 1.00 26.94 329 LEU A O 1
ATOM 4879 N N . ALA A 1 330 ? -3.106 -44.289 6.480 1.00 25.04 330 ALA A N 1
ATOM 4880 C CA . ALA A 1 330 ? -1.892 -43.587 6.100 1.00 22.18 330 ALA A CA 1
ATOM 4881 C C . ALA A 1 330 ? -2.180 -42.096 5.991 1.00 21.10 330 ALA A C 1
ATOM 4882 O O . ALA A 1 330 ? -3.274 -41.685 5.600 1.00 20.96 330 ALA A O 1
ATOM 4889 N N . ILE A 1 331 ? -1.185 -41.293 6.350 1.00 19.73 331 ILE A N 1
ATOM 4890 C CA . ILE A 1 331 ? -1.275 -39.841 6.302 1.00 19.44 331 ILE A CA 1
ATOM 4891 C C . ILE A 1 331 ? -0.047 -39.340 5.561 1.00 19.77 331 ILE A C 1
ATOM 4892 O O . ILE A 1 331 ? 1.034 -39.922 5.665 1.00 21.45 331 ILE A O 1
ATOM 4908 N N . SER A 1 332 ? -0.203 -38.257 4.806 1.00 19.87 332 SER A N 1
ATOM 4909 C CA . SER A 1 332 ? 0.981 -37.565 4.325 1.00 19.82 332 SER A CA 1
ATOM 4910 C C . SER A 1 332 ? 0.659 -36.095 4.127 1.00 19.35 332 SER A C 1
ATOM 4911 O O . SER A 1 332 ? -0.486 -35.724 3.849 1.00 18.12 332 SER A O 1
ATOM 4919 N N . SER A 1 333 ? 1.673 -35.256 4.312 1.00 17.61 333 SER A N 1
ATOM 4920 C CA . SER A 1 333 ? 1.576 -33.841 3.981 1.00 16.87 333 SER A CA 1
ATOM 4921 C C . SER A 1 333 ? 2.405 -33.600 2.732 1.00 17.29 333 SER A C 1
ATOM 4922 O O . SER A 1 333 ? 3.638 -33.689 2.767 1.00 18.81 333 SER A O 1
ATOM 4930 N N . THR A 1 334 ? 1.727 -33.300 1.633 1.00 17.51 334 THR A N 1
ATOM 4931 C CA . THR A 1 334 ? 2.426 -32.915 0.419 1.00 17.70 334 THR A CA 1
ATOM 4932 C C . THR A 1 334 ? 2.910 -31.471 0.467 1.00 17.45 334 THR A C 1
ATOM 4933 O O . THR A 1 334 ? 3.649 -31.051 -0.430 1.00 17.96 334 THR A O 1
ATOM 4944 N N . LYS A 1 335 ? 2.546 -30.715 1.511 1.00 16.87 335 LYS A N 1
ATOM 4945 C CA . LYS A 1 335 ? 3.175 -29.421 1.736 1.00 16.34 335 LYS A CA 1
ATOM 4946 C C . LYS A 1 335 ? 4.661 -29.575 2.020 1.00 17.32 335 LYS A C 1
ATOM 4947 O O . LYS A 1 335 ? 5.419 -28.613 1.854 1.00 18.27 335 LYS A O 1
ATOM 4966 N N . SER A 1 336 ? 5.093 -30.766 2.442 1.00 18.02 336 SER A N 1
ATOM 4967 C CA . SER A 1 336 ? 6.519 -31.037 2.563 1.00 18.76 336 SER A CA 1
ATOM 4968 C C . SER A 1 336 ? 7.251 -30.778 1.254 1.00 18.99 336 SER A C 1
ATOM 4969 O O . SER A 1 336 ? 8.455 -30.505 1.273 1.00 19.72 336 SER A O 1
ATOM 4977 N N . MET A 1 337 ? 6.548 -30.851 0.124 1.00 18.49 337 MET A N 1
ATOM 4978 C CA . MET A 1 337 ? 7.122 -30.630 -1.198 1.00 19.69 337 MET A CA 1
ATOM 4979 C C . MET A 1 337 ? 6.658 -29.339 -1.854 1.00 19.78 337 MET A C 1
ATOM 4980 O O . MET A 1 337 ? 7.458 -28.665 -2.508 1.00 19.98 337 MET A O 1
ATOM 4994 N N . THR A 1 338 ? 5.383 -28.977 -1.709 1.00 18.10 338 THR A N 1
ATOM 4995 C CA . THR A 1 338 ? 4.846 -27.787 -2.361 1.00 17.61 338 THR A CA 1
ATOM 4996 C C . THR A 1 338 ? 5.003 -26.528 -1.525 1.00 17.43 338 THR A C 1
ATOM 4997 O O . THR A 1 338 ? 4.719 -25.433 -2.024 1.00 17.27 338 THR A O 1
ATOM 5008 N N . GLY A 1 339 ? 5.430 -26.652 -0.277 1.00 17.15 339 GLY A N 1
ATOM 5009 C CA . GLY A 1 339 ? 5.261 -25.575 0.675 1.00 16.17 339 GLY A CA 1
ATOM 5010 C C . GLY A 1 339 ? 3.783 -25.353 0.951 1.00 16.16 339 GLY A C 1
ATOM 5011 O O . GLY A 1 339 ? 2.903 -26.063 0.460 1.00 16.82 339 GLY A O 1
ATOM 5015 N N . HIS A 1 340 ? 3.514 -24.335 1.759 1.00 15.66 340 HIS A N 1
ATOM 5016 C CA . HIS A 1 340 ? 2.145 -23.988 2.125 1.00 14.75 340 HIS A CA 1
ATOM 5017 C C . HIS A 1 340 ? 1.639 -22.944 1.137 1.00 14.24 340 HIS A C 1
ATOM 5018 O O . HIS A 1 340 ? 1.977 -21.762 1.237 1.00 15.26 340 HIS A O 1
ATOM 5032 N N . THR A 1 341 ? 0.815 -23.376 0.185 1.00 13.83 341 THR A N 1
ATOM 5033 C CA . THR A 1 341 ? 0.300 -22.487 -0.848 1.00 14.22 341 THR A CA 1
ATOM 5034 C C . THR A 1 341 ? -0.950 -21.736 -0.399 1.00 13.93 341 THR A C 1
ATOM 5035 O O . THR A 1 341 ? -1.648 -21.156 -1.237 1.00 15.04 341 THR A O 1
ATOM 5046 N N . LEU A 1 342 ? -1.235 -21.732 0.903 1.00 15.31 342 LEU A N 1
ATOM 5047 C CA . LEU A 1 342 ? -2.270 -20.889 1.514 1.00 13.55 342 LEU A CA 1
ATOM 5048 C C . LEU A 1 342 ? -3.613 -21.189 0.864 1.00 14.69 342 LEU A C 1
ATOM 5049 O O . LEU A 1 342 ? -4.040 -22.356 0.886 1.00 14.38 342 LEU A 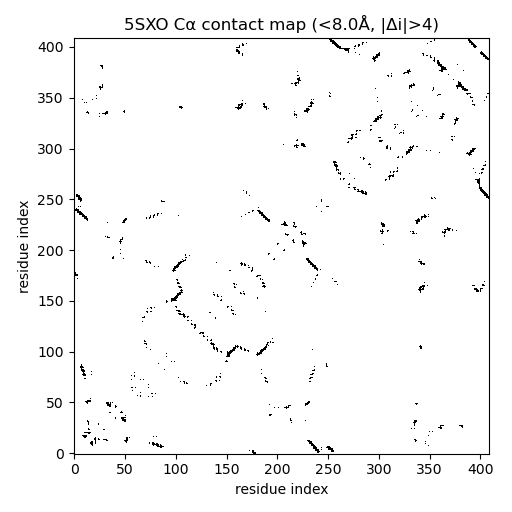O 1
ATOM 5065 N N . GLY A 1 343 ? -4.304 -20.206 0.289 1.00 14.14 343 GLY A N 1
ATOM 5066 C CA . GLY A 1 343 ? -5.642 -20.432 -0.224 1.00 13.70 343 GLY A CA 1
ATOM 5067 C C . GLY A 1 343 ? -5.709 -21.431 -1.356 1.00 13.53 343 GLY A C 1
ATOM 5068 O O . GLY A 1 343 ? -6.774 -22.006 -1.597 1.00 16.03 343 GLY A O 1
ATOM 5072 N N . ALA A 1 344 ? -4.601 -21.648 -2.064 1.00 12.64 344 ALA A N 1
ATOM 5073 C CA . ALA A 1 344 ? -4.581 -22.627 -3.142 1.00 12.57 344 ALA A CA 1
ATOM 5074 C C . ALA A 1 344 ? -4.433 -24.059 -2.642 1.00 12.55 344 ALA A C 1
ATOM 5075 O O . ALA A 1 344 ? -4.721 -24.995 -3.400 1.00 13.11 344 ALA A O 1
ATOM 5082 N N . SER A 1 345 ? -4.013 -24.244 -1.385 1.00 12.62 345 SER A N 1
ATOM 5083 C CA . SER A 1 345 ? -3.517 -25.545 -0.944 1.00 12.84 345 SER A CA 1
ATOM 5084 C C . SER A 1 345 ? -4.572 -26.633 -1.091 1.00 12.41 345 SER A C 1
ATOM 5085 O O . SER A 1 345 ? -4.267 -27.743 -1.537 1.00 13.14 345 SER A O 1
ATOM 5093 N N . GLY A 1 346 ? -5.820 -26.338 -0.723 1.00 12.16 346 GLY A N 1
ATOM 5094 C CA . GLY A 1 346 ? -6.852 -27.357 -0.776 1.00 12.57 346 GLY A CA 1
ATOM 5095 C C . GLY A 1 346 ? -7.160 -27.838 -2.179 1.00 11.27 346 GLY A C 1
ATOM 5096 O O . GLY A 1 346 ? -7.635 -28.963 -2.358 1.00 12.11 346 GLY A O 1
ATOM 5100 N N . GLY A 1 347 ? -6.912 -27.003 -3.185 1.00 11.02 347 GLY A N 1
ATOM 5101 C CA . GLY A 1 347 ? -7.190 -27.392 -4.554 1.00 11.32 347 GLY A CA 1
ATOM 5102 C C . GLY A 1 347 ? -6.107 -28.311 -5.076 1.00 11.31 347 GLY A C 1
ATOM 5103 O O . GLY A 1 347 ? -6.382 -29.362 -5.663 1.00 12.34 347 GLY A O 1
ATOM 5107 N N . ILE A 1 348 ? -4.857 -27.910 -4.849 1.00 11.94 348 ILE A N 1
ATOM 5108 C CA . ILE A 1 348 ? -3.722 -28.751 -5.202 1.00 12.77 348 ILE A CA 1
ATOM 5109 C C . ILE A 1 348 ? -3.825 -30.091 -4.492 1.00 12.72 348 ILE A C 1
ATOM 5110 O O . ILE A 1 348 ? -3.593 -31.151 -5.088 1.00 13.56 348 ILE A O 1
ATOM 5126 N N . GLU A 1 349 ? -4.175 -30.066 -3.206 1.00 13.07 349 GLU A N 1
ATOM 5127 C CA . GLU A 1 349 ? -4.177 -31.285 -2.409 1.00 12.84 349 GLU A CA 1
ATOM 5128 C C . GLU A 1 349 ? -5.386 -32.167 -2.700 1.00 12.68 349 GLU A C 1
ATOM 5129 O O . GLU A 1 349 ? -5.280 -33.396 -2.624 1.00 14.06 349 GLU A O 1
ATOM 5141 N N . ALA A 1 350 ? -6.530 -31.576 -3.046 1.00 12.80 350 ALA A N 1
ATOM 5142 C CA . ALA A 1 350 ? -7.638 -32.384 -3.540 1.00 13.22 350 ALA A CA 1
ATOM 5143 C C . ALA A 1 350 ? -7.215 -33.164 -4.776 1.00 13.22 350 ALA A C 1
ATOM 5144 O O . ALA A 1 350 ? -7.524 -34.353 -4.911 1.00 13.74 350 ALA A O 1
ATOM 5151 N N . ILE A 1 351 ? -6.481 -32.514 -5.678 1.00 13.48 351 ILE A N 1
ATOM 5152 C CA . ILE A 1 351 ? -6.010 -33.187 -6.885 1.00 13.43 351 ILE A CA 1
ATOM 5153 C C . ILE A 1 351 ? -5.067 -34.332 -6.527 1.00 14.03 351 ILE A C 1
ATOM 5154 O O . ILE A 1 351 ? -5.201 -35.447 -7.038 1.00 14.34 351 ILE A O 1
ATOM 5170 N N . PHE A 1 352 ? -4.103 -34.081 -5.637 1.00 14.42 352 PHE A N 1
ATOM 5171 C CA . PHE A 1 352 ? -3.212 -35.157 -5.215 1.00 15.20 352 PHE A CA 1
ATOM 5172 C C . PHE A 1 352 ? -3.998 -36.307 -4.591 1.00 15.60 352 PHE A C 1
ATOM 5173 O O . PHE A 1 352 ? -3.689 -37.481 -4.826 1.00 15.94 352 PHE A O 1
ATOM 5190 N N . ALA A 1 353 ? -5.009 -35.993 -3.780 1.00 16.70 353 ALA A N 1
ATOM 5191 C CA . ALA A 1 353 ? -5.811 -37.049 -3.169 1.00 16.72 353 ALA A CA 1
ATOM 5192 C C . ALA A 1 353 ? -6.525 -37.875 -4.233 1.00 15.73 353 ALA A C 1
ATOM 5193 O O . ALA A 1 353 ? -6.587 -39.108 -4.139 1.00 16.66 353 ALA A O 1
ATOM 5200 N N . LEU A 1 354 ? -7.048 -37.211 -5.264 1.00 15.74 354 LEU A N 1
ATOM 5201 C CA . LEU A 1 354 ? -7.723 -37.917 -6.351 1.00 16.30 354 LEU A CA 1
ATOM 5202 C C . LEU A 1 354 ? -6.767 -38.838 -7.094 1.00 16.41 354 LEU A C 1
ATOM 5203 O O . LEU A 1 354 ? -7.128 -39.966 -7.454 1.00 17.13 354 LEU A O 1
ATOM 5219 N N . LEU A 1 355 ? -5.554 -38.368 -7.364 1.00 15.35 355 LEU A N 1
ATOM 5220 C CA . LEU A 1 355 ? -4.603 -39.179 -8.105 1.00 17.16 355 LEU A CA 1
ATOM 5221 C C . LEU A 1 355 ? -3.989 -40.274 -7.246 1.00 17.31 355 LEU A C 1
ATOM 5222 O O . LEU A 1 355 ? -3.474 -41.253 -7.796 1.00 17.73 355 LEU A O 1
ATOM 5238 N N . THR A 1 356 ? -4.045 -40.130 -5.917 1.00 16.35 356 THR A N 1
ATOM 5239 C CA . THR A 1 356 ? -3.706 -41.238 -5.029 1.00 17.20 356 THR A CA 1
ATOM 5240 C C . THR A 1 356 ? -4.647 -42.414 -5.258 1.00 17.72 356 THR A C 1
ATOM 5241 O O . THR A 1 356 ? -4.210 -43.571 -5.307 1.00 18.94 356 THR A O 1
ATOM 5252 N N . ILE A 1 357 ? -5.945 -42.135 -5.399 1.00 18.00 357 ILE A N 1
ATOM 5253 C CA . ILE A 1 357 ? -6.910 -43.176 -5.746 1.00 18.54 357 ILE A CA 1
ATOM 5254 C C . ILE A 1 357 ? -6.565 -43.787 -7.096 1.00 19.24 357 ILE A C 1
ATOM 5255 O O . ILE A 1 357 ? -6.543 -45.012 -7.256 1.00 19.59 357 ILE A O 1
ATOM 5271 N N . ARG A 1 358 ? -6.314 -42.943 -8.098 1.00 19.09 358 ARG A N 1
ATOM 5272 C CA . ARG A 1 358 ? -6.097 -43.460 -9.444 1.00 19.13 358 ARG A CA 1
ATOM 5273 C C . ARG A 1 358 ? -4.901 -44.400 -9.478 1.00 20.24 358 ARG A C 1
ATOM 5274 O O . ARG A 1 358 ? -4.979 -45.504 -10.029 1.00 20.95 358 ARG A O 1
ATOM 5295 N N . ASP A 1 359 ? -3.786 -43.979 -8.884 1.00 19.91 359 ASP A N 1
ATOM 5296 C CA . ASP A 1 359 ? -2.529 -44.696 -9.027 1.00 21.52 359 ASP A CA 1
ATOM 5297 C C . ASP A 1 359 ? -2.255 -45.668 -7.890 1.00 21.67 359 ASP A C 1
ATOM 5298 O O . ASP A 1 359 ? -1.312 -46.459 -7.992 1.00 23.06 359 ASP A O 1
ATOM 5307 N N . ASN A 1 360 ? -3.063 -45.650 -6.830 1.00 22.91 360 ASN A N 1
ATOM 5308 C CA . ASN A 1 360 ? -2.815 -46.478 -5.652 1.00 23.07 360 ASN A CA 1
ATOM 5309 C C . ASN A 1 360 ? -1.376 -46.314 -5.170 1.00 22.78 360 ASN A C 1
ATOM 5310 O O . ASN A 1 360 ? -0.686 -47.283 -4.839 1.00 24.29 360 ASN A O 1
ATOM 5321 N N . ILE A 1 361 ? -0.924 -45.063 -5.143 1.00 23.71 361 ILE A N 1
ATOM 5322 C CA . ILE A 1 361 ? 0.384 -44.687 -4.623 1.00 23.61 361 ILE A CA 1
ATOM 5323 C C . ILE A 1 361 ? 0.191 -43.437 -3.779 1.00 22.52 361 ILE A C 1
ATOM 5324 O O . ILE A 1 361 ? -0.457 -42.482 -4.221 1.00 22.08 361 ILE A O 1
ATOM 5340 N N . ILE A 1 362 ? 0.755 -43.438 -2.574 1.00 22.10 362 ILE A N 1
ATOM 5341 C CA . ILE A 1 362 ? 0.678 -42.305 -1.659 1.00 22.28 362 ILE A CA 1
ATOM 5342 C C . ILE A 1 362 ? 1.992 -41.544 -1.729 1.00 20.85 362 ILE A C 1
ATOM 5343 O O . ILE A 1 362 ? 3.067 -42.124 -1.525 1.00 22.28 362 ILE A O 1
ATOM 5359 N N . ALA A 1 363 ? 1.910 -40.248 -2.009 1.00 21.30 363 ALA A N 1
ATOM 5360 C CA . ALA A 1 363 ? 3.101 -39.422 -2.018 1.00 19.89 363 ALA A CA 1
ATOM 5361 C C . ALA A 1 363 ? 3.566 -39.186 -0.581 1.00 21.13 363 ALA A C 1
ATOM 5362 O O . ALA A 1 363 ? 2.749 -39.096 0.339 1.00 21.66 363 ALA A O 1
ATOM 5369 N N . PRO A 1 364 ? 4.873 -39.087 -0.358 1.00 21.51 364 PRO A N 1
ATOM 5370 C CA . PRO A 1 364 ? 5.399 -39.072 1.010 1.00 21.07 364 PRO A CA 1
ATOM 5371 C C . PRO A 1 364 ? 5.391 -37.692 1.654 1.00 20.81 364 PRO A C 1
ATOM 5372 O O . PRO A 1 364 ? 5.270 -36.657 0.996 1.00 20.28 364 PRO A O 1
ATOM 5383 N N . THR A 1 365 ? 5.530 -37.704 2.979 1.00 20.28 365 THR A N 1
ATOM 5384 C CA . THR A 1 365 ? 5.959 -36.525 3.728 1.00 20.43 365 THR A CA 1
ATOM 5385 C C . THR A 1 365 ? 7.480 -36.549 3.703 1.00 21.65 365 THR A C 1
ATOM 5386 O O . THR A 1 365 ? 8.108 -37.350 4.401 1.00 22.64 365 THR A O 1
ATOM 5397 N N . ILE A 1 366 ? 8.085 -35.694 2.883 1.00 20.93 366 ILE A N 1
ATOM 5398 C CA . ILE A 1 366 ? 9.540 -35.662 2.820 1.00 20.97 366 ILE A CA 1
ATOM 5399 C C . ILE A 1 366 ? 10.091 -34.856 3.992 1.00 22.13 366 ILE A C 1
ATOM 5400 O O . ILE A 1 366 ? 9.373 -34.109 4.665 1.00 22.25 366 ILE A O 1
ATOM 5416 N N . HIS A 1 367 ? 11.388 -35.033 4.245 1.00 22.61 367 HIS A N 1
ATOM 5417 C CA . HIS A 1 367 ? 12.129 -34.349 5.304 1.00 22.49 367 HIS A CA 1
ATOM 5418 C C . HIS A 1 367 ? 11.758 -34.820 6.704 1.00 23.35 367 HIS A C 1
ATOM 5419 O O . HIS A 1 367 ? 12.114 -34.154 7.686 1.00 26.21 367 HIS A O 1
ATOM 5433 N N . LEU A 1 368 ? 11.058 -35.946 6.833 1.00 24.73 368 LEU A N 1
ATOM 5434 C CA . LEU A 1 368 ? 10.616 -36.442 8.136 1.00 25.31 368 LEU A CA 1
ATOM 5435 C C . LEU A 1 368 ? 11.702 -37.367 8.668 1.00 26.74 368 LEU A C 1
ATOM 5436 O O . LEU A 1 368 ? 11.723 -38.568 8.388 1.00 26.90 368 LEU A O 1
ATOM 5452 N N . LYS A 1 369 ? 12.617 -36.791 9.448 1.00 26.51 369 LYS A N 1
ATOM 5453 C CA . LYS A 1 369 ? 13.813 -37.485 9.906 1.00 29.04 369 LYS A CA 1
ATOM 5454 C C . LYS A 1 369 ? 13.831 -37.764 11.400 1.00 29.58 369 LYS A C 1
ATOM 5455 O O . LYS A 1 369 ? 14.451 -38.743 11.819 1.00 29.89 369 LYS A O 1
ATOM 5474 N N . ASN A 1 370 ? 13.181 -36.933 12.215 1.00 29.08 370 ASN A N 1
ATOM 5475 C CA . ASN A 1 370 ? 13.238 -37.054 13.669 1.00 33.26 370 ASN A CA 1
ATOM 5476 C C . ASN A 1 370 ? 11.827 -37.293 14.185 1.00 35.10 370 ASN A C 1
ATOM 5477 O O . ASN A 1 370 ? 10.996 -36.379 14.183 1.00 32.96 370 ASN A O 1
ATOM 5488 N N . GLN A 1 371 ? 11.564 -38.517 14.635 1.00 40.40 371 GLN A N 1
ATOM 5489 C CA . GLN A 1 371 ? 10.227 -38.886 15.075 1.00 46.44 371 GLN A CA 1
ATOM 5490 C C . GLN A 1 371 ? 9.844 -38.099 16.321 1.00 39.91 371 GLN A C 1
ATOM 5491 O O . GLN A 1 371 ? 10.623 -37.996 17.273 1.00 37.96 371 GLN A O 1
ATOM 5505 N N . ASP A 1 372 ? 8.641 -37.542 16.306 1.00 36.79 372 ASP A N 1
ATOM 5506 C CA . ASP A 1 372 ? 8.119 -36.785 17.430 1.00 34.59 372 ASP A CA 1
ATOM 5507 C C . ASP A 1 372 ? 7.328 -37.711 18.345 1.00 34.52 372 ASP A C 1
ATOM 5508 O O . ASP A 1 372 ? 6.689 -38.663 17.893 1.00 34.77 372 ASP A O 1
ATOM 5517 N N . GLU A 1 373 ? 7.381 -37.432 19.648 1.00 36.04 373 GLU A N 1
ATOM 5518 C CA . GLU A 1 373 ? 6.645 -38.268 20.590 1.00 39.16 373 GLU A CA 1
ATOM 5519 C C . GLU A 1 373 ? 5.139 -38.061 20.469 1.00 35.55 373 GLU A C 1
ATOM 5520 O O . GLU A 1 373 ? 4.369 -39.011 20.646 1.00 37.32 373 GLU A O 1
ATOM 5532 N N . VAL A 1 374 ? 4.700 -36.842 20.155 1.00 29.62 374 VAL A N 1
ATOM 5533 C CA . VAL A 1 374 ? 3.271 -36.581 20.027 1.00 30.14 374 VAL A CA 1
ATOM 5534 C C . VAL A 1 374 ? 2.771 -36.986 18.644 1.00 29.82 374 VAL A C 1
ATOM 5535 O O . VAL A 1 374 ? 1.726 -37.635 18.511 1.00 31.74 374 VAL A O 1
ATOM 5548 N N . CYS A 1 375 ? 3.506 -36.610 17.595 1.00 26.61 375 CYS A N 1
ATOM 5549 C CA . CYS A 1 375 ? 3.138 -36.956 16.220 1.00 26.39 375 CYS A CA 1
ATOM 5550 C C . CYS A 1 375 ? 3.721 -38.329 15.903 1.00 25.09 375 CYS A C 1
ATOM 5551 O O . CYS A 1 375 ? 4.796 -38.467 15.316 1.00 25.56 375 CYS A O 1
ATOM 5559 N N . ASP A 1 376 ? 2.988 -39.369 16.305 1.00 26.51 376 ASP A N 1
ATOM 5560 C CA . ASP A 1 376 ? 3.479 -40.740 16.217 1.00 26.42 376 ASP A CA 1
ATOM 5561 C C . ASP A 1 376 ? 2.613 -41.615 15.318 1.00 26.94 376 ASP A C 1
ATOM 5562 O O . ASP A 1 376 ? 2.639 -42.844 15.439 1.00 26.92 376 ASP A O 1
ATOM 5571 N N . LEU A 1 377 ? 1.855 -41.012 14.409 1.00 24.57 377 LEU A N 1
ATOM 5572 C CA . LEU A 1 377 ? 1.092 -41.773 13.430 1.00 24.07 377 LEU A CA 1
ATOM 5573 C C . LEU A 1 377 ? 1.991 -42.111 12.239 1.00 24.93 377 LEU A C 1
ATOM 5574 O O . LEU A 1 377 ? 3.201 -41.867 12.250 1.00 26.07 377 LEU A O 1
ATOM 5590 N N . ASP A 1 378 ? 1.395 -42.685 11.194 1.00 24.57 378 ASP A N 1
ATOM 5591 C CA . ASP A 1 378 ? 2.112 -43.104 9.991 1.00 24.63 378 ASP A CA 1
ATOM 5592 C C . ASP A 1 378 ? 1.956 -42.003 8.950 1.00 24.00 378 ASP A C 1
ATOM 5593 O O . ASP A 1 378 ? 0.903 -41.877 8.322 1.00 23.99 378 ASP A O 1
ATOM 5602 N N . TYR A 1 379 ? 3.014 -41.213 8.759 1.00 21.95 379 TYR A N 1
ATOM 5603 C CA . TYR A 1 379 ? 2.987 -40.072 7.855 1.00 20.85 379 TYR A CA 1
ATOM 5604 C C . TYR A 1 379 ? 3.668 -40.363 6.519 1.00 21.37 379 TYR A C 1
ATOM 5605 O O . TYR A 1 379 ? 4.017 -39.425 5.793 1.00 21.88 379 TYR A O 1
ATOM 5623 N N . VAL A 1 380 ? 3.848 -41.637 6.179 1.00 21.96 380 VAL A N 1
ATOM 5624 C CA . VAL A 1 380 ? 4.497 -42.057 4.935 1.00 22.87 380 VAL A CA 1
ATOM 5625 C C . VAL A 1 380 ? 5.795 -41.277 4.760 1.00 23.78 380 VAL A C 1
ATOM 5626 O O . VAL A 1 380 ? 5.953 -40.536 3.781 1.00 24.53 380 VAL A O 1
ATOM 5639 N N . PRO A 1 381 ? 6.757 -41.433 5.667 1.00 23.12 381 PRO A N 1
ATOM 5640 C CA . PRO A 1 381 ? 7.961 -40.593 5.617 1.00 24.04 381 PRO A CA 1
ATOM 5641 C C . PRO A 1 381 ? 8.806 -40.871 4.381 1.00 25.16 381 PRO A C 1
ATOM 5642 O O . PRO A 1 381 ? 9.116 -42.022 4.064 1.00 25.37 381 PRO A O 1
ATOM 5653 N N . ASN A 1 382 ? 9.153 -39.797 3.673 1.00 25.41 382 ASN A N 1
ATOM 5654 C CA . ASN A 1 382 ? 10.304 -39.766 2.774 1.00 25.66 382 ASN A CA 1
ATOM 5655 C C . ASN A 1 382 ? 10.126 -40.484 1.441 1.00 26.51 382 ASN A C 1
ATOM 5656 O O . ASN A 1 382 ? 10.606 -39.985 0.420 1.00 27.65 382 ASN A O 1
ATOM 5667 N N . GLU A 1 383 ? 9.456 -41.638 1.426 1.00 28.79 383 GLU A N 1
ATOM 5668 C CA . GLU A 1 383 ? 9.343 -42.460 0.228 1.00 30.63 383 GLU A CA 1
ATOM 5669 C C . GLU A 1 383 ? 7.881 -42.762 -0.063 1.00 27.15 383 GLU A C 1
ATOM 5670 O O . GLU A 1 383 ? 7.120 -43.112 0.843 1.00 26.36 383 GLU A O 1
ATOM 5682 N N . ALA A 1 384 ? 7.497 -42.641 -1.334 1.00 25.86 384 ALA A N 1
ATOM 5683 C CA . ALA A 1 384 ? 6.148 -42.999 -1.745 1.00 26.35 384 ALA A CA 1
ATOM 5684 C C . ALA A 1 384 ? 5.870 -44.461 -1.422 1.00 25.83 384 ALA A C 1
ATOM 5685 O O . ALA A 1 384 ? 6.781 -45.291 -1.355 1.00 26.95 384 ALA A O 1
ATOM 5692 N N . ARG A 1 385 ? 4.594 -44.777 -1.217 1.00 26.77 385 ARG A N 1
ATOM 5693 C CA . ARG A 1 385 ? 4.181 -46.117 -0.827 1.00 28.10 385 ARG A CA 1
ATOM 5694 C C . ARG A 1 385 ? 3.019 -46.569 -1.694 1.00 27.17 385 ARG A C 1
ATOM 5695 O O . ARG A 1 385 ? 2.052 -45.826 -1.881 1.00 25.91 385 ARG A O 1
ATOM 5716 N N . GLU A 1 386 ? 3.114 -47.789 -2.213 1.00 27.04 386 GLU A N 1
ATOM 5717 C CA . GLU A 1 386 ? 1.996 -48.406 -2.909 1.00 29.94 386 GLU A CA 1
ATOM 5718 C C . GLU A 1 386 ? 0.991 -48.909 -1.881 1.00 30.36 386 GLU A C 1
ATOM 5719 O O . GLU A 1 386 ? 1.366 -49.558 -0.900 1.00 31.78 386 GLU A O 1
ATOM 5731 N N . ALA A 1 387 ? -0.283 -48.597 -2.097 1.00 29.00 387 ALA A N 1
ATOM 5732 C CA . ALA A 1 387 ? -1.331 -49.017 -1.180 1.00 29.85 387 ALA A CA 1
ATOM 5733 C C . ALA A 1 387 ? -2.667 -48.946 -1.899 1.00 29.68 387 ALA A C 1
ATOM 5734 O O . ALA A 1 387 ? -2.881 -48.077 -2.748 1.00 30.19 387 ALA A O 1
ATOM 5741 N N . ASN A 1 388 ? -3.558 -49.875 -1.560 1.00 31.54 388 ASN A N 1
ATOM 5742 C CA . ASN A 1 388 ? -4.914 -49.855 -2.099 1.00 32.46 388 ASN A CA 1
ATOM 5743 C C . ASN A 1 388 ? -5.687 -48.733 -1.419 1.00 28.16 388 ASN A C 1
ATOM 5744 O O . ASN A 1 388 ? -6.011 -48.823 -0.231 1.00 29.36 388 ASN A O 1
ATOM 5755 N N . VAL A 1 389 ? -5.970 -47.670 -2.166 1.00 25.25 389 VAL A N 1
ATOM 5756 C CA . VAL A 1 389 ? -6.619 -46.477 -1.634 1.00 23.04 389 VAL A CA 1
ATOM 5757 C C . VAL A 1 389 ? -7.951 -46.309 -2.348 1.00 22.50 389 VAL A C 1
ATOM 5758 O O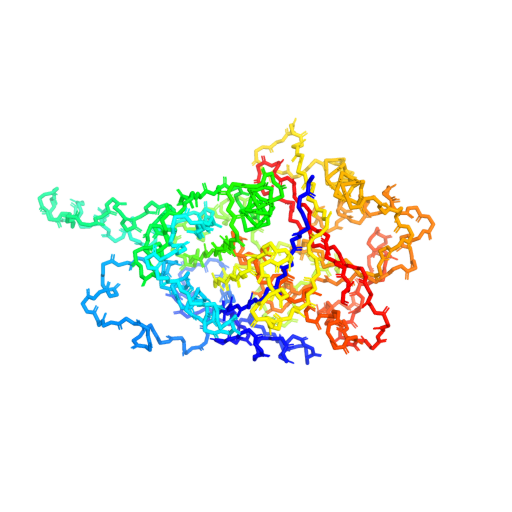 . VAL A 1 389 ? -7.987 -46.108 -3.569 1.00 23.45 389 VAL A O 1
ATOM 5771 N N . ASN A 1 390 ? -9.041 -46.387 -1.589 1.00 21.05 390 ASN A N 1
ATOM 5772 C CA . ASN A 1 390 ? -10.383 -46.216 -2.126 1.00 21.67 390 ASN A CA 1
ATOM 5773 C C . ASN A 1 390 ? -11.115 -45.016 -1.554 1.00 20.88 390 ASN A C 1
ATOM 5774 O O . ASN A 1 390 ? -11.966 -44.449 -2.242 1.00 20.29 390 ASN A O 1
ATOM 5785 N N . VAL A 1 391 ? -10.807 -44.613 -0.323 1.00 20.35 391 VAL A N 1
ATOM 5786 C CA . VAL A 1 391 ? -11.425 -43.460 0.316 1.00 18.88 391 VAL A CA 1
ATOM 5787 C C . VAL A 1 391 ? -10.316 -42.569 0.850 1.00 16.99 391 VAL A C 1
ATOM 5788 O O . VAL A 1 391 ? -9.432 -43.040 1.575 1.00 18.24 391 VAL A O 1
ATOM 5801 N N . VAL A 1 392 ? -10.376 -41.282 0.508 1.00 16.04 392 VAL A N 1
ATOM 5802 C CA . VAL A 1 392 ? -9.380 -40.305 0.925 1.00 15.72 392 VAL A CA 1
ATOM 5803 C C . VAL A 1 392 ? -10.083 -39.093 1.518 1.00 15.74 392 VAL A C 1
ATOM 5804 O O . VAL A 1 392 ? -11.213 -38.758 1.148 1.00 17.11 392 VAL A O 1
ATOM 5817 N N . ILE A 1 393 ? -9.402 -38.424 2.444 1.00 15.69 393 ILE A N 1
ATOM 5818 C CA . ILE A 1 393 ? -9.854 -37.122 2.912 1.00 15.79 393 ILE A CA 1
ATOM 5819 C C . ILE A 1 393 ? -8.720 -36.122 2.743 1.00 15.39 393 ILE A C 1
ATOM 5820 O O . ILE A 1 393 ? -7.539 -36.481 2.753 1.00 15.61 393 ILE A O 1
ATOM 5836 N N . SER A 1 394 ? -9.092 -34.860 2.555 1.00 14.01 394 SER A N 1
ATOM 5837 C CA . SER A 1 394 ? -8.138 -33.766 2.455 1.00 13.11 394 SER A CA 1
ATOM 5838 C C . SER A 1 394 ? -8.535 -32.698 3.460 1.00 12.65 394 SER A C 1
ATOM 5839 O O . SER A 1 394 ? -9.683 -32.243 3.458 1.00 12.56 394 SER A O 1
ATOM 5847 N N . ASN A 1 395 ? -7.587 -32.301 4.312 1.00 13.13 395 ASN A N 1
ATOM 5848 C CA . ASN A 1 395 ? -7.837 -31.393 5.426 1.00 14.12 395 ASN A CA 1
ATOM 5849 C C . ASN A 1 395 ? -7.232 -30.021 5.163 1.00 13.73 395 ASN A C 1
ATOM 5850 O O . ASN A 1 395 ? -6.106 -29.911 4.668 1.00 13.39 395 ASN A O 1
ATOM 5861 N N . SER A 1 396 ? -7.961 -28.978 5.550 1.00 12.37 396 SER A N 1
ATOM 5862 C CA . SER A 1 396 ? -7.406 -27.629 5.620 1.00 12.70 396 SER A CA 1
ATOM 5863 C C . SER A 1 396 ? -7.921 -26.985 6.898 1.00 13.03 396 SER A C 1
ATOM 5864 O O . SER A 1 396 ? -9.118 -26.710 7.018 1.00 13.66 396 SER A O 1
ATOM 5872 N N . 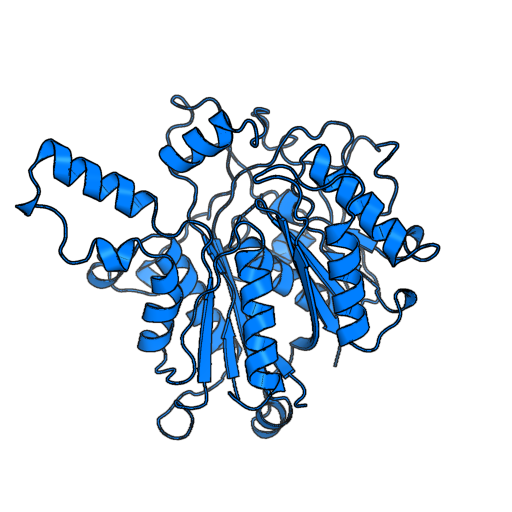PHE A 1 397 ? -7.025 -26.734 7.843 1.00 14.51 397 PHE A N 1
ATOM 5873 C CA . PHE A 1 397 ? -7.385 -26.135 9.124 1.00 15.17 397 PHE A CA 1
ATOM 5874 C C . PHE A 1 397 ? -6.709 -24.768 9.168 1.00 17.07 397 PHE A C 1
ATOM 5875 O O . PHE A 1 397 ? -5.609 -24.603 9.694 1.00 16.52 397 PHE A O 1
ATOM 5892 N N . GLY A 1 398 ? -7.384 -23.776 8.579 1.00 16.30 398 GLY A N 1
ATOM 5893 C CA . GLY A 1 398 ? -6.743 -22.520 8.262 1.00 16.57 398 GLY A CA 1
ATOM 5894 C C . GLY A 1 398 ? -6.793 -21.482 9.371 1.00 15.37 398 GLY A C 1
ATOM 5895 O O . GLY A 1 398 ? -7.636 -21.516 10.272 1.00 16.00 398 GLY A O 1
ATOM 5899 N N . PHE A 1 399 ? -5.855 -20.539 9.279 1.00 14.77 399 PHE A N 1
ATOM 5900 C CA . PHE A 1 399 ? -5.823 -19.408 10.195 1.00 15.21 399 PHE A CA 1
ATOM 5901 C C . PHE A 1 399 ? -7.189 -18.735 10.234 1.00 14.68 399 PHE A C 1
ATOM 5902 O O . PHE A 1 399 ? -7.872 -18.622 9.212 1.00 16.64 399 PHE A O 1
ATOM 5919 N N . GLY A 1 400 ? -7.580 -18.281 11.421 1.00 15.50 400 GLY A N 1
ATOM 5920 C CA . GLY A 1 400 ? -8.896 -17.716 11.627 1.00 15.50 400 GLY A CA 1
ATOM 5921 C C . GLY A 1 400 ? -9.938 -18.705 12.098 1.00 15.90 400 GLY A C 1
ATOM 5922 O O . GLY A 1 400 ? -11.121 -18.348 12.165 1.00 16.68 400 GLY A O 1
ATOM 5926 N N . GLY A 1 401 ? -9.539 -19.934 12.417 1.00 15.44 401 GLY A N 1
ATOM 5927 C CA . GLY A 1 401 ? -10.465 -20.940 12.890 1.00 14.77 401 GLY A CA 1
ATOM 5928 C C . GLY A 1 401 ? -11.315 -21.587 11.824 1.00 12.82 401 GLY A C 1
ATOM 5929 O O . GLY A 1 401 ? -12.375 -22.128 12.148 1.00 15.59 401 GLY A O 1
ATOM 5933 N N . HIS A 1 402 ? -10.878 -21.567 10.564 1.00 12.73 402 HIS A N 1
ATOM 5934 C CA . HIS A 1 402 ? -11.647 -22.116 9.444 1.00 12.82 402 HIS A CA 1
ATOM 5935 C C . HIS A 1 402 ? -11.207 -23.557 9.196 1.00 13.18 402 HIS A C 1
ATOM 5936 O O . HIS A 1 402 ? -10.178 -23.796 8.560 1.00 14.59 402 HIS A O 1
ATOM 5950 N N . ASN A 1 403 ? -12.010 -24.524 9.631 1.00 11.70 403 ASN A N 1
ATOM 5951 C CA . ASN A 1 403 ? -11.698 -25.939 9.444 1.00 12.31 403 ASN A CA 1
ATOM 5952 C C . ASN A 1 403 ? -12.547 -26.503 8.316 1.00 11.56 403 ASN A C 1
ATOM 5953 O O . ASN A 1 403 ? -13.769 -26.324 8.309 1.00 12.68 403 ASN A O 1
ATOM 5964 N N . ALA A 1 404 ? -11.907 -27.209 7.383 1.00 10.67 404 ALA A N 1
ATOM 5965 C CA . ALA A 1 404 ? -12.627 -27.804 6.266 1.00 11.79 404 ALA A CA 1
ATOM 5966 C C . ALA A 1 404 ? -11.985 -29.126 5.863 1.00 11.83 404 ALA A C 1
ATOM 5967 O O . ALA A 1 404 ? -10.756 -29.247 5.835 1.00 12.38 404 ALA A O 1
ATOM 5974 N N . THR A 1 405 ? -12.831 -30.106 5.533 1.00 11.95 405 THR A N 1
ATOM 5975 C CA . THR A 1 405 ? -12.393 -31.428 5.102 1.00 11.75 405 THR A CA 1
ATOM 5976 C C . THR A 1 405 ? -13.271 -31.887 3.948 1.00 12.08 405 THR A C 1
ATOM 5977 O O . THR A 1 405 ? -14.487 -31.678 3.968 1.00 12.91 405 THR A O 1
ATOM 5988 N N . LEU A 1 406 ? -12.650 -32.512 2.949 1.00 11.63 406 LEU A N 1
ATOM 5989 C CA . LEU A 1 406 ? -13.362 -33.119 1.832 1.00 11.46 406 LEU A CA 1
ATOM 5990 C C . LEU A 1 406 ? -13.069 -34.613 1.799 1.00 12.61 406 LEU A C 1
ATOM 5991 O O . LEU A 1 406 ? -11.965 -35.043 2.135 1.00 13.74 406 LEU A O 1
ATOM 6007 N N . VAL A 1 407 ? -14.067 -35.397 1.390 1.00 13.51 407 VAL A N 1
ATOM 6008 C CA . VAL A 1 407 ? -13.943 -36.845 1.246 1.00 13.93 407 VAL A CA 1
ATOM 6009 C C . VAL A 1 407 ? -14.176 -37.203 -0.215 1.00 14.35 407 VAL A C 1
ATOM 6010 O O . VAL A 1 407 ? -15.182 -36.794 -0.805 1.00 14.59 407 VAL A O 1
ATOM 6023 N N . PHE A 1 408 ? -13.263 -37.987 -0.782 1.00 14.14 408 PHE A N 1
ATOM 6024 C CA . PHE A 1 408 ? -13.395 -38.511 -2.133 1.00 14.70 408 PHE A CA 1
ATOM 6025 C C . PHE A 1 408 ? -13.348 -40.031 -2.075 1.00 15.29 408 PHE A C 1
ATOM 6026 O O . PHE A 1 408 ? -12.654 -40.613 -1.237 1.00 17.38 408 PHE A O 1
ATOM 6043 N N . LYS A 1 409 ? -14.086 -40.677 -2.978 1.00 16.14 409 LYS A N 1
ATOM 6044 C CA . LYS A 1 409 ? -14.197 -42.129 -2.973 1.00 17.67 409 LYS A CA 1
ATOM 6045 C C . LYS A 1 409 ? -14.158 -42.658 -4.397 1.00 17.94 409 LYS A C 1
ATOM 6046 O O . LYS A 1 409 ? -14.746 -42.064 -5.304 1.00 17.77 409 LYS A O 1
ATOM 6065 N N . ARG A 1 410 ? -13.462 -43.779 -4.573 1.00 17.46 410 ARG A N 1
ATOM 6066 C CA . ARG A 1 410 ? -13.365 -44.430 -5.870 1.00 18.06 410 ARG A CA 1
ATOM 6067 C C . ARG A 1 410 ? -14.751 -44.720 -6.426 1.00 19.93 410 ARG A C 1
ATOM 6068 O O . ARG A 1 410 ? -15.684 -45.049 -5.687 1.00 21.34 410 ARG A O 1
ATOM 6089 N N . ILE A 1 411 ? -14.872 -44.605 -7.744 1.00 22.75 411 ILE A N 1
ATOM 6090 C CA . ILE A 1 411 ? -16.108 -44.932 -8.441 1.00 26.81 411 ILE A CA 1
ATOM 6091 C C . ILE A 1 411 ? -15.789 -45.600 -9.776 1.00 29.72 411 ILE A C 1
ATOM 6092 O O . ILE A 1 411 ? -16.427 -46.582 -10.158 1.00 31.41 411 ILE A O 1
#

Solvent-accessible surface area: 15633 Å² total; per-residue (Å²): 192,115,121,0,0,0,0,0,8,1,1,0,1,2,7,12,50,49,6,64,61,0,1,70,34,0,35,152,18,56,38,2,6,40,146,3,109,63,33,80,23,121,101,38,82,7,72,5,2,0,13,13,86,142,47,67,27,109,152,39,12,126,133,146,80,8,145,84,20,5,83,2,0,23,3,0,2,0,0,0,47,39,0,17,140,47,6,47,12,105,33,70,141,106,29,8,109,85,1,0,0,35,2,0,0,14,60,0,0,49,59,11,96,27,66,22,114,83,41,89,108,122,141,30,116,203,130,41,30,118,81,37,88,48,25,46,48,39,62,30,0,0,16,39,0,16,138,86,28,33,3,149,14,68,82,33,31,23,70,20,34,2,0,0,0,0,14,0,0,0,30,0,4,53,0,0,21,134,13,81,1,32,0,0,0,0,0,0,0,1,4,0,7,5,88,116,4,2,50,38,40,36,78,76,185,14,9,2,110,28,85,63,39,109,50,0,2,38,0,1,0,104,71,25,68,4,1,5,1,0,0,0,0,0,0,0,0,0,0,23,32,105,52,0,97,95,83,64,15,114,48,22,0,16,1,25,0,21,0,38,28,42,18,113,122,93,142,46,28,37,9,54,98,4,84,0,7,8,102,0,0,88,96,0,0,76,42,21,68,22,69,32,79,99,0,45,2,0,0,1,4,0,4,0,20,69,112,11,0,45,22,1,0,48,0,0,73,102,18,8,42,131,32,1,114,156,4,8,0,0,0,1,1,0,0,1,0,2,1,8,0,0,0,0,0,2,2,0,1,2,0,0,0,0,1,103,41,46,44,1,0,0,0,12,18,20,141,57,168,14,119,58,5,64,15,44,7,1,59,45,132,40,90,147,33,131,1,66,7,0,0,0,0,0,18,6,53,37,9,66,7,0,0,0,0,0,80,95,85

CATH classification: 3.40.47.10 (+1 more: 3.40.47.10)

Secondary structure (DSSP, 8-state):
---EEEEEEEEEBTTBSSHHHHHHHHHTT---EEE--SS-GGGSS--EEE--SS--GGGTS-HHHHTTS-HHHHHHHHHHHHHHHHHT----TTTGGGEEEEEE-SS--HHHHHHHHHHHHHH-GGGS-TTHHHHHSTTHHHHHHHHHHT--S-EE----GGGHHHHHHHHHHHHHHTTS-SEEEEEEEE---SHHHHHHHHHTT-B-----TTTS--TTBTT--SB-BB-EEEEEEEEEHHHHHHHT----EEEEEEEEEE--S-SSSPPGGGHHHHHHHHHHHHHTT--GGG--EEE----S-HHHHHHHHHHHHHHHGGGGGTSEEE-THHHH-B-GGGHHHHHHHHHHHHHHHTEEPPBTT--SB-SS--S---BSS-EE----EEEEEEEETTTEEEEEEEE--

InterPro domains:
  IPR000794 Beta-ketoacyl synthase [PTHR11712] (3-410)
  IPR000794 Beta-ketoacyl synthase [cd00834] (4-408)
  IPR014030 Beta-ketoacyl synthase-like, N-terminal domain [PF00109] (4-246)
  IPR014031 Beta-ketoacyl synthase, C-terminal domain [PF02801] (254-368)
  IPR016039 Thiolase-like [G3DSA:3.40.47.10] (1-255)
  IPR016039 Thiolase-like [G3DSA:3.40.47.10] (256-400)
  IPR016039 Thiolase-like [SSF53901] (4-251)
  IPR016039 Thiolase-like [SSF53901] (214-411)
  IPR017568 3-oxoacyl-[acyl-carrier-protein] synthase 2 [PIRSF000447] (2-412)
  IPR017568 3-oxoacyl-[acyl-carrier-protein] synthase 2 [TIGR03150] (4-409)
  IPR018201 Beta-ketoacyl synthase, active site [PS00606] (155-171)
  IPR020841 Polyketide synthase, beta-ketoacyl synthase domain [PS52004] (3-410)
  IPR020841 Polyketide synthase, beta-ketoacyl synthase domain [SM00825] (6-413)